Protein 3CXJ (pdb70)

Nearest PDB structures (foldseek):
  3cxj-assembly1_A  TM=9.996E-01  e=1.429E-23  Methanothermobacter thermautotrophicus str. Delta H
  2lpu-assembly1_A  TM=3.377E-01  e=7.655E-02  Kluyveromyces marxianus
  3rv9-assembly1_A  TM=3.009E-01  e=7.655E-02  Mycobacterium tuberculosis
  8eqe-assembly1_AAA  TM=4.475E-01  e=1.405E+00  Homo sapiens
  6q2a-assembly1_A  TM=3.000E-01  e=2.482E+00  Trypanosoma brucei brucei TREU927

Solvent-accessible surface area: 25638 Å² total

Radius of gyration: 24.54 Å; Cα contacts (8 Å, |Δi|>4): 896; chains: 4; bounding box: 65×65×57 Å

CATH classification: 3.30.1460.10

InterPro domains:
  IPR018747 Protein of unknown function DUF2299 [PF10061] (3-139)

Sequence (552 aa):
LSQEIKKWLDEEGFLREVPDENARFHYVVNYPEDHVIDIIQPAGKDDILIACATSVSPEHQAGIRALSEKRTEFIWKVRFTLNRFGVDFQLDHPENVLNSYLVTDEIFFDGLSKDRLISSIKNVFRAKLQVWIQERFGLSQEIKKWLDEEGFLREVPDENARFHYVVNYPEDHVIDIIQPAGKDDILIACATSVSPEHQAGIRALSEKRTEFIWKVRFTLNRFGVDFQLDHPENVLNSYLVTDEIFFDGLSKDRLISSIKNVFRAKLQVWIQERFGLSQEIKKWLDEEGFLREVPDENARFHYVVNYPEDHVIDIIQPAGKDDILIACATSVSPEHQAGIRALSEKRTEFIWKVRFTLNRFGVDFQLDHPENVLNSYLVTDEIFFDGLSKDRLISSIKNVFRAKLQVWIQERFGLSQEIKKWLDEEGFLREVPDENARFHYVVNYPEDHVIDIIQPAGKDDILIACATSVSPEHQAGIRALSEKRTEFIWKVRFTLNRFGVDFQLDHPENVLNSYLVTDEIFFDGLSKDRLISSIKNVFRAKLQVWIQERFG

B-factor: mean 45.38, std 15.4, range [3.34, 99.71]

Foldseek 3Di:
DLVVCVVLCVVVPFWPWDDDPFFPTKTWTAPPDNATWIWTHGRPDPQTKIKHKFFDDPLLLVVLVVDDVVLVVLVVVLVVLLVPLPWDKDFDQDVSRTGIMMTMDDDGNVDDDSVVVVVVNVSSCVSVVVNVSVVVRD/DLVVLVVLCVVVQQWPWDDDVFFPTKTWGQPPDRATWIWTHGDVHPQTKIKHKDFDDPLLLVVLVPDDVVLVVLVVVLVVQLVVLQWDKDFDADPSSTGMMMTMDDDGNVDDDSVVSVVRNVSSVVSVVVSCSVVRRD/DVVVLVVLCVVVPQWDWDPDPFFPTKTWGQPPHPATWIWGHGPPHDQIKIKHKFFDPVQLLVVLVVDDVVLVVLLVVLVVLLVVLQWDKDFDQDPSRTGIMMTMDDDGNVRDDSVVVVVRNVSSVVNVVVSVSVVVVD/DLVVCCVLCVVVVFFPWDDDPQFPTWTWGQPPNNAIWIWTHGNPHPFIKIKHKFFCDPVLLVLVVPDDVVLLVLVVVLVVQLVVLPWDKDFDQPPSRTGMMMTMDDDTNVGDDSVVVVVRNVSSVVSVVVNVSVVRRD

Organism: Methanothermobacter thermautotrophicus (strain ATCC 29096 / DSM 1053 / JCM 10044 / NBRC 100330 / Delta H) (NCBI:txid187420)

Structure (mmCIF, N/CA/C/O backbone):
data_3CXJ
#
_entry.id   3CXJ
#
_cell.length_a   64.886
_cell.length_b   64.886
_cell.length_c   398.769
_cell.angle_alpha   90.00
_cell.angle_beta   90.00
_cell.angle_gamma   90.00
#
_symmetry.space_group_name_H-M   'P 43 2 2'
#
loop_
_entity.id
_entity.type
_entity.pdbx_description
1 polymer 'Uncharacterized protein'
2 water water
#
loop_
_atom_site.group_PDB
_atom_site.id
_atom_site.type_symbol
_atom_site.label_atom_id
_atom_site.label_alt_id
_atom_site.label_comp_id
_atom_site.label_asym_id
_atom_site.label_entity_id
_atom_site.label_seq_id
_atom_site.pdbx_PDB_ins_code
_atom_site.Cartn_x
_atom_site.Cartn_y
_atom_site.Cartn_z
_atom_site.occupancy
_atom_site.B_iso_or_equiv
_atom_site.auth_seq_id
_atom_site.auth_comp_id
_atom_site.auth_asym_id
_atom_site.auth_atom_id
_atom_site.pdbx_PDB_model_num
ATOM 1 N N . LEU A 1 3 ? 21.228 51.047 2.762 1.00 73.31 3 LEU A N 1
ATOM 2 C CA . LEU A 1 3 ? 20.166 50.139 2.220 1.00 73.01 3 LEU A CA 1
ATOM 3 C C . LEU A 1 3 ? 20.038 48.860 3.047 1.00 72.54 3 LEU A C 1
ATOM 4 O O . LEU A 1 3 ? 18.938 48.401 3.350 1.00 72.11 3 LEU A O 1
ATOM 9 N N . SER A 1 4 ? 21.174 48.271 3.389 1.00 72.05 4 SER A N 1
ATOM 10 C CA . SER A 1 4 ? 21.177 47.069 4.205 1.00 70.83 4 SER A CA 1
ATOM 11 C C . SER A 1 4 ? 20.725 47.534 5.580 1.00 69.75 4 SER A C 1
ATOM 12 O O . SER A 1 4 ? 20.166 46.768 6.362 1.00 69.11 4 SER A O 1
ATOM 15 N N . GLN A 1 5 ? 20.979 48.813 5.849 1.00 68.94 5 GLN A N 1
ATOM 16 C CA . GLN A 1 5 ? 20.627 49.440 7.117 1.00 67.55 5 GLN A CA 1
ATOM 17 C C . GLN A 1 5 ? 19.198 49.957 7.130 1.00 66.97 5 GLN A C 1
ATOM 18 O O . GLN A 1 5 ? 18.659 50.269 8.192 1.00 67.74 5 GLN A O 1
ATOM 24 N N . GLU A 1 6 ? 18.581 50.082 5.960 1.00 65.38 6 GLU A N 1
ATOM 25 C CA . GLU A 1 6 ? 17.211 50.564 5.934 1.00 63.19 6 GLU A CA 1
ATOM 26 C C . GLU A 1 6 ? 16.312 49.442 6.394 1.00 60.71 6 GLU A C 1
ATOM 27 O O . GLU A 1 6 ? 15.236 49.681 6.945 1.00 60.18 6 GLU A O 1
ATOM 41 N N . ILE A 1 8 ? 17.147 47.367 8.660 1.00 50.88 8 ILE A N 1
ATOM 42 C CA . ILE A 1 8 ? 17.325 47.459 10.097 1.00 48.39 8 ILE A CA 1
ATOM 43 C C . ILE A 1 8 ? 16.413 48.560 10.616 1.00 48.78 8 ILE A C 1
ATOM 44 O O . ILE A 1 8 ? 15.540 48.317 11.444 1.00 48.24 8 ILE A O 1
ATOM 49 N N . LYS A 1 9 ? 16.629 49.770 10.103 1.00 49.64 9 LYS A N 1
ATOM 50 C CA . LYS A 1 9 ? 15.843 50.951 10.471 1.00 49.34 9 LYS A CA 1
ATOM 51 C C . LYS A 1 9 ? 14.344 50.642 10.402 1.00 48.78 9 LYS A C 1
ATOM 52 O O . LYS A 1 9 ? 13.569 51.052 11.271 1.00 49.20 9 LYS A O 1
ATOM 58 N N . LYS A 1 10 ? 13.948 49.896 9.374 1.00 47.04 10 LYS A N 1
ATOM 59 C CA . LYS A 1 10 ? 12.556 49.541 9.187 1.00 44.83 10 LYS A CA 1
ATOM 60 C C . LYS A 1 10 ? 12.065 48.496 10.171 1.00 43.46 10 LYS A C 1
ATOM 61 O O . LYS A 1 10 ? 11.007 48.661 10.743 1.00 44.08 10 LYS A O 1
ATOM 67 N N . TRP A 1 11 ? 12.825 47.424 10.375 1.00 42.65 11 TRP A N 1
ATOM 68 C CA . TRP A 1 11 ? 12.409 46.369 11.307 1.00 42.02 11 TRP A CA 1
ATOM 69 C C . TRP A 1 11 ? 12.213 46.841 12.746 1.00 42.85 11 TRP A C 1
ATOM 70 O O . TRP A 1 11 ? 11.374 46.306 13.476 1.00 41.95 11 TRP A O 1
ATOM 81 N N . LEU A 1 12 ? 13.010 47.823 13.156 1.00 44.10 12 LEU A N 1
ATOM 82 C CA . LEU A 1 12 ? 12.924 48.349 14.514 1.00 45.73 12 LEU A CA 1
ATOM 83 C C . LEU A 1 12 ? 11.627 49.129 14.724 1.00 47.69 12 LEU A C 1
ATOM 84 O O . LEU A 1 12 ? 11.071 49.149 15.825 1.00 46.51 12 LEU A O 1
ATOM 89 N N . ASP A 1 13 ? 11.143 49.764 13.660 1.00 49.78 13 ASP A N 1
ATOM 90 C CA . ASP A 1 13 ? 9.896 50.521 13.733 1.00 51.79 13 ASP A CA 1
ATOM 91 C C . ASP A 1 13 ? 8.667 49.653 13.565 1.00 51.57 13 ASP A C 1
ATOM 92 O O . ASP A 1 13 ? 7.621 49.926 14.146 1.00 51.14 13 ASP A O 1
ATOM 97 N N . GLU A 1 14 ? 8.794 48.602 12.770 1.00 52.65 14 GLU A N 1
ATOM 98 C CA . GLU A 1 14 ? 7.669 47.712 12.539 1.00 53.69 14 GLU A CA 1
ATOM 99 C C . GLU A 1 14 ? 7.231 47.127 13.874 1.00 54.77 14 GLU A C 1
ATOM 100 O O . GLU A 1 14 ? 6.073 46.739 14.046 1.00 54.93 14 GLU A O 1
ATOM 106 N N . GLU A 1 15 ? 8.165 47.089 14.824 1.00 56.05 15 GLU A N 1
ATOM 107 C CA . GLU A 1 15 ? 7.896 46.540 16.151 1.00 55.61 15 GLU A CA 1
ATOM 108 C C . GLU A 1 15 ? 7.767 47.599 17.241 1.00 55.95 15 GLU A C 1
ATOM 109 O O . GLU A 1 15 ? 7.633 47.274 18.414 1.00 55.66 15 GLU A O 1
ATOM 115 N N . GLY A 1 16 ? 7.800 48.868 16.844 1.00 56.67 16 GLY A N 1
ATOM 116 C CA . GLY A 1 16 ? 7.670 49.953 17.805 1.00 57.42 16 GLY A CA 1
ATOM 117 C C . GLY A 1 16 ? 8.867 50.122 18.716 1.00 58.07 16 GLY A C 1
ATOM 118 O O . GLY A 1 16 ? 8.776 50.746 19.769 1.00 57.47 16 GLY A O 1
ATOM 119 N N . PHE A 1 17 ? 9.998 49.561 18.295 1.00 59.28 17 PHE A N 1
ATOM 120 C CA . PHE A 1 17 ? 11.249 49.622 19.051 1.00 59.37 17 PHE A CA 1
ATOM 121 C C . PHE A 1 17 ? 11.920 50.979 18.938 1.00 60.19 17 PHE A C 1
ATOM 122 O O . PHE A 1 17 ? 11.873 51.780 19.867 1.00 61.07 17 PHE A O 1
ATOM 130 N N . LEU A 1 18 ? 12.551 51.206 17.786 1.00 61.44 18 LEU A N 1
ATOM 131 C CA . LEU A 1 18 ? 13.282 52.438 17.474 1.00 62.66 18 LEU A CA 1
ATOM 132 C C . LEU A 1 18 ? 12.702 53.708 18.088 1.00 64.39 18 LEU A C 1
ATOM 133 O O . LEU A 1 18 ? 11.485 53.922 18.078 1.00 65.06 18 LEU A O 1
ATOM 138 N N . ARG A 1 19 ? 13.585 54.550 18.618 1.00 65.93 19 ARG A N 1
ATOM 139 C CA . ARG A 1 19 ? 13.153 55.794 19.230 1.00 67.60 19 ARG A CA 1
ATOM 140 C C . ARG A 1 19 ? 13.691 56.992 18.450 1.00 67.52 19 ARG A C 1
ATOM 141 O O . ARG A 1 19 ? 12.989 57.985 18.262 1.00 67.94 19 ARG A O 1
ATOM 157 N N . GLU A 1 21 ? 17.401 58.351 15.748 1.00 65.44 21 GLU A N 1
ATOM 158 C CA . GLU A 1 21 ? 18.751 58.114 15.259 1.00 65.02 21 GLU A CA 1
ATOM 159 C C . GLU A 1 21 ? 19.675 59.051 16.041 1.00 65.42 21 GLU A C 1
ATOM 160 O O . GLU A 1 21 ? 19.213 60.016 16.648 1.00 65.58 21 GLU A O 1
ATOM 166 N N . VAL A 1 22 ? 20.976 58.778 16.032 1.00 65.98 22 VAL A N 1
ATOM 167 C CA . VAL A 1 22 ? 21.909 59.613 16.781 1.00 66.70 22 VAL A CA 1
ATOM 168 C C . VAL A 1 22 ? 23.231 59.859 16.076 1.00 67.09 22 VAL A C 1
ATOM 169 O O . VAL A 1 22 ? 23.816 58.946 15.492 1.00 67.31 22 VAL A O 1
ATOM 173 N N . PRO A 1 23 ? 23.725 61.105 16.117 1.00 67.81 23 PRO A N 1
ATOM 174 C CA . PRO A 1 23 ? 25.004 61.398 15.464 1.00 68.21 23 PRO A CA 1
ATOM 175 C C . PRO A 1 23 ? 26.076 60.548 16.148 1.00 68.42 23 PRO A C 1
ATOM 176 O O . PRO A 1 23 ? 25.919 60.189 17.310 1.00 67.75 23 PRO A O 1
ATOM 180 N N . ASP A 1 24 ? 27.152 60.223 15.444 1.00 69.18 24 ASP A N 1
ATOM 181 C CA . ASP A 1 24 ? 28.197 59.416 16.049 1.00 70.19 24 ASP A CA 1
ATOM 182 C C . ASP A 1 24 ? 29.499 59.508 15.264 1.00 71.06 24 ASP A C 1
ATOM 183 O O . ASP A 1 24 ? 29.631 58.930 14.186 1.00 70.98 24 ASP A O 1
ATOM 188 N N . GLU A 1 25 ? 30.464 60.227 15.829 1.00 72.24 25 GLU A N 1
ATOM 189 C CA . GLU A 1 25 ? 31.759 60.429 15.185 1.00 73.87 25 GLU A CA 1
ATOM 190 C C . GLU A 1 25 ? 32.517 59.163 14.800 1.00 73.50 25 GLU A C 1
ATOM 191 O O . GLU A 1 25 ? 33.449 59.221 13.997 1.00 73.25 25 GLU A O 1
ATOM 197 N N . ASN A 1 26 ? 32.128 58.021 15.357 1.00 73.61 26 ASN A N 1
ATOM 198 C CA . ASN A 1 26 ? 32.814 56.768 15.038 1.00 73.59 26 ASN A CA 1
ATOM 199 C C . ASN A 1 26 ? 31.847 55.641 14.680 1.00 72.49 26 ASN A C 1
ATOM 200 O O . ASN A 1 26 ? 32.008 54.509 15.133 1.00 71.48 26 ASN A O 1
ATOM 205 N N . ALA A 1 27 ? 30.851 55.956 13.857 1.00 71.80 27 ALA A N 1
ATOM 206 C CA . ALA A 1 27 ? 29.872 54.964 13.440 1.00 71.44 27 ALA A CA 1
ATOM 207 C C . ALA A 1 27 ? 29.161 55.342 12.145 1.00 71.26 27 ALA A C 1
ATOM 208 O O . ALA A 1 27 ? 28.706 56.477 11.985 1.00 70.74 27 ALA A O 1
ATOM 210 N N . ARG A 1 28 ? 29.081 54.386 11.219 1.00 70.88 28 ARG A N 1
ATOM 211 C CA . ARG A 1 28 ? 28.392 54.606 9.954 1.00 70.26 28 ARG A CA 1
ATOM 212 C C . ARG A 1 28 ? 26.998 55.076 10.362 1.00 68.79 28 ARG A C 1
ATOM 213 O O . ARG A 1 28 ? 26.403 55.932 9.710 1.00 69.45 28 ARG A O 1
ATOM 221 N N . PHE A 1 29 ? 26.472 54.500 11.439 1.00 66.57 29 PHE A N 1
ATOM 222 C CA . PHE A 1 29 ? 25.187 54.929 11.971 1.00 64.97 29 PHE A CA 1
ATOM 223 C C . PHE A 1 29 ? 25.001 54.537 13.431 1.00 64.35 29 PHE A C 1
ATOM 224 O O . PHE A 1 29 ? 25.919 54.025 14.076 1.00 64.12 29 PHE A O 1
ATOM 232 N N . HIS A 1 30 ? 23.814 54.794 13.963 1.00 63.10 30 HIS A N 1
ATOM 233 C CA . HIS A 1 30 ? 23.553 54.514 15.365 1.00 62.53 30 HIS A CA 1
ATOM 234 C C . HIS A 1 30 ? 22.075 54.756 15.638 1.00 62.36 30 HIS A C 1
ATOM 235 O O . HIS A 1 30 ? 21.528 55.775 15.238 1.00 63.10 30 HIS A O 1
ATOM 242 N N . TYR A 1 31 ? 21.423 53.816 16.305 1.00 61.86 31 TYR A N 1
ATOM 243 C CA . TYR A 1 31 ? 20.014 53.984 16.630 1.00 61.73 31 TYR A CA 1
ATOM 244 C C . TYR A 1 31 ? 19.800 53.726 18.115 1.00 61.29 31 TYR A C 1
ATOM 245 O O . TYR A 1 31 ? 20.494 52.921 18.729 1.00 60.22 31 TYR A O 1
ATOM 254 N N . VAL A 1 32 ? 18.847 54.430 18.700 1.00 61.21 32 VAL A N 1
ATOM 255 C CA . VAL A 1 32 ? 18.557 54.240 20.100 1.00 61.43 32 VAL A CA 1
ATOM 256 C C . VAL A 1 32 ? 17.195 53.590 20.181 1.00 61.76 32 VAL A C 1
ATOM 257 O O . VAL A 1 32 ? 16.170 54.226 19.911 1.00 61.76 32 VAL A O 1
ATOM 261 N N . VAL A 1 33 ? 17.208 52.306 20.535 1.00 61.26 33 VAL A N 1
ATOM 262 C CA . VAL A 1 33 ? 15.998 51.506 20.650 1.00 59.85 33 VAL A CA 1
ATOM 263 C C . VAL A 1 33 ? 15.464 51.528 22.077 1.00 58.89 33 VAL A C 1
ATOM 264 O O . VAL A 1 33 ? 16.213 51.736 23.028 1.00 57.93 33 VAL A O 1
ATOM 268 N N . ASN A 1 34 ? 14.158 51.338 22.212 1.00 57.82 34 ASN A N 1
ATOM 269 C CA . ASN A 1 34 ? 13.518 51.325 23.510 1.00 56.07 34 ASN A CA 1
ATOM 270 C C . ASN A 1 34 ? 12.809 50.011 23.738 1.00 55.75 34 ASN A C 1
ATOM 271 O O . ASN A 1 34 ? 11.714 49.766 23.229 1.00 54.57 34 ASN A O 1
ATOM 276 N N . TYR A 1 35 ? 13.474 49.165 24.514 1.00 55.81 35 TYR A N 1
ATOM 277 C CA . TYR A 1 35 ? 12.966 47.840 24.847 1.00 55.69 35 TYR A CA 1
ATOM 278 C C . TYR A 1 35 ? 13.509 47.365 26.184 1.00 56.85 35 TYR A C 1
ATOM 279 O O . TYR A 1 35 ? 14.715 47.297 26.394 1.00 56.04 35 TYR A O 1
ATOM 288 N N . PRO A 1 36 ? 12.614 47.019 27.107 1.00 58.92 36 PRO A N 1
ATOM 289 C CA . PRO A 1 36 ? 11.165 47.156 26.945 1.00 61.42 36 PRO A CA 1
ATOM 290 C C . PRO A 1 36 ? 10.832 48.450 27.640 1.00 64.26 36 PRO A C 1
ATOM 291 O O . PRO A 1 36 ? 11.683 48.989 28.343 1.00 65.69 36 PRO A O 1
ATOM 295 N N . GLU A 1 37 ? 9.628 48.975 27.465 1.00 67.24 37 GLU A N 1
ATOM 296 C CA . GLU A 1 37 ? 9.293 50.228 28.135 1.00 70.01 37 GLU A CA 1
ATOM 297 C C . GLU A 1 37 ? 10.256 51.318 27.687 1.00 69.57 37 GLU A C 1
ATOM 298 O O . GLU A 1 37 ? 10.540 51.463 26.502 1.00 70.53 37 GLU A O 1
ATOM 304 N N . ASP A 1 38 ? 10.774 52.069 28.648 1.00 68.65 38 ASP A N 1
ATOM 305 C CA . ASP A 1 38 ? 11.702 53.137 28.320 1.00 68.18 38 ASP A CA 1
ATOM 306 C C . ASP A 1 38 ? 13.153 52.712 28.449 1.00 66.34 38 ASP A C 1
ATOM 307 O O . ASP A 1 38 ? 14.039 53.561 28.479 1.00 66.93 38 ASP A O 1
ATOM 312 N N . HIS A 1 39 ? 13.405 51.409 28.533 1.00 63.26 39 HIS A N 1
ATOM 313 C CA . HIS A 1 39 ? 14.782 50.933 28.652 1.00 59.94 39 HIS A CA 1
ATOM 314 C C . HIS A 1 39 ? 15.530 51.252 27.359 1.00 57.67 39 HIS A C 1
ATOM 315 O O . HIS A 1 39 ? 14.976 51.167 26.274 1.00 58.19 39 HIS A O 1
ATOM 322 N N . VAL A 1 40 ? 16.799 51.599 27.482 1.00 54.48 40 VAL A N 1
ATOM 323 C CA . VAL A 1 40 ? 17.582 51.956 26.321 1.00 52.04 40 VAL A CA 1
ATOM 324 C C . VAL A 1 40 ? 18.628 50.949 25.888 1.00 52.03 40 VAL A C 1
ATOM 325 O O . VAL A 1 40 ? 19.486 50.545 26.682 1.00 52.08 40 VAL A O 1
ATOM 329 N N . ILE A 1 41 ? 18.548 50.551 24.619 1.00 50.84 41 ILE A N 1
ATOM 330 C CA . ILE A 1 41 ? 19.499 49.622 24.009 1.00 50.26 41 ILE A CA 1
ATOM 331 C C . ILE A 1 41 ? 20.068 50.303 22.757 1.00 50.85 41 ILE A C 1
ATOM 332 O O . ILE A 1 41 ? 19.352 51.031 22.072 1.00 51.15 41 ILE A O 1
ATOM 337 N N . ASP A 1 42 ? 21.351 50.080 22.473 1.00 51.62 42 ASP A N 1
ATOM 338 C CA . ASP A 1 42 ? 21.982 50.702 21.309 1.00 53.24 42 ASP A CA 1
ATOM 339 C C . ASP A 1 42 ? 22.279 49.766 20.141 1.00 53.17 42 ASP A C 1
ATOM 340 O O . ASP A 1 42 ? 22.760 48.647 20.327 1.00 53.03 42 ASP A O 1
ATOM 345 N N . ILE A 1 43 ? 21.985 50.248 18.936 1.00 52.01 43 ILE A N 1
ATOM 346 C CA . ILE A 1 43 ? 22.236 49.514 17.699 1.00 50.52 43 ILE A CA 1
ATOM 347 C C . ILE A 1 43 ? 23.241 50.392 16.970 1.00 49.75 43 ILE A C 1
ATOM 348 O O . ILE A 1 43 ? 22.884 51.404 16.399 1.00 49.45 43 ILE A O 1
ATOM 353 N N . ILE A 1 44 ? 24.501 49.991 16.993 1.00 50.63 44 ILE A N 1
ATOM 354 C CA . ILE A 1 44 ? 25.568 50.772 16.391 1.00 50.32 44 ILE A CA 1
ATOM 355 C C . ILE A 1 44 ? 26.378 50.016 15.351 1.00 51.92 44 ILE A C 1
ATOM 356 O O . ILE A 1 44 ? 26.811 48.898 15.597 1.00 51.82 44 ILE A O 1
ATOM 361 N N . GLN A 1 45 ? 26.578 50.620 14.187 1.00 54.75 45 GLN A N 1
ATOM 362 C CA . GLN A 1 45 ? 27.417 49.987 13.190 1.00 56.93 45 GLN A CA 1
ATOM 363 C C . GLN A 1 45 ? 28.713 50.768 13.255 1.00 58.27 45 GLN A C 1
ATOM 364 O O . GLN A 1 45 ? 28.774 51.884 12.757 1.00 57.82 45 GLN A O 1
ATOM 370 N N . PRO A 1 46 ? 29.755 50.206 13.888 1.00 59.57 46 PRO A N 1
ATOM 371 C CA . PRO A 1 46 ? 31.058 50.872 14.012 1.00 61.01 46 PRO A CA 1
ATOM 372 C C . PRO A 1 46 ? 31.576 51.493 12.713 1.00 61.78 46 PRO A C 1
ATOM 373 O O . PRO A 1 46 ? 31.145 51.135 11.620 1.00 62.84 46 PRO A O 1
ATOM 377 N N . ALA A 1 47 ? 32.508 52.426 12.848 1.00 63.07 47 ALA A N 1
ATOM 378 C CA . ALA A 1 47 ? 33.077 53.124 11.707 1.00 64.23 47 ALA A CA 1
ATOM 379 C C . ALA A 1 47 ? 33.636 52.228 10.600 1.00 64.71 47 ALA A C 1
ATOM 380 O O . ALA A 1 47 ? 33.099 52.197 9.493 1.00 64.31 47 ALA A O 1
ATOM 382 N N . GLY A 1 48 ? 34.713 51.505 10.897 1.00 65.64 48 GLY A N 1
ATOM 383 C CA . GLY A 1 48 ? 35.339 50.652 9.898 1.00 67.00 48 GLY A CA 1
ATOM 384 C C . GLY A 1 48 ? 34.492 49.590 9.209 1.00 67.13 48 GLY A C 1
ATOM 385 O O . GLY A 1 48 ? 34.545 49.448 7.990 1.00 66.21 48 GLY A O 1
ATOM 386 N N . LYS A 1 49 ? 33.716 48.843 9.988 1.00 68.14 49 LYS A N 1
ATOM 387 C CA . LYS A 1 49 ? 32.879 47.778 9.446 1.00 68.71 49 LYS A CA 1
ATOM 388 C C . LYS A 1 49 ? 31.499 48.219 8.951 1.00 68.03 49 LYS A C 1
ATOM 389 O O . LYS A 1 49 ? 30.758 48.892 9.665 1.00 67.89 49 LYS A O 1
ATOM 395 N N . ASP A 1 50 ? 31.155 47.820 7.730 1.00 67.26 50 ASP A N 1
ATOM 396 C CA . ASP A 1 50 ? 29.862 48.158 7.148 1.00 66.80 50 ASP A CA 1
ATOM 397 C C . ASP A 1 50 ? 29.030 46.892 6.925 1.00 65.21 50 ASP A C 1
ATOM 398 O O . ASP A 1 50 ? 27.959 46.943 6.322 1.00 64.75 50 ASP A O 1
ATOM 403 N N . ASP A 1 51 ? 29.522 45.761 7.425 1.00 62.91 51 ASP A N 1
ATOM 404 C CA . ASP A 1 51 ? 28.831 44.480 7.270 1.00 59.66 51 ASP A CA 1
ATOM 405 C C . ASP A 1 51 ? 28.394 43.909 8.605 1.00 58.35 51 ASP A C 1
ATOM 406 O O . ASP A 1 51 ? 28.075 42.727 8.708 1.00 58.54 51 ASP A O 1
ATOM 419 N N . ILE A 1 53 ? 26.550 44.949 12.752 1.00 51.50 53 ILE A N 1
ATOM 420 C CA . ILE A 1 53 ? 25.869 45.869 13.650 1.00 50.35 53 ILE A CA 1
ATOM 421 C C . ILE A 1 53 ? 26.146 45.334 15.041 1.00 49.16 53 ILE A C 1
ATOM 422 O O . ILE A 1 53 ? 26.060 44.132 15.283 1.00 48.44 53 ILE A O 1
ATOM 427 N N . LEU A 1 54 ? 26.499 46.234 15.944 1.00 48.37 54 LEU A N 1
ATOM 428 C CA . LEU A 1 54 ? 26.806 45.870 17.308 1.00 47.18 54 LEU A CA 1
ATOM 429 C C . LEU A 1 54 ? 25.661 46.294 18.214 1.00 45.62 54 LEU A C 1
ATOM 430 O O . LEU A 1 54 ? 25.266 47.456 18.224 1.00 44.32 54 LEU A O 1
ATOM 435 N N . ILE A 1 55 ? 25.114 45.329 18.950 1.00 43.61 55 ILE A N 1
ATOM 436 C CA . ILE A 1 55 ? 24.007 45.573 19.874 1.00 40.74 55 ILE A CA 1
ATOM 437 C C . ILE A 1 55 ? 24.549 45.709 21.278 1.00 39.95 55 ILE A C 1
ATOM 438 O O . ILE A 1 55 ? 25.005 44.742 21.867 1.00 38.39 55 ILE A O 1
ATOM 443 N N . ALA A 1 56 ? 24.506 46.930 21.798 1.00 39.78 56 ALA A N 1
ATOM 444 C CA . ALA A 1 56 ? 25.016 47.210 23.121 1.00 39.00 56 ALA A CA 1
ATOM 445 C C . ALA A 1 56 ? 23.959 47.726 24.073 1.00 38.74 56 ALA A C 1
ATOM 446 O O . ALA A 1 56 ? 22.977 48.328 23.668 1.00 39.23 56 ALA A O 1
ATOM 448 N N . CYS A 1 57 ? 24.176 47.458 25.354 1.00 38.75 57 CYS A N 1
ATOM 449 C CA . CYS A 1 57 ? 23.280 47.887 26.412 1.00 36.20 57 CYS A CA 1
ATOM 450 C C . CYS A 1 57 ? 24.090 48.268 27.645 1.00 37.33 57 CYS A C 1
ATOM 451 O O . CYS A 1 57 ? 24.681 47.410 28.297 1.00 34.39 57 CYS A O 1
ATOM 454 N N . ALA A 1 58 ? 24.123 49.573 27.926 1.00 39.37 58 ALA A N 1
ATOM 455 C CA . ALA A 1 58 ? 24.842 50.127 29.068 1.00 40.27 58 ALA A CA 1
ATOM 456 C C . ALA A 1 58 ? 23.908 50.227 30.259 1.00 41.28 58 ALA A C 1
ATOM 457 O O . ALA A 1 58 ? 22.805 50.760 30.139 1.00 40.13 58 ALA A O 1
ATOM 459 N N . THR A 1 59 ? 24.346 49.688 31.396 1.00 43.68 59 THR A N 1
ATOM 460 C CA . THR A 1 59 ? 23.563 49.709 32.627 1.00 44.99 59 THR A CA 1
ATOM 461 C C . THR A 1 59 ? 24.464 50.194 33.752 1.00 46.16 59 THR A C 1
ATOM 462 O O . THR A 1 59 ? 25.488 49.580 34.048 1.00 46.17 59 THR A O 1
ATOM 466 N N . SER A 1 60 ? 24.090 51.322 34.345 1.00 47.70 60 SER A N 1
ATOM 467 C CA . SER A 1 60 ? 24.852 51.902 35.438 1.00 49.93 60 SER A CA 1
ATOM 468 C C . SER A 1 60 ? 24.172 51.526 36.750 1.00 50.60 60 SER A C 1
ATOM 469 O O . SER A 1 60 ? 22.968 51.710 36.900 1.00 50.76 60 SER A O 1
ATOM 472 N N . VAL A 1 61 ? 24.951 50.990 37.688 1.00 51.41 61 VAL A N 1
ATOM 473 C CA . VAL A 1 61 ? 24.438 50.590 38.996 1.00 52.19 61 VAL A CA 1
ATOM 474 C C . VAL A 1 61 ? 24.121 51.843 39.805 1.00 52.23 61 VAL A C 1
ATOM 475 O O . VAL A 1 61 ? 25.000 52.670 40.077 1.00 50.73 61 VAL A O 1
ATOM 479 N N . SER A 1 62 ? 22.858 51.964 40.198 1.00 53.18 62 SER A N 1
ATOM 480 C CA . SER A 1 62 ? 22.370 53.112 40.949 1.00 55.38 62 SER A CA 1
ATOM 481 C C . SER A 1 62 ? 23.158 53.488 42.217 1.00 57.95 62 SER A C 1
ATOM 482 O O . SER A 1 62 ? 24.009 52.731 42.696 1.00 56.31 62 SER A O 1
ATOM 485 N N . PRO A 1 63 ? 22.901 54.703 42.752 1.00 60.66 63 PRO A N 1
ATOM 486 C CA . PRO A 1 63 ? 23.569 55.199 43.965 1.00 61.70 63 PRO A CA 1
ATOM 487 C C . PRO A 1 63 ? 23.101 54.275 45.075 1.00 62.05 63 PRO A C 1
ATOM 488 O O . PRO A 1 63 ? 23.852 53.815 45.939 1.00 61.06 63 PRO A O 1
ATOM 492 N N . GLU A 1 64 ? 21.808 54.018 44.965 1.00 62.55 64 GLU A N 1
ATOM 493 C CA . GLU A 1 64 ? 21.018 53.171 45.824 1.00 63.25 64 GLU A CA 1
ATOM 494 C C . GLU A 1 64 ? 21.627 51.775 45.985 1.00 61.28 64 GLU A C 1
ATOM 495 O O . GLU A 1 64 ? 21.556 51.202 47.066 1.00 61.32 64 GLU A O 1
ATOM 501 N N . HIS A 1 65 ? 22.218 51.236 44.914 1.00 59.12 65 HIS A N 1
ATOM 502 C CA . HIS A 1 65 ? 22.789 49.893 44.966 1.00 55.82 65 HIS A CA 1
ATOM 503 C C . HIS A 1 65 ? 24.249 49.715 45.298 1.00 55.73 65 HIS A C 1
ATOM 504 O O . HIS A 1 65 ? 24.589 48.789 46.046 1.00 57.11 65 HIS A O 1
ATOM 511 N N . GLN A 1 66 ? 25.140 50.529 44.742 1.00 55.23 66 GLN A N 1
ATOM 512 C CA . GLN A 1 66 ? 26.537 50.315 45.131 1.00 54.71 66 GLN A CA 1
ATOM 513 C C . GLN A 1 66 ? 26.642 50.743 46.590 1.00 55.93 66 GLN A C 1
ATOM 514 O O . GLN A 1 66 ? 27.734 50.760 47.186 1.00 55.25 66 GLN A O 1
ATOM 520 N N . ALA A 1 67 ? 25.485 51.095 47.154 1.00 57.09 67 ALA A N 1
ATOM 521 C CA . ALA A 1 67 ? 25.409 51.517 48.545 1.00 58.23 67 ALA A CA 1
ATOM 522 C C . ALA A 1 67 ? 25.735 50.210 49.287 1.00 58.56 67 ALA A C 1
ATOM 523 O O . ALA A 1 67 ? 26.761 50.123 49.990 1.00 59.84 67 ALA A O 1
ATOM 525 N N . GLY A 1 68 ? 24.858 49.210 49.102 1.00 56.84 68 GLY A N 1
ATOM 526 C CA . GLY A 1 68 ? 25.025 47.916 49.743 1.00 52.90 68 GLY A CA 1
ATOM 527 C C . GLY A 1 68 ? 26.297 47.177 49.369 1.00 50.10 68 GLY A C 1
ATOM 528 O O . GLY A 1 68 ? 26.917 46.557 50.220 1.00 49.87 68 GLY A O 1
ATOM 529 N N . ILE A 1 69 ? 26.697 47.236 48.104 1.00 46.87 69 ILE A N 1
ATOM 530 C CA . ILE A 1 69 ? 27.913 46.543 47.688 1.00 45.25 69 ILE A CA 1
ATOM 531 C C . ILE A 1 69 ? 29.151 47.121 48.367 1.00 45.63 69 ILE A C 1
ATOM 532 O O . ILE A 1 69 ? 30.188 46.452 48.484 1.00 45.03 69 ILE A O 1
ATOM 537 N N . ARG A 1 70 ? 29.027 48.370 48.816 1.00 45.62 70 ARG A N 1
ATOM 538 C CA . ARG A 1 70 ? 30.119 49.076 49.488 1.00 44.24 70 ARG A CA 1
ATOM 539 C C . ARG A 1 70 ? 30.180 48.574 50.924 1.00 41.69 70 ARG A C 1
ATOM 540 O O . ARG A 1 70 ? 31.249 48.399 51.485 1.00 40.07 70 ARG A O 1
ATOM 548 N N . ALA A 1 71 ? 29.008 48.322 51.494 1.00 39.86 71 ALA A N 1
ATOM 549 C CA . ALA A 1 71 ? 28.906 47.837 52.867 1.00 40.21 71 ALA A CA 1
ATOM 550 C C . ALA A 1 71 ? 29.593 46.471 53.076 1.00 40.84 71 ALA A C 1
ATOM 551 O O . ALA A 1 71 ? 30.277 46.253 54.078 1.00 42.47 71 ALA A O 1
ATOM 553 N N . LEU A 1 72 ? 29.422 45.564 52.119 1.00 40.52 72 LEU A N 1
ATOM 554 C CA . LEU A 1 72 ? 30.022 44.233 52.185 1.00 39.74 72 LEU A CA 1
ATOM 555 C C . LEU A 1 72 ? 31.534 44.250 52.358 1.00 39.63 72 LEU A C 1
ATOM 556 O O . LEU A 1 72 ? 32.200 45.231 52.026 1.00 40.77 72 LEU A O 1
ATOM 561 N N . SER A 1 73 ? 32.074 43.150 52.869 1.00 39.42 73 SER A N 1
ATOM 562 C CA . SER A 1 73 ? 33.506 43.068 53.050 1.00 39.79 73 SER A CA 1
ATOM 563 C C . SER A 1 73 ? 34.096 42.921 51.666 1.00 40.37 73 SER A C 1
ATOM 564 O O . SER A 1 73 ? 33.373 42.670 50.703 1.00 39.97 73 SER A O 1
ATOM 575 N N . GLU A 1 75 ? 35.742 40.645 50.758 1.00 44.35 75 GLU A N 1
ATOM 576 C CA . GLU A 1 75 ? 35.591 39.237 50.453 1.00 43.91 75 GLU A CA 1
ATOM 577 C C . GLU A 1 75 ? 34.298 38.991 49.733 1.00 42.34 75 GLU A C 1
ATOM 578 O O . GLU A 1 75 ? 34.292 38.379 48.675 1.00 43.96 75 GLU A O 1
ATOM 584 N N . LYS A 1 76 ? 33.207 39.467 50.322 1.00 40.32 76 LYS A N 1
ATOM 585 C CA . LYS A 1 76 ? 31.873 39.308 49.752 1.00 39.87 76 LYS A CA 1
ATOM 586 C C . LYS A 1 76 ? 31.668 40.058 48.431 1.00 40.00 76 LYS A C 1
ATOM 587 O O . LYS A 1 76 ? 30.805 39.688 47.629 1.00 39.05 76 LYS A O 1
ATOM 593 N N . ARG A 1 77 ? 32.440 41.116 48.198 1.00 40.66 77 ARG A N 1
ATOM 594 C CA . ARG A 1 77 ? 32.325 41.885 46.961 1.00 39.93 77 ARG A CA 1
ATOM 595 C C . ARG A 1 77 ? 32.858 41.035 45.832 1.00 38.88 77 ARG A C 1
ATOM 596 O O . ARG A 1 77 ? 32.189 40.822 44.823 1.00 38.50 77 ARG A O 1
ATOM 604 N N . THR A 1 78 ? 34.084 40.573 46.021 1.00 37.92 78 THR A N 1
ATOM 605 C CA . THR A 1 78 ? 34.755 39.721 45.060 1.00 37.39 78 THR A CA 1
ATOM 606 C C . THR A 1 78 ? 33.814 38.572 44.684 1.00 37.30 78 THR A C 1
ATOM 607 O O . THR A 1 78 ? 33.597 38.267 43.513 1.00 36.55 78 THR A O 1
ATOM 611 N N . GLU A 1 79 ? 33.250 37.948 45.704 1.00 37.01 79 GLU A N 1
ATOM 612 C CA . GLU A 1 79 ? 32.326 36.849 45.535 1.00 39.11 79 GLU A CA 1
ATOM 613 C C . GLU A 1 79 ? 31.245 37.237 44.536 1.00 37.53 79 GLU A C 1
ATOM 614 O O . GLU A 1 79 ? 30.910 36.462 43.645 1.00 37.18 79 GLU A O 1
ATOM 620 N N . PHE A 1 80 ? 30.723 38.452 44.700 1.00 36.76 80 PHE A N 1
ATOM 621 C CA . PHE A 1 80 ? 29.670 39.022 43.854 1.00 34.75 80 PHE A CA 1
ATOM 622 C C . PHE A 1 80 ? 30.132 39.342 42.431 1.00 32.58 80 PHE A C 1
ATOM 623 O O . PHE A 1 80 ? 29.380 39.150 41.475 1.00 30.56 80 PHE A O 1
ATOM 631 N N . ILE A 1 81 ? 31.357 39.845 42.294 1.00 31.05 81 ILE A N 1
ATOM 632 C CA . ILE A 1 81 ? 31.882 40.157 40.967 1.00 28.54 81 ILE A CA 1
ATOM 633 C C . ILE A 1 81 ? 32.142 38.858 40.219 1.00 25.72 81 ILE A C 1
ATOM 634 O O . ILE A 1 81 ? 32.040 38.788 39.013 1.00 25.67 81 ILE A O 1
ATOM 639 N N . TRP A 1 82 ? 32.463 37.816 40.963 1.00 24.16 82 TRP A N 1
ATOM 640 C CA . TRP A 1 82 ? 32.701 36.513 40.361 1.00 22.18 82 TRP A CA 1
ATOM 641 C C . TRP A 1 82 ? 31.388 35.918 39.900 1.00 22.26 82 TRP A C 1
ATOM 642 O O . TRP A 1 82 ? 31.308 35.324 38.839 1.00 21.67 82 TRP A O 1
ATOM 653 N N . LYS A 1 83 ? 30.352 36.107 40.704 1.00 24.02 83 LYS A N 1
ATOM 654 C CA . LYS A 1 83 ? 29.030 35.591 40.388 1.00 25.65 83 LYS A CA 1
ATOM 655 C C . LYS A 1 83 ? 28.528 36.192 39.082 1.00 28.01 83 LYS A C 1
ATOM 656 O O . LYS A 1 83 ? 28.326 35.487 38.091 1.00 29.81 83 LYS A O 1
ATOM 662 N N . VAL A 1 84 ? 28.318 37.506 39.097 1.00 28.82 84 VAL A N 1
ATOM 663 C CA . VAL A 1 84 ? 27.822 38.251 37.951 1.00 27.97 84 VAL A CA 1
ATOM 664 C C . VAL A 1 84 ? 28.640 37.916 36.708 1.00 28.23 84 VAL A C 1
ATOM 665 O O . VAL A 1 84 ? 28.128 37.905 35.586 1.00 27.75 84 VAL A O 1
ATOM 669 N N . ARG A 1 85 ? 29.911 37.616 36.922 1.00 28.63 85 ARG A N 1
ATOM 670 C CA . ARG A 1 85 ? 30.822 37.288 35.833 1.00 28.13 85 ARG A CA 1
ATOM 671 C C . ARG A 1 85 ? 30.493 35.935 35.183 1.00 27.02 85 ARG A C 1
ATOM 672 O O . ARG A 1 85 ? 30.450 35.811 33.955 1.00 24.96 85 ARG A O 1
ATOM 680 N N . PHE A 1 86 ? 30.270 34.913 36.004 1.00 25.09 86 PHE A N 1
ATOM 681 C CA . PHE A 1 86 ? 29.958 33.579 35.491 1.00 24.40 86 PHE A CA 1
ATOM 682 C C . PHE A 1 86 ? 28.589 33.576 34.836 1.00 25.17 86 PHE A C 1
ATOM 683 O O . PHE A 1 86 ? 28.356 32.934 33.804 1.00 22.06 86 PHE A O 1
ATOM 691 N N . THR A 1 87 ? 27.682 34.307 35.457 1.00 26.52 87 THR A N 1
ATOM 692 C CA . THR A 1 87 ? 26.326 34.423 34.972 1.00 26.84 87 THR A CA 1
ATOM 693 C C . THR A 1 87 ? 26.269 34.980 33.565 1.00 28.39 87 THR A C 1
ATOM 694 O O . THR A 1 87 ? 25.633 34.382 32.708 1.00 29.30 87 THR A O 1
ATOM 698 N N . LEU A 1 88 ? 26.933 36.115 33.328 1.00 28.28 88 LEU A N 1
ATOM 699 C CA . LEU A 1 88 ? 26.940 36.758 32.004 1.00 26.45 88 LEU A CA 1
ATOM 700 C C . LEU A 1 88 ? 27.690 35.982 30.929 1.00 26.37 88 LEU A C 1
ATOM 701 O O . LEU A 1 88 ? 27.283 35.998 29.758 1.00 25.28 88 LEU A O 1
ATOM 706 N N . ASN A 1 89 ? 28.773 35.307 31.316 1.00 26.13 89 ASN A N 1
ATOM 707 C CA . ASN A 1 89 ? 29.566 34.535 30.353 1.00 25.44 89 ASN A CA 1
ATOM 708 C C . ASN A 1 89 ? 28.809 33.301 29.882 1.00 24.68 89 ASN A C 1
ATOM 709 O O . ASN A 1 89 ? 29.336 32.462 29.162 1.00 22.48 89 ASN A O 1
ATOM 714 N N . ARG A 1 90 ? 27.553 33.232 30.310 1.00 24.92 90 ARG A N 1
ATOM 715 C CA . ARG A 1 90 ? 26.631 32.156 29.988 1.00 22.97 90 ARG A CA 1
ATOM 716 C C . ARG A 1 90 ? 25.522 32.609 29.045 1.00 21.24 90 ARG A C 1
ATOM 717 O O . ARG A 1 90 ? 24.742 31.803 28.581 1.00 19.61 90 ARG A O 1
ATOM 725 N N . PHE A 1 91 ? 25.449 33.902 28.755 1.00 21.20 91 PHE A N 1
ATOM 726 C CA . PHE A 1 91 ? 24.398 34.421 27.881 1.00 19.35 91 PHE A CA 1
ATOM 727 C C . PHE A 1 91 ? 24.771 34.639 26.430 1.00 20.90 91 PHE A C 1
ATOM 728 O O . PHE A 1 91 ? 24.005 35.239 25.684 1.00 23.04 91 PHE A O 1
ATOM 736 N N . GLY A 1 92 ? 25.941 34.157 26.033 1.00 22.79 92 GLY A N 1
ATOM 737 C CA . GLY A 1 92 ? 26.377 34.282 24.659 1.00 22.35 92 GLY A CA 1
ATOM 738 C C . GLY A 1 92 ? 26.667 35.689 24.222 1.00 22.12 92 GLY A C 1
ATOM 739 O O . GLY A 1 92 ? 26.499 36.028 23.074 1.00 23.60 92 GLY A O 1
ATOM 740 N N . VAL A 1 93 ? 27.126 36.505 25.155 1.00 23.51 93 VAL A N 1
ATOM 741 C CA . VAL A 1 93 ? 27.435 37.900 24.894 1.00 24.93 93 VAL A CA 1
ATOM 742 C C . VAL A 1 93 ? 28.801 38.278 25.432 1.00 27.40 93 VAL A C 1
ATOM 743 O O . VAL A 1 93 ? 29.416 37.528 26.178 1.00 28.55 93 VAL A O 1
ATOM 747 N N . ASP A 1 94 ? 29.248 39.463 25.041 1.00 29.27 94 ASP A N 1
ATOM 748 C CA . ASP A 1 94 ? 30.505 40.000 25.517 1.00 31.28 94 ASP A CA 1
ATOM 749 C C . ASP A 1 94 ? 30.140 41.091 26.525 1.00 31.82 94 ASP A C 1
ATOM 750 O O . ASP A 1 94 ? 29.117 41.747 26.395 1.00 31.03 94 ASP A O 1
ATOM 755 N N . PHE A 1 95 ? 30.949 41.277 27.551 1.00 33.66 95 PHE A N 1
ATOM 756 C CA . PHE A 1 95 ? 30.601 42.278 28.533 1.00 37.79 95 PHE A CA 1
ATOM 757 C C . PHE A 1 95 ? 31.774 42.997 29.151 1.00 39.78 95 PHE A C 1
ATOM 758 O O . PHE A 1 95 ? 32.902 42.498 29.151 1.00 39.67 95 PHE A O 1
ATOM 766 N N . GLN A 1 96 ? 31.490 44.180 29.680 1.00 41.63 96 GLN A N 1
ATOM 767 C CA . GLN A 1 96 ? 32.510 44.990 30.318 1.00 44.78 96 GLN A CA 1
ATOM 768 C C . GLN A 1 96 ? 31.994 45.354 31.696 1.00 43.98 96 GLN A C 1
ATOM 769 O O . GLN A 1 96 ? 30.893 45.904 31.839 1.00 43.22 96 GLN A O 1
ATOM 775 N N . LEU A 1 97 ? 32.788 45.030 32.711 1.00 42.70 97 LEU A N 1
ATOM 776 C CA . LEU A 1 97 ? 32.409 45.316 34.088 1.00 41.67 97 LEU A CA 1
ATOM 777 C C . LEU A 1 97 ? 33.183 46.500 34.642 1.00 41.04 97 LEU A C 1
ATOM 778 O O . LEU A 1 97 ? 34.394 46.602 34.449 1.00 40.45 97 LEU A O 1
ATOM 783 N N . ASP A 1 98 ? 32.483 47.395 35.331 1.00 41.50 98 ASP A N 1
ATOM 784 C CA . ASP A 1 98 ? 33.143 48.536 35.944 1.00 43.22 98 ASP A CA 1
ATOM 785 C C . ASP A 1 98 ? 33.015 48.443 37.474 1.00 43.69 98 ASP A C 1
ATOM 786 O O . ASP A 1 98 ? 32.052 48.911 38.084 1.00 42.00 98 ASP A O 1
ATOM 791 N N . HIS A 1 99 ? 34.023 47.832 38.080 1.00 45.06 99 HIS A N 1
ATOM 792 C CA . HIS A 1 99 ? 34.062 47.625 39.524 1.00 46.61 99 HIS A CA 1
ATOM 793 C C . HIS A 1 99 ? 35.362 48.094 40.172 1.00 48.79 99 HIS A C 1
ATOM 794 O O . HIS A 1 99 ? 36.254 47.295 40.449 1.00 49.15 99 HIS A O 1
ATOM 801 N N . PRO A 1 100 ? 35.485 49.413 40.413 1.00 51.39 100 PRO A N 1
ATOM 802 C CA . PRO A 1 100 ? 36.702 49.960 41.035 1.00 52.91 100 PRO A CA 1
ATOM 803 C C . PRO A 1 100 ? 37.176 49.175 42.291 1.00 54.42 100 PRO A C 1
ATOM 804 O O . PRO A 1 100 ? 38.102 48.362 42.215 1.00 55.37 100 PRO A O 1
ATOM 808 N N . GLU A 1 101 ? 36.557 49.405 43.444 1.00 54.29 101 GLU A N 1
ATOM 809 C CA . GLU A 1 101 ? 36.962 48.662 44.639 1.00 54.71 101 GLU A CA 1
ATOM 810 C C . GLU A 1 101 ? 36.004 47.485 44.764 1.00 54.14 101 GLU A C 1
ATOM 811 O O . GLU A 1 101 ? 35.409 47.243 45.811 1.00 54.48 101 GLU A O 1
ATOM 817 N N . ASN A 1 102 ? 35.882 46.753 43.664 1.00 52.55 102 ASN A N 1
ATOM 818 C CA . ASN A 1 102 ? 34.976 45.624 43.567 1.00 50.29 102 ASN A CA 1
ATOM 819 C C . ASN A 1 102 ? 33.562 46.048 43.884 1.00 49.77 102 ASN A C 1
ATOM 820 O O . ASN A 1 102 ? 32.726 45.253 44.301 1.00 48.07 102 ASN A O 1
ATOM 825 N N . VAL A 1 103 ? 33.313 47.332 43.668 1.00 49.68 103 VAL A N 1
ATOM 826 C CA . VAL A 1 103 ? 31.999 47.915 43.833 1.00 49.61 103 VAL A CA 1
ATOM 827 C C . VAL A 1 103 ? 31.602 48.068 42.374 1.00 50.65 103 VAL A C 1
ATOM 828 O O . VAL A 1 103 ? 32.366 48.611 41.576 1.00 50.96 103 VAL A O 1
ATOM 832 N N . LEU A 1 104 ? 30.431 47.564 42.015 1.00 51.10 104 LEU A N 1
ATOM 833 C CA . LEU A 1 104 ? 29.983 47.639 40.637 1.00 51.65 104 LEU A CA 1
ATOM 834 C C . LEU A 1 104 ? 29.276 48.960 40.338 1.00 52.41 104 LEU A C 1
ATOM 835 O O . LEU A 1 104 ? 28.194 49.244 40.860 1.00 51.14 104 LEU A O 1
ATOM 840 N N . ASN A 1 105 ? 29.907 49.760 39.482 1.00 53.25 105 ASN A N 1
ATOM 841 C CA . ASN A 1 105 ? 29.367 51.059 39.094 1.00 52.96 105 ASN A CA 1
ATOM 842 C C . ASN A 1 105 ? 28.465 50.909 37.875 1.00 50.41 105 ASN A C 1
ATOM 843 O O . ASN A 1 105 ? 27.358 51.448 37.833 1.00 49.28 105 ASN A O 1
ATOM 848 N N . SER A 1 106 ? 28.958 50.168 36.885 1.00 47.36 106 SER A N 1
ATOM 849 C CA . SER A 1 106 ? 28.215 49.931 35.653 1.00 43.97 106 SER A CA 1
ATOM 850 C C . SER A 1 106 ? 28.654 48.624 34.971 1.00 41.84 106 SER A C 1
ATOM 851 O O . SER A 1 106 ? 29.663 48.016 35.344 1.00 39.67 106 SER A O 1
ATOM 854 N N . TYR A 1 107 ? 27.875 48.196 33.980 1.00 39.62 107 TYR A N 1
ATOM 855 C CA . TYR A 1 107 ? 28.192 46.989 33.219 1.00 36.07 107 TYR A CA 1
ATOM 856 C C . TYR A 1 107 ? 27.524 47.037 31.830 1.00 35.17 107 TYR A C 1
ATOM 857 O O . TYR A 1 107 ? 26.313 47.284 31.694 1.00 33.30 107 TYR A O 1
ATOM 866 N N . LEU A 1 108 ? 28.355 46.827 30.807 1.00 34.32 108 LEU A N 1
ATOM 867 C CA . LEU A 1 108 ? 27.946 46.869 29.400 1.00 33.48 108 LEU A CA 1
ATOM 868 C C . LEU A 1 108 ? 27.785 45.467 28.804 1.00 34.47 108 LEU A C 1
ATOM 869 O O . LEU A 1 108 ? 28.715 44.659 28.854 1.00 32.80 108 LEU A O 1
ATOM 874 N N . VAL A 1 109 ? 26.611 45.195 28.235 1.00 35.32 109 VAL A N 1
ATOM 875 C CA . VAL A 1 109 ? 26.349 43.910 27.601 1.00 37.73 109 VAL A CA 1
ATOM 876 C C . VAL A 1 109 ? 26.274 44.110 26.077 1.00 38.77 109 VAL A C 1
ATOM 877 O O . VAL A 1 109 ? 25.452 44.870 25.572 1.00 37.26 109 VAL A O 1
ATOM 881 N N . THR A 1 110 ? 27.130 43.401 25.352 1.00 40.33 110 THR A N 1
ATOM 882 C CA . THR A 1 110 ? 27.210 43.533 23.908 1.00 41.87 110 THR A CA 1
ATOM 883 C C . THR A 1 110 ? 27.069 42.244 23.093 1.00 42.90 110 THR A C 1
ATOM 884 O O . THR A 1 110 ? 27.415 41.152 23.556 1.00 42.94 110 THR A O 1
ATOM 888 N N . ASP A 1 111 ? 26.539 42.390 21.877 1.00 42.56 111 ASP A N 1
ATOM 889 C CA . ASP A 1 111 ? 26.386 41.284 20.936 1.00 41.70 111 ASP A CA 1
ATOM 890 C C . ASP A 1 111 ? 26.359 41.826 19.513 1.00 40.40 111 ASP A C 1
ATOM 891 O O . ASP A 1 111 ? 25.632 42.761 19.212 1.00 41.31 111 ASP A O 1
ATOM 896 N N . GLU A 1 112 ? 27.162 41.245 18.635 1.00 38.97 112 GLU A N 1
ATOM 897 C CA . GLU A 1 112 ? 27.205 41.697 17.258 1.00 37.85 112 GLU A CA 1
ATOM 898 C C . GLU A 1 112 ? 26.577 40.677 16.324 1.00 36.36 112 GLU A C 1
ATOM 899 O O . GLU A 1 112 ? 26.607 39.478 16.584 1.00 37.35 112 GLU A O 1
ATOM 905 N N . ILE A 1 113 ? 25.984 41.178 15.250 1.00 32.44 113 ILE A N 1
ATOM 906 C CA . ILE A 1 113 ? 25.363 40.338 14.247 1.00 29.38 113 ILE A CA 1
ATOM 907 C C . ILE A 1 113 ? 26.033 40.739 12.945 1.00 30.03 113 ILE A C 1
ATOM 908 O O . ILE A 1 113 ? 26.135 41.925 12.646 1.00 29.52 113 ILE A O 1
ATOM 913 N N . PHE A 1 114 ? 26.510 39.769 12.177 1.00 29.71 114 PHE A N 1
ATOM 914 C CA . PHE A 1 114 ? 27.111 40.100 10.902 1.00 31.69 114 PHE A CA 1
ATOM 915 C C . PHE A 1 114 ? 26.020 39.953 9.858 1.00 33.21 114 PHE A C 1
ATOM 916 O O . PHE A 1 114 ? 25.035 39.255 10.089 1.00 34.24 114 PHE A O 1
ATOM 924 N N . PHE A 1 115 ? 26.169 40.612 8.716 1.00 32.92 115 PHE A N 1
ATOM 925 C CA . PHE A 1 115 ? 25.126 40.554 7.714 1.00 33.29 115 PHE A CA 1
ATOM 926 C C . PHE A 1 115 ? 24.910 39.205 7.046 1.00 33.76 115 PHE A C 1
ATOM 927 O O . PHE A 1 115 ? 23.812 38.910 6.581 1.00 34.17 115 PHE A O 1
ATOM 935 N N . ASP A 1 116 ? 25.939 38.368 7.026 1.00 34.84 116 ASP A N 1
ATOM 936 C CA . ASP A 1 116 ? 25.819 37.025 6.454 1.00 34.30 116 ASP A CA 1
ATOM 937 C C . ASP A 1 116 ? 24.675 36.307 7.123 1.00 33.05 116 ASP A C 1
ATOM 938 O O . ASP A 1 116 ? 24.192 35.311 6.619 1.00 31.57 116 ASP A O 1
ATOM 943 N N . GLY A 1 117 ? 24.291 36.791 8.296 1.00 32.52 117 GLY A N 1
ATOM 944 C CA . GLY A 1 117 ? 23.227 36.156 9.038 1.00 32.53 117 GLY A CA 1
ATOM 945 C C . GLY A 1 117 ? 22.182 37.092 9.601 1.00 33.00 117 GLY A C 1
ATOM 946 O O . GLY A 1 117 ? 21.474 36.732 10.542 1.00 31.79 117 GLY A O 1
ATOM 947 N N . LEU A 1 118 ? 22.085 38.289 9.028 1.00 32.55 118 LEU A N 1
ATOM 948 C CA . LEU A 1 118 ? 21.100 39.258 9.474 1.00 31.84 118 LEU A CA 1
ATOM 949 C C . LEU A 1 118 ? 19.705 38.915 8.960 1.00 30.16 118 LEU A C 1
ATOM 950 O O . LEU A 1 118 ? 19.544 38.404 7.868 1.00 30.15 118 LEU A O 1
ATOM 955 N N . SER A 1 119 ? 18.699 39.211 9.764 1.00 28.25 119 SER A N 1
ATOM 956 C CA . SER A 1 119 ? 17.316 38.970 9.411 1.00 26.54 119 SER A CA 1
ATOM 957 C C . SER A 1 119 ? 16.516 39.651 10.514 1.00 26.79 119 SER A C 1
ATOM 958 O O . SER A 1 119 ? 17.056 39.918 11.587 1.00 28.13 119 SER A O 1
ATOM 961 N N . LYS A 1 120 ? 15.249 39.956 10.267 1.00 25.95 120 LYS A N 1
ATOM 962 C CA . LYS A 1 120 ? 14.444 40.591 11.304 1.00 25.37 120 LYS A CA 1
ATOM 963 C C . LYS A 1 120 ? 14.416 39.681 12.543 1.00 25.10 120 LYS A C 1
ATOM 964 O O . LYS A 1 120 ? 14.632 40.130 13.664 1.00 23.89 120 LYS A O 1
ATOM 970 N N . ASP A 1 121 ? 14.160 38.396 12.295 1.00 24.18 121 ASP A N 1
ATOM 971 C CA . ASP A 1 121 ? 14.072 37.353 13.314 1.00 22.90 121 ASP A CA 1
ATOM 972 C C . ASP A 1 121 ? 15.335 37.276 14.160 1.00 25.21 121 ASP A C 1
ATOM 973 O O . ASP A 1 121 ? 15.293 37.176 15.389 1.00 24.02 121 ASP A O 1
ATOM 978 N N . ARG A 1 122 ? 16.470 37.298 13.485 1.00 27.25 122 ARG A N 1
ATOM 979 C CA . ARG A 1 122 ? 17.750 37.224 14.151 1.00 27.97 122 ARG A CA 1
ATOM 980 C C . ARG A 1 122 ? 17.986 38.497 14.941 1.00 29.12 122 ARG A C 1
ATOM 981 O O . ARG A 1 122 ? 18.409 38.456 16.096 1.00 31.23 122 ARG A O 1
ATOM 989 N N . LEU A 1 123 ? 17.687 39.634 14.317 1.00 28.88 123 LEU A N 1
ATOM 990 C CA . LEU A 1 123 ? 17.875 40.943 14.939 1.00 27.79 123 LEU A CA 1
ATOM 991 C C . LEU A 1 123 ? 17.106 41.049 16.235 1.00 27.42 123 LEU A C 1
ATOM 992 O O . LEU A 1 123 ? 17.679 41.248 17.297 1.00 26.71 123 LEU A O 1
ATOM 997 N N . ILE A 1 124 ? 15.794 40.905 16.136 1.00 27.83 124 ILE A N 1
ATOM 998 C CA . ILE A 1 124 ? 14.931 41.004 17.300 1.00 29.19 124 ILE A CA 1
ATOM 999 C C . ILE A 1 124 ? 15.307 40.033 18.422 1.00 30.15 124 ILE A C 1
ATOM 1000 O O . ILE A 1 124 ? 15.059 40.305 19.603 1.00 31.52 124 ILE A O 1
ATOM 1005 N N . SER A 1 125 ? 15.910 38.906 18.057 1.00 29.89 125 SER A N 1
ATOM 1006 C CA . SER A 1 125 ? 16.322 37.903 19.037 1.00 29.52 125 SER A CA 1
ATOM 1007 C C . SER A 1 125 ? 17.519 38.363 19.837 1.00 30.00 125 SER A C 1
ATOM 1008 O O . SER A 1 125 ? 17.501 38.305 21.059 1.00 30.67 125 SER A O 1
ATOM 1011 N N . SER A 1 126 ? 18.561 38.801 19.139 1.00 30.11 126 SER A N 1
ATOM 1012 C CA . SER A 1 126 ? 19.760 39.286 19.797 1.00 31.73 126 SER A CA 1
ATOM 1013 C C . SER A 1 126 ? 19.443 40.422 20.755 1.00 32.88 126 SER A C 1
ATOM 1014 O O . SER A 1 126 ? 19.971 40.465 21.868 1.00 34.23 126 SER A O 1
ATOM 1017 N N . ILE A 1 127 ? 18.594 41.349 20.324 1.00 32.10 127 ILE A N 1
ATOM 1018 C CA . ILE A 1 127 ? 18.216 42.468 21.172 1.00 32.04 127 ILE A CA 1
ATOM 1019 C C . ILE A 1 127 ? 17.585 41.921 22.457 1.00 31.56 127 ILE A C 1
ATOM 1020 O O . ILE A 1 127 ? 17.991 42.265 23.572 1.00 31.75 127 ILE A O 1
ATOM 1025 N N . LYS A 1 128 ? 16.603 41.044 22.304 1.00 30.01 128 LYS A N 1
ATOM 1026 C CA . LYS A 1 128 ? 15.936 40.473 23.467 1.00 29.49 128 LYS A CA 1
ATOM 1027 C C . LYS A 1 128 ? 16.881 39.707 24.362 1.00 28.61 128 LYS A C 1
ATOM 1028 O O . LYS A 1 128 ? 16.712 39.669 25.581 1.00 28.58 128 LYS A O 1
ATOM 1034 N N . ASN A 1 129 ? 17.883 39.093 23.751 1.00 28.52 129 ASN A N 1
ATOM 1035 C CA . ASN A 1 129 ? 18.815 38.321 24.537 1.00 28.03 129 ASN A CA 1
ATOM 1036 C C . ASN A 1 129 ? 19.721 39.208 25.338 1.00 28.06 129 ASN A C 1
ATOM 1037 O O . ASN A 1 129 ? 19.977 38.941 26.516 1.00 27.67 129 ASN A O 1
ATOM 1042 N N . VAL A 1 130 ? 20.219 40.261 24.698 1.00 27.66 130 VAL A N 1
ATOM 1043 C CA . VAL A 1 130 ? 21.082 41.209 25.387 1.00 26.85 130 VAL A CA 1
ATOM 1044 C C . VAL A 1 130 ? 20.319 41.772 26.575 1.00 24.52 130 VAL A C 1
ATOM 1045 O O . VAL A 1 130 ? 20.881 42.023 27.635 1.00 21.39 130 VAL A O 1
ATOM 1049 N N . PHE A 1 131 ? 19.016 41.947 26.405 1.00 24.27 131 PHE A N 1
ATOM 1050 C CA . PHE A 1 131 ? 18.217 42.448 27.506 1.00 24.88 131 PHE A CA 1
ATOM 1051 C C . PHE A 1 131 ? 18.251 41.453 28.664 1.00 24.03 131 PHE A C 1
ATOM 1052 O O . PHE A 1 131 ? 18.602 41.805 29.785 1.00 23.21 131 PHE A O 1
ATOM 1060 N N . ARG A 1 132 ? 17.885 40.206 28.375 1.00 24.22 132 ARG A N 1
ATOM 1061 C CA . ARG A 1 132 ? 17.873 39.146 29.375 1.00 23.91 132 ARG A CA 1
ATOM 1062 C C . ARG A 1 132 ? 19.224 38.967 30.076 1.00 24.12 132 ARG A C 1
ATOM 1063 O O . ARG A 1 132 ? 19.282 38.703 31.273 1.00 22.49 132 ARG A O 1
ATOM 1071 N N . ALA A 1 133 ? 20.314 39.093 29.331 1.00 24.04 133 ALA A N 1
ATOM 1072 C CA . ALA A 1 133 ? 21.635 38.956 29.928 1.00 25.04 133 ALA A CA 1
ATOM 1073 C C . ALA A 1 133 ? 21.857 40.008 31.018 1.00 27.53 133 ALA A C 1
ATOM 1074 O O . ALA A 1 133 ? 22.253 39.694 32.139 1.00 27.14 133 ALA A O 1
ATOM 1076 N N . LYS A 1 134 ? 21.582 41.263 30.679 1.00 29.70 134 LYS A N 1
ATOM 1077 C CA . LYS A 1 134 ? 21.751 42.374 31.603 1.00 31.62 134 LYS A CA 1
ATOM 1078 C C . LYS A 1 134 ? 20.638 42.360 32.638 1.00 32.37 134 LYS A C 1
ATOM 1079 O O . LYS A 1 134 ? 20.774 42.905 33.739 1.00 33.00 134 LYS A O 1
ATOM 1085 N N . LEU A 1 135 ? 19.534 41.716 32.299 1.00 31.97 135 LEU A N 1
ATOM 1086 C CA . LEU A 1 135 ? 18.425 41.624 33.232 1.00 31.32 135 LEU A CA 1
ATOM 1087 C C . LEU A 1 135 ? 18.792 40.738 34.424 1.00 32.61 135 LEU A C 1
ATOM 1088 O O . LEU A 1 135 ? 18.610 41.136 35.572 1.00 34.49 135 LEU A O 1
ATOM 1093 N N . GLN A 1 136 ? 19.322 39.548 34.165 1.00 32.34 136 GLN A N 1
ATOM 1094 C CA . GLN A 1 136 ? 19.673 38.646 35.257 1.00 32.36 136 GLN A CA 1
ATOM 1095 C C . GLN A 1 136 ? 20.584 39.337 36.260 1.00 31.17 136 GLN A C 1
ATOM 1096 O O . GLN A 1 136 ? 20.457 39.137 37.471 1.00 29.67 136 GLN A O 1
ATOM 1102 N N . VAL A 1 137 ? 21.511 40.143 35.754 1.00 29.73 137 VAL A N 1
ATOM 1103 C CA . VAL A 1 137 ? 22.420 40.843 36.641 1.00 29.60 137 VAL A CA 1
ATOM 1104 C C . VAL A 1 137 ? 21.647 41.872 37.460 1.00 29.00 137 VAL A C 1
ATOM 1105 O O . VAL A 1 137 ? 21.901 42.051 38.647 1.00 28.08 137 VAL A O 1
ATOM 1117 N N . TRP A 1 139 ? 18.596 41.601 38.295 1.00 29.81 139 TRP A N 1
ATOM 1118 C CA . TRP A 1 139 ? 17.796 40.858 39.259 1.00 28.89 139 TRP A CA 1
ATOM 1119 C C . TRP A 1 139 ? 18.660 40.304 40.375 1.00 27.48 139 TRP A C 1
ATOM 1120 O O . TRP A 1 139 ? 18.191 40.048 41.482 1.00 25.88 139 TRP A O 1
ATOM 1139 N N . ILE A 1 141 ? 21.397 41.862 41.703 1.00 30.56 141 ILE A N 1
ATOM 1140 C CA . ILE A 1 141 ? 21.614 42.989 42.606 1.00 31.91 141 ILE A CA 1
ATOM 1141 C C . ILE A 1 141 ? 20.338 43.218 43.392 1.00 33.46 141 ILE A C 1
ATOM 1142 O O . ILE A 1 141 ? 20.362 43.419 44.606 1.00 33.67 141 ILE A O 1
ATOM 1147 N N . GLN A 1 142 ? 19.222 43.182 42.672 1.00 35.77 142 GLN A N 1
ATOM 1148 C CA . GLN A 1 142 ? 17.898 43.382 43.240 1.00 37.58 142 GLN A CA 1
ATOM 1149 C C . GLN A 1 142 ? 17.468 42.373 44.287 1.00 37.14 142 GLN A C 1
ATOM 1150 O O . GLN A 1 142 ? 16.934 42.753 45.326 1.00 37.91 142 GLN A O 1
ATOM 1156 N N . GLU A 1 143 ? 17.678 41.089 44.028 1.00 37.29 143 GLU A N 1
ATOM 1157 C CA . GLU A 1 143 ? 17.281 40.091 44.998 1.00 38.06 143 GLU A CA 1
ATOM 1158 C C . GLU A 1 143 ? 18.094 40.267 46.286 1.00 38.21 143 GLU A C 1
ATOM 1159 O O . GLU A 1 143 ? 17.586 40.065 47.379 1.00 38.92 143 GLU A O 1
ATOM 1165 N N . ARG A 1 144 ? 19.347 40.688 46.152 1.00 38.29 144 ARG A N 1
ATOM 1166 C CA . ARG A 1 144 ? 20.213 40.913 47.310 1.00 39.43 144 ARG A CA 1
ATOM 1167 C C . ARG A 1 144 ? 19.842 42.179 48.067 1.00 40.22 144 ARG A C 1
ATOM 1168 O O . ARG A 1 144 ? 19.476 42.128 49.245 1.00 38.51 144 ARG A O 1
ATOM 1176 N N . PHE A 1 145 ? 19.935 43.313 47.372 1.00 41.91 145 PHE A N 1
ATOM 1177 C CA . PHE A 1 145 ? 19.654 44.621 47.959 1.00 43.36 145 PHE A CA 1
ATOM 1178 C C . PHE A 1 145 ? 18.277 45.266 47.756 1.00 45.34 145 PHE A C 1
ATOM 1179 O O . PHE A 1 145 ? 18.114 46.441 48.073 1.00 46.63 145 PHE A O 1
ATOM 1187 N N . GLY A 1 146 ? 17.289 44.532 47.251 1.00 47.13 146 GLY A N 1
ATOM 1188 C CA . GLY A 1 146 ? 15.970 45.125 47.062 1.00 49.06 146 GLY A CA 1
ATOM 1189 C C . GLY A 1 146 ? 15.776 45.939 45.787 1.00 51.55 146 GLY A C 1
ATOM 1190 O O . GLY A 1 146 ? 14.650 45.930 45.237 1.00 52.79 146 GLY A O 1
ATOM 1191 N N . LEU B 1 3 ? 0.097 32.876 2.450 1.00 40.26 3 LEU B N 1
ATOM 1192 C CA . LEU B 1 3 ? 0.710 31.516 2.269 1.00 40.13 3 LEU B CA 1
ATOM 1193 C C . LEU B 1 3 ? 1.520 31.101 3.494 1.00 41.69 3 LEU B C 1
ATOM 1194 O O . LEU B 1 3 ? 1.655 29.902 3.801 1.00 41.26 3 LEU B O 1
ATOM 1199 N N . SER B 1 4 ? 2.080 32.090 4.187 1.00 42.22 4 SER B N 1
ATOM 1200 C CA . SER B 1 4 ? 2.855 31.810 5.381 1.00 41.80 4 SER B CA 1
ATOM 1201 C C . SER B 1 4 ? 1.915 31.072 6.321 1.00 41.85 4 SER B C 1
ATOM 1202 O O . SER B 1 4 ? 2.312 30.120 6.996 1.00 41.93 4 SER B O 1
ATOM 1205 N N . GLN B 1 5 ? 0.654 31.504 6.311 1.00 41.78 5 GLN B N 1
ATOM 1206 C CA . GLN B 1 5 ? -0.390 30.937 7.157 1.00 41.95 5 GLN B CA 1
ATOM 1207 C C . GLN B 1 5 ? -0.772 29.468 6.884 1.00 41.54 5 GLN B C 1
ATOM 1208 O O . GLN B 1 5 ? -1.004 28.696 7.819 1.00 40.39 5 GLN B O 1
ATOM 1214 N N . GLU B 1 6 ? -0.835 29.083 5.616 1.00 41.66 6 GLU B N 1
ATOM 1215 C CA . GLU B 1 6 ? -1.201 27.717 5.265 1.00 43.52 6 GLU B CA 1
ATOM 1216 C C . GLU B 1 6 ? -0.062 26.737 5.536 1.00 44.67 6 GLU B C 1
ATOM 1217 O O . GLU B 1 6 ? -0.285 25.527 5.707 1.00 43.87 6 GLU B O 1
ATOM 1231 N N . ILE B 1 8 ? 2.225 27.201 8.109 1.00 44.26 8 ILE B N 1
ATOM 1232 C CA . ILE B 1 8 ? 2.205 27.050 9.552 1.00 43.90 8 ILE B CA 1
ATOM 1233 C C . ILE B 1 8 ? 1.159 26.004 9.913 1.00 45.08 8 ILE B C 1
ATOM 1234 O O . ILE B 1 8 ? 1.425 25.055 10.652 1.00 44.69 8 ILE B O 1
ATOM 1239 N N . LYS B 1 9 ? -0.038 26.200 9.367 1.00 46.06 9 LYS B N 1
ATOM 1240 C CA . LYS B 1 9 ? -1.173 25.321 9.603 1.00 47.13 9 LYS B CA 1
ATOM 1241 C C . LYS B 1 9 ? -0.935 23.888 9.152 1.00 46.71 9 LYS B C 1
ATOM 1242 O O . LYS B 1 9 ? -1.326 22.954 9.843 1.00 46.27 9 LYS B O 1
ATOM 1248 N N . LYS B 1 10 ? -0.295 23.707 8.000 1.00 47.13 10 LYS B N 1
ATOM 1249 C CA . LYS B 1 10 ? -0.052 22.358 7.511 1.00 48.07 10 LYS B CA 1
ATOM 1250 C C . LYS B 1 10 ? 1.047 21.685 8.298 1.00 47.92 10 LYS B C 1
ATOM 1251 O O . LYS B 1 10 ? 1.001 20.474 8.508 1.00 48.95 10 LYS B O 1
ATOM 1257 N N . TRP B 1 11 ? 2.042 22.463 8.723 1.00 47.45 11 TRP B N 1
ATOM 1258 C CA . TRP B 1 11 ? 3.150 21.915 9.499 1.00 45.69 11 TRP B CA 1
ATOM 1259 C C . TRP B 1 11 ? 2.630 21.369 10.820 1.00 45.12 11 TRP B C 1
ATOM 1260 O O . TRP B 1 11 ? 2.952 20.255 11.225 1.00 44.06 11 TRP B O 1
ATOM 1271 N N . LEU B 1 12 ? 1.815 22.173 11.487 1.00 45.55 12 LEU B N 1
ATOM 1272 C CA . LEU B 1 12 ? 1.229 21.782 12.761 1.00 46.38 12 LEU B CA 1
ATOM 1273 C C . LEU B 1 12 ? 0.349 20.551 12.569 1.00 47.28 12 LEU B C 1
ATOM 1274 O O . LEU B 1 12 ? 0.364 19.639 13.391 1.00 47.77 12 LEU B O 1
ATOM 1279 N N . ASP B 1 13 ? -0.406 20.533 11.474 1.00 48.26 13 ASP B N 1
ATOM 1280 C CA . ASP B 1 13 ? -1.296 19.417 11.172 1.00 49.76 13 ASP B CA 1
ATOM 1281 C C . ASP B 1 13 ? -0.445 18.175 10.933 1.00 50.12 13 ASP B C 1
ATOM 1282 O O . ASP B 1 13 ? -0.773 17.076 11.389 1.00 49.35 13 ASP B O 1
ATOM 1287 N N . GLU B 1 14 ? 0.665 18.370 10.231 1.00 50.91 14 GLU B N 1
ATOM 1288 C CA . GLU B 1 14 ? 1.586 17.297 9.909 1.00 50.62 14 GLU B CA 1
ATOM 1289 C C . GLU B 1 14 ? 2.158 16.615 11.139 1.00 51.16 14 GLU B C 1
ATOM 1290 O O . GLU B 1 14 ? 2.575 15.462 11.080 1.00 50.65 14 GLU B O 1
ATOM 1296 N N . GLU B 1 15 ? 2.160 17.324 12.260 1.00 52.32 15 GLU B N 1
ATOM 1297 C CA . GLU B 1 15 ? 2.703 16.765 13.489 1.00 53.85 15 GLU B CA 1
ATOM 1298 C C . GLU B 1 15 ? 1.642 16.399 14.530 1.00 54.97 15 GLU B C 1
ATOM 1299 O O . GLU B 1 15 ? 1.961 15.834 15.578 1.00 54.88 15 GLU B O 1
ATOM 1305 N N . GLY B 1 16 ? 0.385 16.707 14.239 1.00 56.00 16 GLY B N 1
ATOM 1306 C CA . GLY B 1 16 ? -0.667 16.391 15.182 1.00 57.49 16 GLY B CA 1
ATOM 1307 C C . GLY B 1 16 ? -0.748 17.441 16.266 1.00 58.54 16 GLY B C 1
ATOM 1308 O O . GLY B 1 16 ? -1.518 17.325 17.211 1.00 58.92 16 GLY B O 1
ATOM 1309 N N . PHE B 1 17 ? 0.066 18.476 16.110 1.00 59.99 17 PHE B N 1
ATOM 1310 C CA . PHE B 1 17 ? 0.131 19.592 17.041 1.00 60.88 17 PHE B CA 1
ATOM 1311 C C . PHE B 1 17 ? -1.144 20.406 16.981 1.00 61.99 17 PHE B C 1
ATOM 1312 O O . PHE B 1 17 ? -1.585 20.958 17.986 1.00 62.17 17 PHE B O 1
ATOM 1320 N N . LEU B 1 18 ? -1.729 20.475 15.789 1.00 63.68 18 LEU B N 1
ATOM 1321 C CA . LEU B 1 18 ? -2.942 21.255 15.564 1.00 64.81 18 LEU B CA 1
ATOM 1322 C C . LEU B 1 18 ? -4.179 20.659 16.230 1.00 66.00 18 LEU B C 1
ATOM 1323 O O . LEU B 1 18 ? -4.330 19.449 16.310 1.00 66.39 18 LEU B O 1
ATOM 1328 N N . ARG B 1 19 ? -5.053 21.529 16.721 1.00 68.00 19 ARG B N 1
ATOM 1329 C CA . ARG B 1 19 ? -6.291 21.099 17.356 1.00 70.10 19 ARG B CA 1
ATOM 1330 C C . ARG B 1 19 ? -7.449 21.785 16.624 1.00 70.25 19 ARG B C 1
ATOM 1331 O O . ARG B 1 19 ? -8.314 21.122 16.045 1.00 70.44 19 ARG B O 1
ATOM 1347 N N . GLU B 1 21 ? -8.928 26.220 15.322 1.00 66.56 21 GLU B N 1
ATOM 1348 C CA . GLU B 1 21 ? -8.714 27.669 15.368 1.00 66.16 21 GLU B CA 1
ATOM 1349 C C . GLU B 1 21 ? -9.566 28.319 16.457 1.00 66.61 21 GLU B C 1
ATOM 1350 O O . GLU B 1 21 ? -9.974 27.662 17.413 1.00 67.02 21 GLU B O 1
ATOM 1356 N N . VAL B 1 22 ? -9.822 29.615 16.307 1.00 66.44 22 VAL B N 1
ATOM 1357 C CA . VAL B 1 22 ? -10.636 30.365 17.255 1.00 67.02 22 VAL B CA 1
ATOM 1358 C C . VAL B 1 22 ? -10.595 31.848 16.894 1.00 68.84 22 VAL B C 1
ATOM 1359 O O . VAL B 1 22 ? -9.546 32.382 16.533 1.00 67.86 22 VAL B O 1
ATOM 1363 N N . PRO B 1 23 ? -11.752 32.528 16.962 1.00 70.66 23 PRO B N 1
ATOM 1364 C CA . PRO B 1 23 ? -11.825 33.956 16.635 1.00 71.86 23 PRO B CA 1
ATOM 1365 C C . PRO B 1 23 ? -11.154 34.881 17.638 1.00 73.56 23 PRO B C 1
ATOM 1366 O O . PRO B 1 23 ? -11.753 35.271 18.638 1.00 74.40 23 PRO B O 1
ATOM 1370 N N . ASP B 1 24 ? -9.905 35.227 17.370 1.00 75.57 24 ASP B N 1
ATOM 1371 C CA . ASP B 1 24 ? -9.171 36.137 18.240 1.00 77.98 24 ASP B CA 1
ATOM 1372 C C . ASP B 1 24 ? -9.354 37.521 17.619 1.00 78.45 24 ASP B C 1
ATOM 1373 O O . ASP B 1 24 ? -8.666 37.882 16.665 1.00 78.74 24 ASP B O 1
ATOM 1378 N N . GLU B 1 25 ? -10.295 38.292 18.149 1.00 78.90 25 GLU B N 1
ATOM 1379 C CA . GLU B 1 25 ? -10.564 39.619 17.611 1.00 80.29 25 GLU B CA 1
ATOM 1380 C C . GLU B 1 25 ? -9.409 40.618 17.742 1.00 80.75 25 GLU B C 1
ATOM 1381 O O . GLU B 1 25 ? -9.602 41.834 17.636 1.00 80.40 25 GLU B O 1
ATOM 1387 N N . ASN B 1 26 ? -8.202 40.099 17.953 1.00 81.17 26 ASN B N 1
ATOM 1388 C CA . ASN B 1 26 ? -7.011 40.939 18.084 1.00 80.89 26 ASN B CA 1
ATOM 1389 C C . ASN B 1 26 ? -5.938 40.378 17.168 1.00 79.68 26 ASN B C 1
ATOM 1390 O O . ASN B 1 26 ? -4.975 41.058 16.813 1.00 79.31 26 ASN B O 1
ATOM 1395 N N . ALA B 1 27 ? -6.114 39.120 16.789 1.00 77.60 27 ALA B N 1
ATOM 1396 C CA . ALA B 1 27 ? -5.145 38.445 15.948 1.00 76.74 27 ALA B CA 1
ATOM 1397 C C . ALA B 1 27 ? -5.608 38.181 14.522 1.00 76.00 27 ALA B C 1
ATOM 1398 O O . ALA B 1 27 ? -6.764 37.825 14.285 1.00 76.03 27 ALA B O 1
ATOM 1400 N N . ARG B 1 28 ? -4.687 38.358 13.574 1.00 74.19 28 ARG B N 1
ATOM 1401 C CA . ARG B 1 28 ? -4.976 38.091 12.176 1.00 72.16 28 ARG B CA 1
ATOM 1402 C C . ARG B 1 28 ? -5.454 36.647 12.145 1.00 70.91 28 ARG B C 1
ATOM 1403 O O . ARG B 1 28 ? -6.394 36.309 11.434 1.00 72.39 28 ARG B O 1
ATOM 1411 N N . PHE B 1 29 ? -4.794 35.796 12.921 1.00 68.92 29 PHE B N 1
ATOM 1412 C CA . PHE B 1 29 ? -5.219 34.410 13.038 1.00 67.26 29 PHE B CA 1
ATOM 1413 C C . PHE B 1 29 ? -4.800 33.880 14.400 1.00 66.62 29 PHE B C 1
ATOM 1414 O O . PHE B 1 29 ? -4.059 34.542 15.121 1.00 66.22 29 PHE B O 1
ATOM 1422 N N . HIS B 1 30 ? -5.287 32.701 14.766 1.00 65.94 30 HIS B N 1
ATOM 1423 C CA . HIS B 1 30 ? -4.977 32.139 16.069 1.00 65.62 30 HIS B CA 1
ATOM 1424 C C . HIS B 1 30 ? -5.184 30.627 16.113 1.00 65.93 30 HIS B C 1
ATOM 1425 O O . HIS B 1 30 ? -6.268 30.155 16.444 1.00 66.78 30 HIS B O 1
ATOM 1432 N N . TYR B 1 31 ? -4.156 29.859 15.780 1.00 65.70 31 TYR B N 1
ATOM 1433 C CA . TYR B 1 31 ? -4.294 28.415 15.826 1.00 65.42 31 TYR B CA 1
ATOM 1434 C C . TYR B 1 31 ? -4.084 27.948 17.260 1.00 64.67 31 TYR B C 1
ATOM 1435 O O . TYR B 1 31 ? -3.549 28.683 18.088 1.00 64.23 31 TYR B O 1
ATOM 1444 N N . VAL B 1 32 ? -4.524 26.730 17.557 1.00 63.49 32 VAL B N 1
ATOM 1445 C CA . VAL B 1 32 ? -4.379 26.168 18.893 1.00 61.80 32 VAL B CA 1
ATOM 1446 C C . VAL B 1 32 ? -3.747 24.791 18.818 1.00 61.76 32 VAL B C 1
ATOM 1447 O O . VAL B 1 32 ? -4.334 23.842 18.301 1.00 61.88 32 VAL B O 1
ATOM 1451 N N . VAL B 1 33 ? -2.538 24.698 19.353 1.00 61.59 33 VAL B N 1
ATOM 1452 C CA . VAL B 1 33 ? -1.780 23.459 19.351 1.00 60.88 33 VAL B CA 1
ATOM 1453 C C . VAL B 1 33 ? -1.993 22.642 20.620 1.00 60.29 33 VAL B C 1
ATOM 1454 O O . VAL B 1 33 ? -2.448 23.148 21.641 1.00 58.76 33 VAL B O 1
ATOM 1458 N N . ASN B 1 34 ? -1.678 21.359 20.535 1.00 60.60 34 ASN B N 1
ATOM 1459 C CA . ASN B 1 34 ? -1.813 20.467 21.670 1.00 61.32 34 ASN B CA 1
ATOM 1460 C C . ASN B 1 34 ? -0.529 19.671 21.823 1.00 61.86 34 ASN B C 1
ATOM 1461 O O . ASN B 1 34 ? -0.410 18.565 21.303 1.00 61.50 34 ASN B O 1
ATOM 1466 N N . TYR B 1 35 ? 0.433 20.254 22.530 1.00 62.42 35 TYR B N 1
ATOM 1467 C CA . TYR B 1 35 ? 1.719 19.608 22.754 1.00 63.03 35 TYR B CA 1
ATOM 1468 C C . TYR B 1 35 ? 2.215 19.775 24.189 1.00 64.34 35 TYR B C 1
ATOM 1469 O O . TYR B 1 35 ? 2.374 20.897 24.677 1.00 63.24 35 TYR B O 1
ATOM 1478 N N . PRO B 1 36 ? 2.440 18.652 24.888 1.00 65.89 36 PRO B N 1
ATOM 1479 C CA . PRO B 1 36 ? 2.208 17.326 24.313 1.00 67.98 36 PRO B CA 1
ATOM 1480 C C . PRO B 1 36 ? 0.786 16.882 24.632 1.00 70.00 36 PRO B C 1
ATOM 1481 O O . PRO B 1 36 ? -0.011 17.663 25.162 1.00 70.14 36 PRO B O 1
ATOM 1485 N N . GLU B 1 37 ? 0.468 15.637 24.292 1.00 72.31 37 GLU B N 1
ATOM 1486 C CA . GLU B 1 37 ? -0.854 15.074 24.541 1.00 74.00 37 GLU B CA 1
ATOM 1487 C C . GLU B 1 37 ? -1.963 16.130 24.569 1.00 73.36 37 GLU B C 1
ATOM 1488 O O . GLU B 1 37 ? -2.351 16.657 23.527 1.00 73.55 37 GLU B O 1
ATOM 1494 N N . ASP B 1 38 ? -2.460 16.446 25.760 1.00 71.92 38 ASP B N 1
ATOM 1495 C CA . ASP B 1 38 ? -3.528 17.424 25.870 1.00 70.44 38 ASP B CA 1
ATOM 1496 C C . ASP B 1 38 ? -3.070 18.787 26.370 1.00 67.75 38 ASP B C 1
ATOM 1497 O O . ASP B 1 38 ? -3.888 19.603 26.792 1.00 68.37 38 ASP B O 1
ATOM 1502 N N . HIS B 1 39 ? -1.768 19.042 26.316 1.00 63.71 39 HIS B N 1
ATOM 1503 C CA . HIS B 1 39 ? -1.232 20.323 26.766 1.00 59.45 39 HIS B CA 1
ATOM 1504 C C . HIS B 1 39 ? -1.593 21.432 25.772 1.00 56.50 39 HIS B C 1
ATOM 1505 O O . HIS B 1 39 ? -1.504 21.254 24.567 1.00 56.33 39 HIS B O 1
ATOM 1512 N N . VAL B 1 40 ? -1.983 22.586 26.290 1.00 53.98 40 VAL B N 1
ATOM 1513 C CA . VAL B 1 40 ? -2.412 23.699 25.443 1.00 52.68 40 VAL B CA 1
ATOM 1514 C C . VAL B 1 40 ? -1.449 24.842 25.115 1.00 51.69 40 VAL B C 1
ATOM 1515 O O . VAL B 1 40 ? -1.068 25.613 25.997 1.00 51.82 40 VAL B O 1
ATOM 1519 N N . ILE B 1 41 ? -1.086 24.972 23.840 1.00 50.51 41 ILE B N 1
ATOM 1520 C CA . ILE B 1 41 ? -0.203 26.054 23.378 1.00 50.00 41 ILE B CA 1
ATOM 1521 C C . ILE B 1 41 ? -0.849 26.913 22.266 1.00 49.51 41 ILE B C 1
ATOM 1522 O O . ILE B 1 41 ? -1.467 26.378 21.342 1.00 49.12 41 ILE B O 1
ATOM 1527 N N . ASP B 1 42 ? -0.701 28.237 22.360 1.00 48.90 42 ASP B N 1
ATOM 1528 C CA . ASP B 1 42 ? -1.267 29.149 21.361 1.00 48.89 42 ASP B CA 1
ATOM 1529 C C . ASP B 1 42 ? -0.274 29.649 20.316 1.00 48.22 42 ASP B C 1
ATOM 1530 O O . ASP B 1 42 ? 0.896 29.878 20.618 1.00 48.55 42 ASP B O 1
ATOM 1535 N N . ILE B 1 43 ? -0.764 29.825 19.089 1.00 47.62 43 ILE B N 1
ATOM 1536 C CA . ILE B 1 43 ? 0.023 30.339 17.957 1.00 46.15 4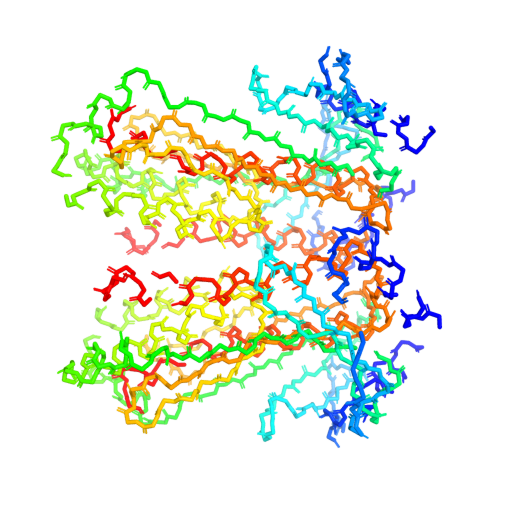3 ILE B CA 1
ATOM 1537 C C . ILE B 1 43 ? -0.787 31.533 17.459 1.00 44.71 43 ILE B C 1
ATOM 1538 O O . ILE B 1 43 ? -1.792 31.365 16.785 1.00 44.23 43 ILE B O 1
ATOM 1543 N N . ILE B 1 44 ? -0.326 32.733 17.783 1.00 44.50 44 ILE B N 1
ATOM 1544 C CA . ILE B 1 44 ? -1.029 33.969 17.469 1.00 44.89 44 ILE B CA 1
ATOM 1545 C C . ILE B 1 44 ? -0.305 34.970 16.570 1.00 47.27 44 ILE B C 1
ATOM 1546 O O . ILE B 1 44 ? 0.885 35.188 16.716 1.00 48.59 44 ILE B O 1
ATOM 1551 N N . GLN B 1 45 ? -1.035 35.595 15.649 1.00 50.27 45 GLN B N 1
ATOM 1552 C CA . GLN B 1 45 ? -0.441 36.622 14.794 1.00 52.84 45 GLN B CA 1
ATOM 1553 C C . GLN B 1 45 ? -1.147 37.944 15.068 1.00 53.69 45 GLN B C 1
ATOM 1554 O O . GLN B 1 45 ? -2.220 38.203 14.539 1.00 52.92 45 GLN B O 1
ATOM 1560 N N . PRO B 1 46 ? -0.552 38.789 15.923 1.00 54.88 46 PRO B N 1
ATOM 1561 C CA . PRO B 1 46 ? -1.070 40.103 16.315 1.00 56.01 46 PRO B CA 1
ATOM 1562 C C . PRO B 1 46 ? -1.646 40.929 15.169 1.00 57.14 46 PRO B C 1
ATOM 1563 O O . PRO B 1 46 ? -1.272 40.758 14.012 1.00 57.77 46 PRO B O 1
ATOM 1567 N N . ALA B 1 47 ? -2.550 41.840 15.515 1.00 58.07 47 ALA B N 1
ATOM 1568 C CA . ALA B 1 47 ? -3.204 42.698 14.536 1.00 58.28 47 ALA B CA 1
ATOM 1569 C C . ALA B 1 47 ? -2.238 43.293 13.521 1.00 58.84 47 ALA B C 1
ATOM 1570 O O . ALA B 1 47 ? -2.236 42.893 12.360 1.00 59.56 47 ALA B O 1
ATOM 1572 N N . GLY B 1 48 ? -1.423 44.250 13.958 1.00 59.11 48 GLY B N 1
ATOM 1573 C CA . GLY B 1 48 ? -0.473 44.893 13.061 1.00 59.21 48 GLY B CA 1
ATOM 1574 C C . GLY B 1 48 ? 0.547 43.984 12.388 1.00 59.20 48 GLY B C 1
ATOM 1575 O O . GLY B 1 48 ? 0.839 44.124 11.195 1.00 59.64 48 GLY B O 1
ATOM 1576 N N . LYS B 1 49 ? 1.092 43.049 13.158 1.00 59.18 49 LYS B N 1
ATOM 1577 C CA . LYS B 1 49 ? 2.096 42.126 12.646 1.00 58.38 49 LYS B CA 1
ATOM 1578 C C . LYS B 1 49 ? 1.517 41.174 11.605 1.00 58.09 49 LYS B C 1
ATOM 1579 O O . LYS B 1 49 ? 0.510 40.504 11.843 1.00 57.63 49 LYS B O 1
ATOM 1585 N N . ASP B 1 50 ? 2.162 41.129 10.447 1.00 58.09 50 ASP B N 1
ATOM 1586 C CA . ASP B 1 50 ? 1.749 40.237 9.366 1.00 57.44 50 ASP B CA 1
ATOM 1587 C C . ASP B 1 50 ? 2.991 39.460 8.956 1.00 55.77 50 ASP B C 1
ATOM 1588 O O . ASP B 1 50 ? 2.970 38.671 8.020 1.00 54.59 50 ASP B O 1
ATOM 1593 N N . ASP B 1 51 ? 4.073 39.710 9.689 1.00 54.54 51 ASP B N 1
ATOM 1594 C CA . ASP B 1 51 ? 5.362 39.068 9.463 1.00 52.71 51 ASP B CA 1
ATOM 1595 C C . ASP B 1 51 ? 5.836 38.400 10.745 1.00 51.56 51 ASP B C 1
ATOM 1596 O O . ASP B 1 51 ? 7.027 38.421 11.062 1.00 51.42 51 ASP B O 1
ATOM 1609 N N . ILE B 1 53 ? 4.600 35.385 14.199 1.00 47.04 53 ILE B N 1
ATOM 1610 C CA . ILE B 1 53 ? 3.701 34.545 14.974 1.00 45.49 53 ILE B CA 1
ATOM 1611 C C . ILE B 1 53 ? 4.274 34.525 16.379 1.00 44.46 53 ILE B C 1
ATOM 1612 O O . ILE B 1 53 ? 5.494 34.569 16.571 1.00 42.89 53 ILE B O 1
ATOM 1617 N N . LEU B 1 54 ? 3.375 34.479 17.351 1.00 43.45 54 LEU B N 1
ATOM 1618 C CA . LEU B 1 54 ? 3.739 34.441 18.745 1.00 42.10 54 LEU B CA 1
ATOM 1619 C C . LEU B 1 54 ? 3.380 33.030 19.205 1.00 42.52 54 LEU B C 1
ATOM 1620 O O . LEU B 1 54 ? 2.365 32.471 18.784 1.00 41.32 54 LEU B O 1
ATOM 1625 N N . ILE B 1 55 ? 4.230 32.430 20.028 1.00 42.42 55 ILE B N 1
ATOM 1626 C CA . ILE B 1 55 ? 3.940 31.107 20.554 1.00 42.45 55 ILE B CA 1
ATOM 1627 C C . ILE B 1 55 ? 3.802 31.305 22.048 1.00 42.77 55 ILE B C 1
ATOM 1628 O O . ILE B 1 55 ? 4.792 31.395 22.757 1.00 43.99 55 ILE B O 1
ATOM 1633 N N . ALA B 1 56 ? 2.571 31.400 22.530 1.00 42.66 56 ALA B N 1
ATOM 1634 C CA . ALA B 1 56 ? 2.362 31.610 23.947 1.00 42.53 56 ALA B CA 1
ATOM 1635 C C . ALA B 1 56 ? 1.853 30.369 24.636 1.00 42.30 56 ALA B C 1
ATOM 1636 O O . ALA B 1 56 ? 1.285 29.479 24.003 1.00 42.85 56 ALA B O 1
ATOM 1638 N N . CYS B 1 57 ? 2.085 30.314 25.941 1.00 41.57 57 CYS B N 1
ATOM 1639 C CA . CYS B 1 57 ? 1.641 29.197 26.750 1.00 40.08 57 CYS B CA 1
ATOM 1640 C C . CYS B 1 57 ? 1.506 29.664 28.180 1.00 41.40 57 CYS B C 1
ATOM 1641 O O . CYS B 1 57 ? 2.479 29.683 28.923 1.00 41.52 57 CYS B O 1
ATOM 1644 N N . ALA B 1 58 ? 0.290 30.064 28.550 1.00 43.11 58 ALA B N 1
ATOM 1645 C CA . ALA B 1 58 ? -0.002 30.517 29.902 1.00 43.52 58 ALA B CA 1
ATOM 1646 C C . ALA B 1 58 ? -0.286 29.275 30.735 1.00 43.82 58 ALA B C 1
ATOM 1647 O O . ALA B 1 58 ? -0.824 28.292 30.227 1.00 42.12 58 ALA B O 1
ATOM 1649 N N . THR B 1 59 ? 0.119 29.308 32.001 1.00 44.99 59 THR B N 1
ATOM 1650 C CA . THR B 1 59 ? -0.129 28.182 32.883 1.00 45.98 59 THR B CA 1
ATOM 1651 C C . THR B 1 59 ? -0.620 28.631 34.246 1.00 47.79 59 THR B C 1
ATOM 1652 O O . THR B 1 59 ? -0.086 29.564 34.855 1.00 48.17 59 THR B O 1
ATOM 1656 N N . SER B 1 60 ? -1.669 27.963 34.710 1.00 49.07 60 SER B N 1
ATOM 1657 C CA . SER B 1 60 ? -2.254 28.263 36.005 1.00 50.32 60 SER B CA 1
ATOM 1658 C C . SER B 1 60 ? -1.793 27.198 36.976 1.00 48.84 60 SER B C 1
ATOM 1659 O O . SER B 1 60 ? -1.915 26.003 36.703 1.00 46.96 60 SER B O 1
ATOM 1662 N N . VAL B 1 61 ? -1.236 27.634 38.097 1.00 48.54 61 VAL B N 1
ATOM 1663 C CA . VAL B 1 61 ? -0.787 26.686 39.099 1.00 48.00 61 VAL B CA 1
ATOM 1664 C C . VAL B 1 61 ? -2.014 26.257 39.920 1.00 48.57 61 VAL B C 1
ATOM 1665 O O . VAL B 1 61 ? -2.814 27.090 40.375 1.00 46.48 61 VAL B O 1
ATOM 1669 N N . SER B 1 62 ? -2.165 24.944 40.079 1.00 48.46 62 SER B N 1
ATOM 1670 C CA . SER B 1 62 ? -3.292 24.385 40.803 1.00 49.44 62 SER B CA 1
ATOM 1671 C C . SER B 1 62 ? -3.532 25.030 42.159 1.00 51.18 62 SER B C 1
ATOM 1672 O O . SER B 1 62 ? -2.626 25.581 42.769 1.00 50.68 62 SER B O 1
ATOM 1675 N N . PRO B 1 63 ? -4.785 24.978 42.642 1.00 53.86 63 PRO B N 1
ATOM 1676 C CA . PRO B 1 63 ? -5.137 25.561 43.940 1.00 54.42 63 PRO B CA 1
ATOM 1677 C C . PRO B 1 63 ? -4.398 24.862 45.088 1.00 54.72 63 PRO B C 1
ATOM 1678 O O . PRO B 1 63 ? -4.104 25.474 46.110 1.00 55.10 63 PRO B O 1
ATOM 1682 N N . GLU B 1 64 ? -4.099 23.580 44.906 1.00 55.16 64 GLU B N 1
ATOM 1683 C CA . GLU B 1 64 ? -3.380 22.807 45.911 1.00 56.31 64 GLU B CA 1
ATOM 1684 C C . GLU B 1 64 ? -1.902 23.223 45.973 1.00 55.43 64 GLU B C 1
ATOM 1685 O O . GLU B 1 64 ? -1.239 23.074 47.011 1.00 56.28 64 GLU B O 1
ATOM 1691 N N . HIS B 1 65 ? -1.388 23.739 44.860 1.00 52.62 65 HIS B N 1
ATOM 1692 C CA . HIS B 1 65 ? -0.005 24.189 44.804 1.00 49.27 65 HIS B CA 1
ATOM 1693 C C . HIS B 1 65 ? 0.091 25.607 45.314 1.00 49.59 65 HIS B C 1
ATOM 1694 O O . HIS B 1 65 ? 1.073 25.988 45.933 1.00 50.06 65 HIS B O 1
ATOM 1701 N N . GLN B 1 66 ? -0.940 26.394 45.056 1.00 49.58 66 GLN B N 1
ATOM 1702 C CA . GLN B 1 66 ? -0.937 27.767 45.525 1.00 50.82 66 GLN B CA 1
ATOM 1703 C C . GLN B 1 66 ? -1.075 27.723 47.044 1.00 52.49 66 GLN B C 1
ATOM 1704 O O . GLN B 1 66 ? -0.769 28.691 47.742 1.00 52.93 66 GLN B O 1
ATOM 1710 N N . ALA B 1 67 ? -1.546 26.585 47.546 1.00 54.29 67 ALA B N 1
ATOM 1711 C CA . ALA B 1 67 ? -1.714 26.386 48.975 1.00 55.75 67 ALA B CA 1
ATOM 1712 C C . ALA B 1 67 ? -0.317 26.263 49.557 1.00 56.75 67 ALA B C 1
ATOM 1713 O O . ALA B 1 67 ? 0.050 26.991 50.483 1.00 57.21 67 ALA B O 1
ATOM 1715 N N . GLY B 1 68 ? 0.459 25.342 48.989 1.00 57.03 68 GLY B N 1
ATOM 1716 C CA . GLY B 1 68 ? 1.824 25.126 49.430 1.00 55.92 68 GLY B CA 1
ATOM 1717 C C . GLY B 1 68 ? 2.618 26.414 49.542 1.00 54.56 68 GLY B C 1
ATOM 1718 O O . GLY B 1 68 ? 3.212 26.705 50.582 1.00 54.60 68 GLY B O 1
ATOM 1719 N N . ILE B 1 69 ? 2.616 27.200 48.473 1.00 52.59 69 ILE B N 1
ATOM 1720 C CA . ILE B 1 69 ? 3.353 28.454 48.476 1.00 51.27 69 ILE B CA 1
ATOM 1721 C C . ILE B 1 69 ? 2.780 29.528 49.392 1.00 49.25 69 ILE B C 1
ATOM 1722 O O . ILE B 1 69 ? 3.524 30.367 49.879 1.00 50.12 69 ILE B O 1
ATOM 1727 N N . ARG B 1 70 ? 1.471 29.514 49.636 1.00 47.74 70 ARG B N 1
ATOM 1728 C CA . ARG B 1 70 ? 0.872 30.519 50.525 1.00 44.51 70 ARG B CA 1
ATOM 1729 C C . ARG B 1 70 ? 1.205 30.217 51.981 1.00 41.42 70 ARG B C 1
ATOM 1730 O O . ARG B 1 70 ? 1.302 31.120 52.807 1.00 38.76 70 ARG B O 1
ATOM 1738 N N . ALA B 1 71 ? 1.384 28.932 52.272 1.00 39.65 71 ALA B N 1
ATOM 1739 C CA . ALA B 1 71 ? 1.721 28.458 53.610 1.00 37.89 71 ALA B CA 1
ATOM 1740 C C . ALA B 1 71 ? 3.053 29.035 54.057 1.00 38.25 71 ALA B C 1
ATOM 1741 O O . ALA B 1 71 ? 3.196 29.489 55.187 1.00 39.41 71 ALA B O 1
ATOM 1743 N N . LEU B 1 72 ? 4.024 29.012 53.152 1.00 38.00 72 LEU B N 1
ATOM 1744 C CA . LEU B 1 72 ? 5.365 29.517 53.410 1.00 37.64 72 LEU B CA 1
ATOM 1745 C C . LEU B 1 72 ? 5.419 30.962 53.898 1.00 38.60 72 LEU B C 1
ATOM 1746 O O . LEU B 1 72 ? 4.509 31.749 53.649 1.00 37.53 72 LEU B O 1
ATOM 1751 N N . SER B 1 73 ? 6.504 31.299 54.589 1.00 39.86 73 SER B N 1
ATOM 1752 C CA . SER B 1 73 ? 6.695 32.653 55.073 1.00 41.64 73 SER B CA 1
ATOM 1753 C C . SER B 1 73 ? 6.866 33.526 53.831 1.00 42.96 73 SER B C 1
ATOM 1754 O O . SER B 1 73 ? 7.033 33.011 52.722 1.00 43.58 73 SER B O 1
ATOM 1765 N N . GLU B 1 75 ? 9.336 35.359 53.167 1.00 47.18 75 GLU B N 1
ATOM 1766 C CA . GLU B 1 75 ? 10.729 35.238 52.769 1.00 48.19 75 GLU B CA 1
ATOM 1767 C C . GLU B 1 75 ? 10.967 34.025 51.881 1.00 47.63 75 GLU B C 1
ATOM 1768 O O . GLU B 1 75 ? 11.656 34.122 50.865 1.00 47.31 75 GLU B O 1
ATOM 1774 N N . LYS B 1 76 ? 10.403 32.883 52.264 1.00 46.90 76 LYS B N 1
ATOM 1775 C CA . LYS B 1 76 ? 10.556 31.669 51.472 1.00 46.37 76 LYS B CA 1
ATOM 1776 C C . LYS B 1 76 ? 9.833 31.801 50.124 1.00 45.51 76 LYS B C 1
ATOM 1777 O O . LYS B 1 76 ? 10.181 31.114 49.157 1.00 44.63 76 LYS B O 1
ATOM 1783 N N . ARG B 1 77 ? 8.836 32.692 50.076 1.00 44.59 77 ARG B N 1
ATOM 1784 C CA . ARG B 1 77 ? 8.038 32.957 48.876 1.00 43.59 77 ARG B CA 1
ATOM 1785 C C . ARG B 1 77 ? 8.800 33.829 47.904 1.00 43.24 77 ARG B C 1
ATOM 1786 O O . ARG B 1 77 ? 8.830 33.561 46.708 1.00 43.72 77 ARG B O 1
ATOM 1794 N N . THR B 1 78 ? 9.365 34.910 48.427 1.00 42.42 78 THR B N 1
ATOM 1795 C CA . THR B 1 78 ? 10.139 35.839 47.624 1.00 42.05 78 THR B CA 1
ATOM 1796 C C . THR B 1 78 ? 11.343 35.093 47.045 1.00 42.66 78 THR B C 1
ATOM 1797 O O . THR B 1 78 ? 11.782 35.360 45.927 1.00 42.51 78 THR B O 1
ATOM 1801 N N . GLU B 1 79 ? 11.870 34.156 47.825 1.00 42.61 79 GLU B N 1
ATOM 1802 C CA . GLU B 1 79 ? 12.998 33.330 47.417 1.00 41.86 79 GLU B CA 1
ATOM 1803 C C . GLU B 1 79 ? 12.585 32.426 46.258 1.00 39.04 79 GLU B C 1
ATOM 1804 O O . GLU B 1 79 ? 13.363 32.185 45.337 1.00 37.80 79 GLU B O 1
ATOM 1810 N N . PHE B 1 80 ? 11.352 31.942 46.310 1.00 37.02 80 PHE B N 1
ATOM 1811 C CA . PHE B 1 80 ? 10.819 31.078 45.266 1.00 37.05 80 PHE B CA 1
ATOM 1812 C C . PHE B 1 80 ? 10.559 31.835 43.968 1.00 35.14 80 PHE B C 1
ATOM 1813 O O . PHE B 1 80 ? 10.836 31.324 42.883 1.00 33.96 80 PHE B O 1
ATOM 1821 N N . ILE B 1 81 ? 10.004 33.040 44.077 1.00 33.74 81 ILE B N 1
ATOM 1822 C CA . ILE B 1 81 ? 9.702 33.843 42.896 1.00 31.48 81 ILE B CA 1
ATOM 1823 C C . ILE B 1 81 ? 11.004 34.167 42.174 1.00 28.45 81 ILE B C 1
ATOM 1824 O O . ILE B 1 81 ? 11.083 34.069 40.954 1.00 27.40 81 ILE B O 1
ATOM 1829 N N . TRP B 1 82 ? 12.032 34.527 42.937 1.00 27.96 82 TRP B N 1
ATOM 1830 C CA . TRP B 1 82 ? 13.356 34.815 42.368 1.00 25.25 82 TRP B CA 1
ATOM 1831 C C . TRP B 1 82 ? 13.904 33.600 41.626 1.00 23.93 82 TRP B C 1
ATOM 1832 O O . TRP B 1 82 ? 14.448 33.737 40.531 1.00 22.60 82 TRP B O 1
ATOM 1843 N N . LYS B 1 83 ? 13.741 32.417 42.220 1.00 22.32 83 LYS B N 1
ATOM 1844 C CA . LYS B 1 83 ? 14.190 31.168 41.599 1.00 22.61 83 LYS B CA 1
ATOM 1845 C C . LYS B 1 83 ? 13.569 30.950 40.212 1.00 23.46 83 LYS B C 1
ATOM 1846 O O . LYS B 1 83 ? 14.250 30.600 39.252 1.00 22.73 83 LYS B O 1
ATOM 1852 N N . VAL B 1 84 ? 12.262 31.142 40.106 1.00 24.23 84 VAL B N 1
ATOM 1853 C CA . VAL B 1 84 ? 11.586 30.967 38.831 1.00 23.52 84 VAL B CA 1
ATOM 1854 C C . VAL B 1 84 ? 11.931 32.092 37.828 1.00 22.52 84 VAL B C 1
ATOM 1855 O O . VAL B 1 84 ? 11.975 31.855 36.626 1.00 21.00 84 VAL B O 1
ATOM 1859 N N . ARG B 1 85 ? 12.196 33.302 38.311 1.00 23.25 85 ARG B N 1
ATOM 1860 C CA . ARG B 1 85 ? 12.567 34.382 37.395 1.00 25.44 85 ARG B CA 1
ATOM 1861 C C . ARG B 1 85 ? 13.931 34.057 36.772 1.00 25.83 85 ARG B C 1
ATOM 1862 O O . ARG B 1 85 ? 14.138 34.212 35.568 1.00 24.05 85 ARG B O 1
ATOM 1870 N N . PHE B 1 86 ? 14.864 33.616 37.612 1.00 24.94 86 PHE B N 1
ATOM 1871 C CA . PHE B 1 86 ? 16.207 33.274 37.165 1.00 22.74 86 PHE B CA 1
ATOM 1872 C C . PHE B 1 86 ? 16.192 32.032 36.308 1.00 24.35 86 PHE B C 1
ATOM 1873 O O . PHE B 1 86 ? 17.054 31.865 35.438 1.00 25.39 86 PHE B O 1
ATOM 1881 N N . THR B 1 87 ? 15.223 31.155 36.533 1.00 24.90 87 THR B N 1
ATOM 1882 C CA . THR B 1 87 ? 15.156 29.942 35.734 1.00 25.83 87 THR B CA 1
ATOM 1883 C C . THR B 1 87 ? 14.651 30.215 34.338 1.00 27.29 87 THR B C 1
ATOM 1884 O O . THR B 1 87 ? 15.303 29.869 33.355 1.00 29.50 87 THR B O 1
ATOM 1888 N N . LEU B 1 88 ? 13.476 30.825 34.254 1.00 25.61 88 LEU B N 1
ATOM 1889 C CA . LEU B 1 88 ? 12.888 31.108 32.962 1.00 23.68 88 LEU B CA 1
ATOM 1890 C C . LEU B 1 88 ? 13.756 31.993 32.105 1.00 23.54 88 LEU B C 1
ATOM 1891 O O . LEU B 1 88 ? 13.888 31.775 30.905 1.00 23.69 88 LEU B O 1
ATOM 1896 N N . ASN B 1 89 ? 14.366 32.990 32.728 1.00 24.24 89 ASN B N 1
ATOM 1897 C CA . ASN B 1 89 ? 15.202 33.928 31.989 1.00 25.34 89 ASN B CA 1
ATOM 1898 C C . ASN B 1 89 ? 16.387 33.319 31.250 1.00 26.35 89 ASN B C 1
ATOM 1899 O O . ASN B 1 89 ? 17.086 34.025 30.515 1.00 26.01 89 ASN B O 1
ATOM 1904 N N . ARG B 1 90 ? 16.628 32.025 31.440 1.00 27.28 90 ARG B N 1
ATOM 1905 C CA . ARG B 1 90 ? 17.728 31.385 30.737 1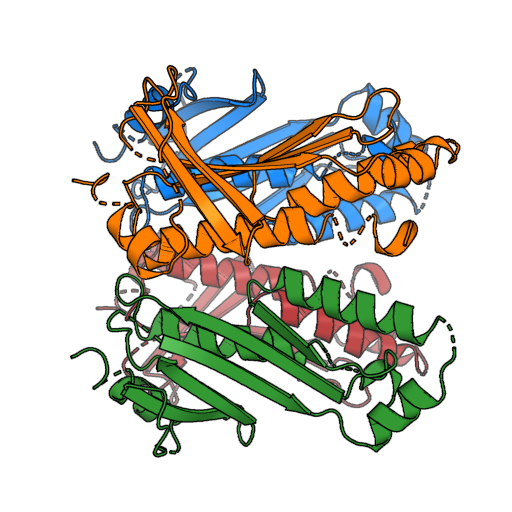.00 26.36 90 ARG B CA 1
ATOM 1906 C C . ARG B 1 90 ? 17.217 30.461 29.661 1.00 24.63 90 ARG B C 1
ATOM 1907 O O . ARG B 1 90 ? 17.935 29.604 29.189 1.00 23.29 90 ARG B O 1
ATOM 1915 N N . PHE B 1 91 ? 15.964 30.637 29.266 1.00 23.77 91 PHE B N 1
ATOM 1916 C CA . PHE B 1 91 ? 15.381 29.806 28.228 1.00 22.44 91 PHE B CA 1
ATOM 1917 C C . PHE B 1 91 ? 15.217 30.566 26.923 1.00 25.81 91 PHE B C 1
ATOM 1918 O O . PHE B 1 91 ? 14.713 30.031 25.934 1.00 27.90 91 PHE B O 1
ATOM 1926 N N . GLY B 1 92 ? 15.647 31.823 26.921 1.00 27.61 92 GLY B N 1
ATOM 1927 C CA . GLY B 1 92 ? 15.543 32.623 25.719 1.00 27.87 92 GLY B CA 1
ATOM 1928 C C . GLY B 1 92 ? 14.102 32.863 25.365 1.00 29.77 92 GLY B C 1
ATOM 1929 O O . GLY B 1 92 ? 13.741 32.962 24.205 1.00 29.86 92 GLY B O 1
ATOM 1930 N N . VAL B 1 93 ? 13.270 32.967 26.390 1.00 32.52 93 VAL B N 1
ATOM 1931 C CA . VAL B 1 93 ? 11.841 33.203 26.219 1.00 32.54 93 VAL B CA 1
ATOM 1932 C C . VAL B 1 93 ? 11.396 34.366 27.065 1.00 33.89 93 VAL B C 1
ATOM 1933 O O . VAL B 1 93 ? 11.974 34.647 28.104 1.00 34.38 93 VAL B O 1
ATOM 1937 N N . ASP B 1 94 ? 10.352 35.034 26.607 1.00 36.51 94 ASP B N 1
ATOM 1938 C CA . ASP B 1 94 ? 9.779 36.129 27.355 1.00 39.09 94 ASP B CA 1
ATOM 1939 C C . ASP B 1 94 ? 8.749 35.480 28.291 1.00 39.07 94 ASP B C 1
ATOM 1940 O O . ASP B 1 94 ? 8.247 34.400 28.006 1.00 37.57 94 ASP B O 1
ATOM 1945 N N . PHE B 1 95 ? 8.463 36.109 29.424 1.00 40.31 95 PHE B N 1
ATOM 1946 C CA . PHE B 1 95 ? 7.491 35.545 30.354 1.00 42.55 95 PHE B CA 1
ATOM 1947 C C . PHE B 1 95 ? 6.909 36.591 31.288 1.00 44.23 95 PHE B C 1
ATOM 1948 O O . PHE B 1 95 ? 7.436 37.703 31.410 1.00 44.21 95 PHE B O 1
ATOM 1956 N N . GLN B 1 96 ? 5.801 36.237 31.928 1.00 46.04 96 GLN B N 1
ATOM 1957 C CA . GLN B 1 96 ? 5.167 37.140 32.875 1.00 49.07 96 GLN B CA 1
ATOM 1958 C C . GLN B 1 96 ? 4.535 36.359 34.009 1.00 49.18 96 GLN B C 1
ATOM 1959 O O . GLN B 1 96 ? 3.677 35.493 33.795 1.00 47.92 96 GLN B O 1
ATOM 1965 N N . LEU B 1 97 ? 4.974 36.672 35.224 1.00 49.89 97 LEU B N 1
ATOM 1966 C CA . LEU B 1 97 ? 4.472 35.996 36.411 1.00 50.79 97 LEU B CA 1
ATOM 1967 C C . LEU B 1 97 ? 3.341 36.773 37.073 1.00 51.57 97 LEU B C 1
ATOM 1968 O O . LEU B 1 97 ? 3.384 38.007 37.176 1.00 50.68 97 LEU B O 1
ATOM 1973 N N . ASP B 1 98 ? 2.316 36.040 37.495 1.00 52.62 98 ASP B N 1
ATOM 1974 C CA . ASP B 1 98 ? 1.189 36.635 38.205 1.00 54.34 98 ASP B CA 1
ATOM 1975 C C . ASP B 1 98 ? 1.219 36.044 39.610 1.00 54.64 98 ASP B C 1
ATOM 1976 O O . ASP B 1 98 ? 0.819 34.903 39.831 1.00 54.37 98 ASP B O 1
ATOM 1981 N N . HIS B 1 99 ? 1.718 36.820 40.561 1.00 55.65 99 HIS B N 1
ATOM 1982 C CA . HIS B 1 99 ? 1.813 36.372 41.945 1.00 56.16 99 HIS B CA 1
ATOM 1983 C C . HIS B 1 99 ? 1.235 37.414 42.906 1.00 57.37 99 HIS B C 1
ATOM 1984 O O . HIS B 1 99 ? 1.900 38.393 43.238 1.00 56.94 99 HIS B O 1
ATOM 1991 N N . PRO B 1 100 ? -0.024 37.208 43.352 1.00 58.91 100 PRO B N 1
ATOM 1992 C CA . PRO B 1 100 ? -0.753 38.085 44.273 1.00 59.45 100 PRO B CA 1
ATOM 1993 C C . PRO B 1 100 ? 0.164 38.628 45.357 1.00 60.71 100 PRO B C 1
ATOM 1994 O O . PRO B 1 100 ? 0.739 39.708 45.206 1.00 62.02 100 PRO B O 1
ATOM 1998 N N . GLU B 1 101 ? 0.294 37.900 46.456 1.00 60.41 101 GLU B N 1
ATOM 1999 C CA . GLU B 1 101 ? 1.201 38.355 47.495 1.00 61.70 101 GLU B CA 1
ATOM 2000 C C . GLU B 1 101 ? 2.371 37.378 47.472 1.00 59.79 101 GLU B C 1
ATOM 2001 O O . GLU B 1 101 ? 2.692 36.716 48.463 1.00 59.54 101 GLU B O 1
ATOM 2007 N N . ASN B 1 102 ? 2.999 37.311 46.303 1.00 56.73 102 ASN B N 1
ATOM 2008 C CA . ASN B 1 102 ? 4.125 36.432 46.031 1.00 53.42 102 ASN B CA 1
ATOM 2009 C C . ASN B 1 102 ? 3.719 34.975 46.048 1.00 53.00 102 ASN B C 1
ATOM 2010 O O . ASN B 1 102 ? 4.535 34.092 46.260 1.00 52.61 102 ASN B O 1
ATOM 2015 N N . VAL B 1 103 ? 2.434 34.733 45.828 1.00 53.28 103 VAL B N 1
ATOM 2016 C CA . VAL B 1 103 ? 1.916 33.375 45.744 1.00 53.65 103 VAL B CA 1
ATOM 2017 C C . VAL B 1 103 ? 1.618 33.187 44.251 1.00 54.25 103 VAL B C 1
ATOM 2018 O O . VAL B 1 103 ? 0.568 33.594 43.766 1.00 55.01 103 VAL B O 1
ATOM 2022 N N . LEU B 1 104 ? 2.560 32.601 43.524 1.00 54.49 104 LEU B N 1
ATOM 2023 C CA . LEU B 1 104 ? 2.396 32.370 42.092 1.00 53.26 104 LEU B CA 1
ATOM 2024 C C . LEU B 1 104 ? 1.018 31.829 41.748 1.00 52.85 104 LEU B C 1
ATOM 2025 O O . LEU B 1 104 ? 0.591 30.781 42.247 1.00 51.18 104 LEU B O 1
ATOM 2030 N N . ASN B 1 105 ? 0.337 32.559 40.876 1.00 53.07 105 ASN B N 1
ATOM 2031 C CA . ASN B 1 105 ? -1.001 32.195 40.427 1.00 52.73 105 ASN B CA 1
ATOM 2032 C C . ASN B 1 105 ? -0.922 31.611 39.015 1.00 50.38 105 ASN B C 1
ATOM 2033 O O . ASN B 1 105 ? -1.420 30.519 38.729 1.00 49.33 105 ASN B O 1
ATOM 2038 N N . SER B 1 106 ? -0.283 32.365 38.136 1.00 47.63 106 SER B N 1
ATOM 2039 C CA . SER B 1 106 ? -0.121 31.951 36.758 1.00 45.14 106 SER B CA 1
ATOM 2040 C C . SER B 1 106 ? 1.188 32.525 36.226 1.00 42.79 106 SER B C 1
ATOM 2041 O O . SER B 1 106 ? 1.688 33.534 36.731 1.00 42.11 106 SER B O 1
ATOM 2044 N N . TYR B 1 107 ? 1.741 31.866 35.216 1.00 40.08 107 TYR B N 1
ATOM 2045 C CA . TYR B 1 107 ? 2.976 32.324 34.602 1.00 38.02 107 TYR B CA 1
ATOM 2046 C C . TYR B 1 107 ? 2.902 32.062 33.109 1.00 37.58 107 TYR B C 1
ATOM 2047 O O . TYR B 1 107 ? 2.686 30.938 32.670 1.00 36.98 107 TYR B O 1
ATOM 2056 N N . LEU B 1 108 ? 3.063 33.125 32.330 1.00 37.23 108 LEU B N 1
ATOM 2057 C CA . LEU B 1 108 ? 2.990 33.024 30.875 1.00 37.93 108 LEU B CA 1
ATOM 2058 C C . LEU B 1 108 ? 4.381 33.038 30.227 1.00 38.20 108 LEU B C 1
ATOM 2059 O O . LEU B 1 108 ? 5.226 33.885 30.539 1.00 36.41 108 LEU B O 1
ATOM 2064 N N . VAL B 1 109 ? 4.608 32.076 29.336 1.00 38.83 109 VAL B N 1
ATOM 2065 C CA . VAL B 1 109 ? 5.878 31.957 28.630 1.00 39.89 109 VAL B CA 1
ATOM 2066 C C . VAL B 1 109 ? 5.629 32.148 27.138 1.00 40.19 109 VAL B C 1
ATOM 2067 O O . VAL B 1 109 ? 4.818 31.444 26.534 1.00 39.00 109 VAL B O 1
ATOM 2071 N N . THR B 1 110 ? 6.352 33.085 26.533 1.00 41.04 110 THR B N 1
ATOM 2072 C CA . THR B 1 110 ? 6.156 33.366 25.120 1.00 39.79 110 THR B CA 1
ATOM 2073 C C . THR B 1 110 ? 7.424 33.660 24.290 1.00 39.59 110 THR B C 1
ATOM 2074 O O . THR B 1 110 ? 8.309 34.402 24.709 1.00 38.70 110 THR B O 1
ATOM 2078 N N . ASP B 1 111 ? 7.486 33.039 23.115 1.00 40.20 111 ASP B N 1
ATOM 2079 C CA . ASP B 1 111 ? 8.566 33.250 22.159 1.00 40.30 111 ASP B CA 1
ATOM 2080 C C . ASP B 1 111 ? 7.863 33.583 20.853 1.00 39.83 111 ASP B C 1
ATOM 2081 O O . ASP B 1 111 ? 6.694 33.259 20.676 1.00 39.46 111 ASP B O 1
ATOM 2086 N N . GLU B 1 112 ? 8.562 34.228 19.934 1.00 39.93 112 GLU B N 1
ATOM 2087 C CA . GLU B 1 112 ? 7.941 34.573 18.661 1.00 40.03 112 GLU B CA 1
ATOM 2088 C C . GLU B 1 112 ? 8.884 34.538 17.476 1.00 38.64 112 GLU B C 1
ATOM 2089 O O . GLU B 1 112 ? 10.020 34.987 17.547 1.00 39.23 112 GLU B O 1
ATOM 2095 N N . ILE B 1 113 ? 8.382 33.988 16.379 1.00 35.83 113 ILE B N 1
ATOM 2096 C CA . ILE B 1 113 ? 9.128 33.849 15.140 1.00 33.54 113 ILE B CA 1
ATOM 2097 C C . ILE B 1 113 ? 8.708 34.917 14.127 1.00 34.88 113 ILE B C 1
ATOM 2098 O O . ILE B 1 113 ? 7.544 35.306 14.067 1.00 34.27 113 ILE B O 1
ATOM 2103 N N . PHE B 1 114 ? 9.658 35.419 13.355 1.00 36.11 114 PHE B N 1
ATOM 2104 C CA . PHE B 1 114 ? 9.323 36.376 12.318 1.00 37.72 114 PHE B CA 1
ATOM 2105 C C . PHE B 1 114 ? 9.504 35.604 11.015 1.00 38.14 114 PHE B C 1
ATOM 2106 O O . PHE B 1 114 ? 10.510 34.933 10.820 1.00 37.08 114 PHE B O 1
ATOM 2114 N N . PHE B 1 115 ? 8.502 35.673 10.145 1.00 39.53 115 PHE B N 1
ATOM 2115 C CA . PHE B 1 115 ? 8.499 34.976 8.858 1.00 39.46 115 PHE B CA 1
ATOM 2116 C C . PHE B 1 115 ? 9.823 35.070 8.131 1.00 38.38 115 PHE B C 1
ATOM 2117 O O . PHE B 1 115 ? 10.164 34.249 7.298 1.00 37.28 115 PHE B O 1
ATOM 2125 N N . ASP B 1 116 ? 10.568 36.099 8.486 1.00 39.59 116 ASP B N 1
ATOM 2126 C CA . ASP B 1 116 ? 11.899 36.378 7.958 1.00 38.72 116 ASP B CA 1
ATOM 2127 C C . ASP B 1 116 ? 12.784 35.125 8.071 1.00 36.56 116 ASP B C 1
ATOM 2128 O O . ASP B 1 116 ? 13.677 34.900 7.260 1.00 35.75 116 ASP B O 1
ATOM 2133 N N . GLY B 1 117 ? 12.527 34.322 9.101 1.00 33.77 117 GLY B N 1
ATOM 2134 C CA . GLY B 1 117 ? 13.290 33.108 9.328 1.00 30.72 117 GLY B CA 1
ATOM 2135 C C . GLY B 1 117 ? 12.413 31.947 9.761 1.00 29.67 117 GLY B C 1
ATOM 2136 O O . GLY B 1 117 ? 12.848 31.060 10.485 1.00 28.13 117 GLY B O 1
ATOM 2137 N N . LEU B 1 118 ? 11.166 31.955 9.308 1.00 30.40 118 LEU B N 1
ATOM 2138 C CA . LEU B 1 118 ? 10.222 30.894 9.627 1.00 30.90 118 LEU B CA 1
ATOM 2139 C C . LEU B 1 118 ? 10.450 29.657 8.745 1.00 31.15 118 LEU B C 1
ATOM 2140 O O . LEU B 1 118 ? 10.629 29.778 7.542 1.00 31.30 118 LEU B O 1
ATOM 2145 N N . SER B 1 119 ? 10.438 28.480 9.363 1.00 30.83 119 SER B N 1
ATOM 2146 C CA . SER B 1 119 ? 10.610 27.194 8.686 1.00 30.58 119 SER B CA 1
ATOM 2147 C C . SER B 1 119 ? 9.903 26.187 9.580 1.00 31.81 119 SER B C 1
ATOM 2148 O O . SER B 1 119 ? 9.489 26.527 10.679 1.00 32.91 119 SER B O 1
ATOM 2151 N N . LYS B 1 120 ? 9.762 24.951 9.123 1.00 32.53 120 LYS B N 1
ATOM 2152 C CA . LYS B 1 120 ? 9.109 23.971 9.982 1.00 33.85 120 LYS B CA 1
ATOM 2153 C C . LYS B 1 120 ? 10.051 23.613 11.113 1.00 34.89 120 LYS B C 1
ATOM 2154 O O . LYS B 1 120 ? 9.651 23.563 12.272 1.00 35.55 120 LYS B O 1
ATOM 2160 N N . ASP B 1 121 ? 11.305 23.361 10.749 1.00 34.87 121 ASP B N 1
ATOM 2161 C CA . ASP B 1 121 ? 12.347 22.999 11.699 1.00 34.67 121 ASP B CA 1
ATOM 2162 C C . ASP B 1 121 ? 12.358 24.034 12.820 1.00 33.97 121 ASP B C 1
ATOM 2163 O O . ASP B 1 121 ? 12.466 23.682 13.989 1.00 34.10 121 ASP B O 1
ATOM 2168 N N . ARG B 1 122 ? 12.224 25.307 12.463 1.00 33.07 122 ARG B N 1
ATOM 2169 C CA . ARG B 1 122 ? 12.223 26.382 13.451 1.00 32.58 122 ARG B CA 1
ATOM 2170 C C . ARG B 1 122 ? 10.895 26.519 14.212 1.00 33.94 122 ARG B C 1
ATOM 2171 O O . ARG B 1 122 ? 10.892 26.722 15.426 1.00 35.14 122 ARG B O 1
ATOM 2179 N N . LEU B 1 123 ? 9.771 26.436 13.502 1.00 34.52 123 LEU B N 1
ATOM 2180 C CA . LEU B 1 123 ? 8.461 26.561 14.152 1.00 33.70 123 LEU B CA 1
ATOM 2181 C C . LEU B 1 123 ? 8.300 25.540 15.271 1.00 33.71 123 LEU B C 1
ATOM 2182 O O . LEU B 1 123 ? 7.868 25.861 16.382 1.00 33.24 123 LEU B O 1
ATOM 2187 N N . ILE B 1 124 ? 8.650 24.301 14.949 1.00 32.46 124 ILE B N 1
ATOM 2188 C CA . ILE B 1 124 ? 8.549 23.198 15.883 1.00 32.12 124 ILE B CA 1
ATOM 2189 C C . ILE B 1 124 ? 9.497 23.328 17.071 1.00 31.20 124 ILE B C 1
ATOM 2190 O O . ILE B 1 124 ? 9.097 23.113 18.206 1.00 32.62 124 ILE B O 1
ATOM 2195 N N . SER B 1 125 ? 10.751 23.679 16.806 1.00 30.20 125 SER B N 1
ATOM 2196 C CA . SER B 1 125 ? 11.776 23.826 17.840 1.00 29.80 125 SER B CA 1
ATOM 2197 C C . SER B 1 125 ? 11.405 24.908 18.828 1.00 29.89 125 SER B C 1
ATOM 2198 O O . SER B 1 125 ? 11.700 24.828 20.020 1.00 28.02 125 SER B O 1
ATOM 2201 N N . SER B 1 126 ? 10.764 25.936 18.312 1.00 31.52 126 SER B N 1
ATOM 2202 C CA . SER B 1 126 ? 10.340 27.040 19.132 1.00 33.00 126 SER B CA 1
ATOM 2203 C C . SER B 1 126 ? 9.171 26.646 20.049 1.00 32.80 126 SER B C 1
ATOM 2204 O O . SER B 1 126 ? 9.048 27.145 21.167 1.00 33.53 126 SER B O 1
ATOM 2207 N N . ILE B 1 127 ? 8.318 25.750 19.565 1.00 32.21 127 ILE B N 1
ATOM 2208 C CA . ILE B 1 127 ? 7.183 25.283 20.347 1.00 33.09 127 ILE B CA 1
ATOM 2209 C C . ILE B 1 127 ? 7.722 24.443 21.494 1.00 32.20 127 ILE B C 1
ATOM 2210 O O . ILE B 1 127 ? 7.384 24.658 22.659 1.00 32.02 127 ILE B O 1
ATOM 2215 N N . LYS B 1 128 ? 8.587 23.501 21.155 1.00 30.91 128 LYS B N 1
ATOM 2216 C CA . LYS B 1 128 ? 9.188 22.626 22.152 1.00 31.01 128 LYS B CA 1
ATOM 2217 C C . LYS B 1 128 ? 10.040 23.350 23.203 1.00 30.21 128 LYS B C 1
ATOM 2218 O O . LYS B 1 128 ? 10.147 22.902 24.337 1.00 29.83 128 LYS B O 1
ATOM 2224 N N . ASN B 1 129 ? 10.638 24.474 22.827 1.00 30.60 129 ASN B N 1
ATOM 2225 C CA . ASN B 1 129 ? 11.452 25.251 23.767 1.00 30.66 129 ASN B CA 1
ATOM 2226 C C . ASN B 1 129 ? 10.556 26.039 24.725 1.00 31.24 129 ASN B C 1
ATOM 2227 O O . ASN B 1 129 ? 10.895 26.225 25.897 1.00 28.90 129 ASN B O 1
ATOM 2232 N N . VAL B 1 130 ? 9.417 26.510 24.213 1.00 32.29 130 VAL B N 1
ATOM 2233 C CA . VAL B 1 130 ? 8.451 27.247 25.034 1.00 31.63 130 VAL B CA 1
ATOM 2234 C C . VAL B 1 130 ? 7.932 26.236 26.046 1.00 31.16 130 VAL B C 1
ATOM 2235 O O . VAL B 1 130 ? 7.644 26.562 27.198 1.00 29.75 130 VAL B O 1
ATOM 2239 N N . PHE B 1 131 ? 7.832 24.986 25.612 1.00 31.50 131 PHE B N 1
ATOM 2240 C CA . PHE B 1 131 ? 7.348 23.944 26.494 1.00 31.93 131 PHE B CA 1
ATOM 2241 C C . PHE B 1 131 ? 8.309 23.620 27.619 1.00 32.08 131 PHE B C 1
ATOM 2242 O O . PHE B 1 131 ? 7.914 23.592 28.778 1.00 32.83 131 PHE B O 1
ATOM 2250 N N . ARG B 1 132 ? 9.570 23.371 27.283 1.00 32.37 132 ARG B N 1
ATOM 2251 C CA . ARG B 1 132 ? 10.572 23.039 28.290 1.00 31.62 132 ARG B CA 1
ATOM 2252 C C . ARG B 1 132 ? 10.679 24.115 29.375 1.00 31.73 132 ARG B C 1
ATOM 2253 O O . ARG B 1 132 ? 10.835 23.807 30.554 1.00 30.94 132 ARG B O 1
AT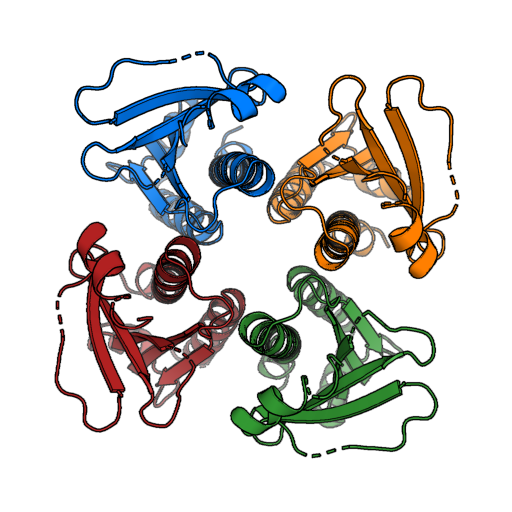OM 2261 N N . ALA B 1 133 ? 10.583 25.375 28.967 1.00 31.29 133 ALA B N 1
ATOM 2262 C CA . ALA B 1 133 ? 10.676 26.494 29.898 1.00 32.18 133 ALA B CA 1
ATOM 2263 C C . ALA B 1 133 ? 9.544 26.534 30.923 1.00 34.25 133 ALA B C 1
ATOM 2264 O O . ALA B 1 133 ? 9.768 26.855 32.095 1.00 34.79 133 ALA B O 1
ATOM 2266 N N . LYS B 1 134 ? 8.327 26.224 30.482 1.00 35.02 134 LYS B N 1
ATOM 2267 C CA . LYS B 1 134 ? 7.185 26.233 31.388 1.00 36.76 134 LYS B CA 1
ATOM 2268 C C . LYS B 1 134 ? 7.101 24.877 32.081 1.00 36.31 134 LYS B C 1
ATOM 2269 O O . LYS B 1 134 ? 6.472 24.718 33.131 1.00 36.60 134 LYS B O 1
ATOM 2275 N N . LEU B 1 135 ? 7.769 23.895 31.498 1.00 35.71 135 LEU B N 1
ATOM 2276 C CA . LEU B 1 135 ? 7.796 22.562 32.082 1.00 35.94 135 LEU B CA 1
ATOM 2277 C C . LEU B 1 135 ? 8.759 22.504 33.266 1.00 36.64 135 LEU B C 1
ATOM 2278 O O . LEU B 1 135 ? 8.469 21.868 34.267 1.00 37.54 135 LEU B O 1
ATOM 2283 N N . GLN B 1 136 ? 9.904 23.169 33.155 1.00 36.87 136 GLN B N 1
ATOM 2284 C CA . GLN B 1 136 ? 10.861 23.161 34.253 1.00 36.17 136 GLN B CA 1
ATOM 2285 C C . GLN B 1 136 ? 10.338 23.966 35.431 1.00 34.96 136 GLN B C 1
ATOM 2286 O O . GLN B 1 136 ? 10.730 23.718 36.565 1.00 35.04 136 GLN B O 1
ATOM 2292 N N . VAL B 1 137 ? 9.458 24.932 35.174 1.00 33.84 137 VAL B N 1
ATOM 2293 C CA . VAL B 1 137 ? 8.897 25.722 36.268 1.00 32.70 137 VAL B CA 1
ATOM 2294 C C . VAL B 1 137 ? 7.864 24.864 36.983 1.00 32.16 137 VAL B C 1
ATOM 2295 O O . VAL B 1 137 ? 7.688 24.959 38.193 1.00 31.33 137 VAL B O 1
ATOM 2307 N N . TRP B 1 139 ? 8.020 21.644 37.238 1.00 30.66 139 TRP B N 1
ATOM 2308 C CA . TRP B 1 139 ? 8.789 20.655 37.994 1.00 29.50 139 TRP B CA 1
ATOM 2309 C C . TRP B 1 139 ? 9.330 21.202 39.310 1.00 26.35 139 TRP B C 1
ATOM 2310 O O . TRP B 1 139 ? 9.534 20.469 40.254 1.00 22.17 139 TRP B O 1
ATOM 2329 N N . ILE B 1 141 ? 7.724 23.433 41.129 1.00 29.80 141 ILE B N 1
ATOM 2330 C CA . ILE B 1 141 ? 6.558 23.420 42.000 1.00 29.97 141 ILE B CA 1
ATOM 2331 C C . ILE B 1 141 ? 6.249 22.006 42.477 1.00 30.80 141 ILE B C 1
ATOM 2332 O O . ILE B 1 141 ? 6.078 21.778 43.666 1.00 29.70 141 ILE B O 1
ATOM 2337 N N . GLN B 1 142 ? 6.205 21.055 41.548 1.00 32.95 142 GLN B N 1
ATOM 2338 C CA . GLN B 1 142 ? 5.921 19.658 41.891 1.00 35.93 142 GLN B CA 1
ATOM 2339 C C . GLN B 1 142 ? 7.002 19.008 42.738 1.00 36.94 142 GLN B C 1
ATOM 2340 O O . GLN B 1 142 ? 6.737 18.099 43.512 1.00 36.54 142 GLN B O 1
ATOM 2346 N N . GLU B 1 143 ? 8.234 19.468 42.577 1.00 40.02 143 GLU B N 1
ATOM 2347 C CA . GLU B 1 143 ? 9.351 18.926 43.335 1.00 41.30 143 GLU B CA 1
ATOM 2348 C C . GLU B 1 143 ? 9.270 19.424 44.767 1.00 41.80 143 GLU B C 1
ATOM 2349 O O . GLU B 1 143 ? 9.616 18.717 45.705 1.00 41.03 143 GLU B O 1
ATOM 2355 N N . ARG B 1 144 ? 8.809 20.653 44.932 1.00 43.17 144 ARG B N 1
ATOM 2356 C CA . ARG B 1 144 ? 8.699 21.210 46.264 1.00 45.26 144 ARG B CA 1
ATOM 2357 C C . ARG B 1 144 ? 7.366 20.894 46.944 1.00 45.39 144 ARG B C 1
ATOM 2358 O O . ARG B 1 144 ? 7.321 20.684 48.153 1.00 45.25 144 ARG B O 1
ATOM 2366 N N . PHE B 1 145 ? 6.283 20.833 46.171 1.00 45.46 145 PHE B N 1
ATOM 2367 C CA . PHE B 1 145 ? 4.969 20.574 46.757 1.00 44.34 145 PHE B CA 1
ATOM 2368 C C . PHE B 1 145 ? 4.256 19.287 46.350 1.00 45.19 145 PHE B C 1
ATOM 2369 O O . PHE B 1 145 ? 3.066 19.155 46.567 1.00 46.22 145 PHE B O 1
ATOM 2377 N N . GLY B 1 146 ? 4.966 18.329 45.773 1.00 46.27 146 GLY B N 1
ATOM 2378 C CA . GLY B 1 146 ? 4.326 17.079 45.381 1.00 47.50 146 GLY B CA 1
ATOM 2379 C C . GLY B 1 146 ? 3.734 17.043 43.976 1.00 48.65 146 GLY B C 1
ATOM 2380 O O . GLY B 1 146 ? 3.779 15.966 43.335 1.00 47.95 146 GLY B O 1
ATOM 2381 N N . LEU C 1 3 ? 15.448 11.601 -1.251 1.00 74.17 3 LEU C N 1
ATOM 2382 C CA . LEU C 1 3 ? 16.345 12.639 -1.851 1.00 74.21 3 LEU C CA 1
ATOM 2383 C C . LEU C 1 3 ? 17.364 13.087 -0.799 1.00 73.52 3 LEU C C 1
ATOM 2384 O O . LEU C 1 3 ? 18.582 13.109 -1.048 1.00 73.54 3 LEU C O 1
ATOM 2389 N N . SER C 1 4 ? 16.851 13.436 0.377 1.00 71.53 4 SER C N 1
ATOM 2390 C CA . SER C 1 4 ? 17.678 13.892 1.482 1.00 69.82 4 SER C CA 1
ATOM 2391 C C . SER C 1 4 ? 18.308 12.724 2.231 1.00 68.30 4 SER C C 1
ATOM 2392 O O . SER C 1 4 ? 19.278 12.907 2.968 1.00 68.35 4 SER C O 1
ATOM 2395 N N . GLN C 1 5 ? 17.757 11.529 2.042 1.00 65.96 5 GLN C N 1
ATOM 2396 C CA . GLN C 1 5 ? 18.286 10.345 2.703 1.00 63.69 5 GLN C CA 1
ATOM 2397 C C . GLN C 1 5 ? 19.693 10.009 2.230 1.00 62.18 5 GLN C C 1
ATOM 2398 O O .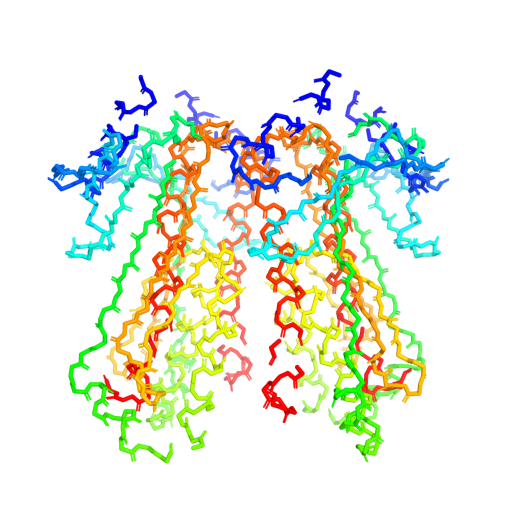 GLN C 1 5 ? 20.561 9.634 3.015 1.00 62.67 5 GLN C O 1
ATOM 2404 N N . GLU C 1 6 ? 19.911 10.138 0.933 1.00 60.56 6 GLU C N 1
ATOM 2405 C CA . GLU C 1 6 ? 21.203 9.832 0.351 1.00 58.90 6 GLU C CA 1
ATOM 2406 C C . GLU C 1 6 ? 22.298 10.819 0.786 1.00 56.71 6 GLU C C 1
ATOM 2407 O O . GLU C 1 6 ? 23.490 10.486 0.790 1.00 54.30 6 GLU C O 1
ATOM 2421 N N . ILE C 1 8 ? 22.129 12.567 3.885 1.00 48.38 8 ILE C N 1
ATOM 2422 C CA . ILE C 1 8 ? 22.320 12.316 5.303 1.00 45.24 8 ILE C CA 1
ATOM 2423 C C . ILE C 1 8 ? 23.290 11.150 5.417 1.00 45.45 8 ILE C C 1
ATOM 2424 O O . ILE C 1 8 ? 24.186 11.167 6.250 1.00 45.08 8 ILE C O 1
ATOM 2429 N N . LYS C 1 9 ? 23.114 10.147 4.557 1.00 45.14 9 LYS C N 1
ATOM 2430 C CA . LYS C 1 9 ? 23.985 8.975 4.538 1.00 44.95 9 LYS C CA 1
ATOM 2431 C C . LYS C 1 9 ? 25.391 9.365 4.085 1.00 44.35 9 LYS C C 1
ATOM 2432 O O . LYS C 1 9 ? 26.388 9.005 4.719 1.00 44.33 9 LYS C O 1
ATOM 2438 N N . LYS C 1 10 ? 25.465 10.087 2.971 1.00 44.84 10 LYS C N 1
ATOM 2439 C CA . LYS C 1 10 ? 26.740 10.535 2.428 1.00 45.49 10 LYS C CA 1
ATOM 2440 C C . LYS C 1 10 ? 27.602 11.216 3.503 1.00 45.15 10 LYS C C 1
ATOM 2441 O O . LYS C 1 10 ? 28.787 10.893 3.640 1.00 44.37 10 LYS C O 1
ATOM 2447 N N . TRP C 1 11 ? 27.003 12.144 4.263 1.00 44.30 11 TRP C N 1
ATOM 2448 C CA . TRP C 1 11 ? 27.713 12.883 5.316 1.00 43.56 11 TRP C CA 1
ATOM 2449 C C . TRP C 1 11 ? 28.225 12.059 6.496 1.00 43.53 11 TRP C C 1
ATOM 2450 O O . TRP C 1 11 ? 29.379 12.207 6.894 1.00 42.78 11 TRP C O 1
ATOM 2461 N N . LEU C 1 12 ? 27.361 11.222 7.070 1.00 43.90 12 LEU C N 1
ATOM 2462 C CA . LEU C 1 12 ? 27.743 10.366 8.202 1.00 44.81 12 LEU C CA 1
ATOM 2463 C C . LEU C 1 12 ? 28.958 9.530 7.839 1.00 46.20 12 LEU C C 1
ATOM 2464 O O . LEU C 1 12 ? 29.883 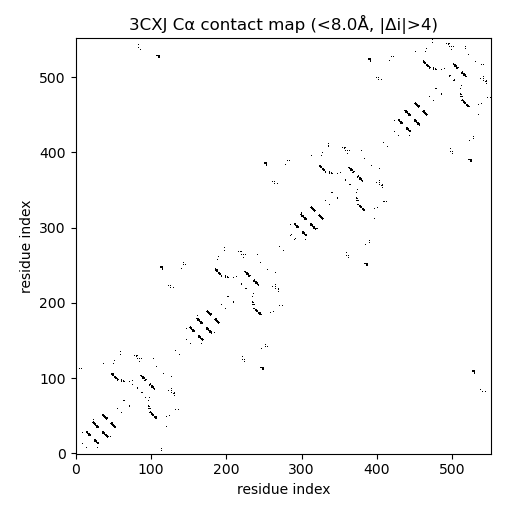9.381 8.642 1.00 46.34 12 LEU C O 1
ATOM 2469 N N . ASP C 1 13 ? 28.955 8.983 6.629 1.00 47.19 13 ASP C N 1
ATOM 2470 C CA . ASP C 1 13 ? 30.073 8.174 6.171 1.00 49.76 13 ASP C CA 1
ATOM 2471 C C . ASP C 1 13 ? 31.336 9.000 5.975 1.00 50.00 13 ASP C C 1
ATOM 2472 O O . ASP C 1 13 ? 32.440 8.527 6.233 1.00 49.00 13 ASP C O 1
ATOM 2477 N N . GLU C 1 14 ? 31.165 10.232 5.508 1.00 51.28 14 GLU C N 1
ATOM 2478 C CA . GLU C 1 14 ? 32.283 11.138 5.276 1.00 51.78 14 GLU C CA 1
ATOM 2479 C C . GLU C 1 14 ? 33.053 11.420 6.556 1.00 52.11 14 GLU C C 1
ATOM 2480 O O . GLU C 1 14 ? 34.256 11.692 6.530 1.00 51.60 14 GLU C O 1
ATOM 2486 N N . GLU C 1 15 ? 32.341 11.344 7.675 1.00 53.02 15 GLU C N 1
ATOM 2487 C CA . GLU C 1 15 ? 32.920 11.588 8.984 1.00 53.56 15 GLU C CA 1
ATOM 2488 C C . GLU C 1 15 ? 33.255 10.293 9.706 1.00 54.26 15 GLU C C 1
ATOM 2489 O O . GLU C 1 15 ? 33.725 10.314 10.836 1.00 54.75 15 GLU C O 1
ATOM 2495 N N . GLY C 1 16 ? 32.998 9.168 9.055 1.00 54.79 16 GLY C N 1
ATOM 2496 C CA . GLY C 1 16 ? 33.267 7.887 9.671 1.00 55.57 16 GLY C CA 1
ATOM 2497 C C . GLY C 1 16 ? 32.042 7.426 10.427 1.00 56.06 16 GLY C C 1
ATOM 2498 O O . GLY C 1 16 ? 31.602 6.290 10.283 1.00 56.75 16 GLY C O 1
ATOM 2499 N N . PHE C 1 17 ? 31.493 8.330 11.229 1.00 56.03 17 PHE C N 1
ATOM 2500 C CA . PHE C 1 17 ? 30.301 8.087 12.028 1.00 55.76 17 PHE C CA 1
ATOM 2501 C C . PHE C 1 17 ? 29.461 6.873 11.664 1.00 56.77 17 PHE C C 1
ATOM 2502 O O . PHE C 1 17 ? 29.200 6.017 12.507 1.00 56.68 17 PHE C O 1
ATOM 2510 N N . LEU C 1 18 ? 29.032 6.800 10.411 1.00 58.49 18 LEU C N 1
ATOM 2511 C CA . LEU C 1 18 ? 28.180 5.697 9.971 1.00 59.78 18 LEU C CA 1
ATOM 2512 C C . LEU C 1 18 ? 28.749 4.295 10.185 1.00 61.68 18 LEU C C 1
ATOM 2513 O O . LEU C 1 18 ? 29.937 4.038 9.967 1.00 61.60 18 LEU C O 1
ATOM 2518 N N . ARG C 1 19 ? 27.878 3.394 10.629 1.00 64.00 19 ARG C N 1
ATOM 2519 C CA . ARG C 1 19 ? 28.256 2.012 10.863 1.00 66.28 19 ARG C CA 1
ATOM 2520 C C . ARG C 1 19 ? 27.519 1.062 9.916 1.00 66.84 19 ARG C C 1
ATOM 2521 O O . ARG C 1 19 ? 28.139 0.379 9.098 1.00 66.64 19 ARG C O 1
ATOM 2537 N N . GLU C 1 21 ? 23.067 -0.184 8.601 1.00 71.74 21 GLU C N 1
ATOM 2538 C CA . GLU C 1 21 ? 21.637 0.122 8.542 1.00 74.16 21 GLU C CA 1
ATOM 2539 C C . GLU C 1 21 ? 20.897 -1.058 9.188 1.00 75.91 21 GLU C C 1
ATOM 2540 O O . GLU C 1 21 ? 21.512 -2.078 9.486 1.00 76.13 21 GLU C O 1
ATOM 2546 N N . VAL C 1 22 ? 19.593 -0.929 9.413 1.00 77.44 22 VAL C N 1
ATOM 2547 C CA . VAL C 1 22 ? 18.844 -2.014 10.038 1.00 79.39 22 VAL C CA 1
ATOM 2548 C C . VAL C 1 22 ? 17.334 -1.933 9.797 1.00 80.56 22 VAL C C 1
ATOM 2549 O O . VAL C 1 22 ? 16.713 -0.898 10.011 1.00 80.17 22 VAL C O 1
ATOM 2553 N N . PRO C 1 23 ? 16.730 -3.051 9.354 1.00 82.17 23 PRO C N 1
ATOM 2554 C CA . PRO C 1 23 ? 15.304 -3.225 9.043 1.00 83.48 23 PRO C CA 1
ATOM 2555 C C . PRO C 1 23 ? 14.272 -2.780 10.084 1.00 84.21 23 PRO C C 1
ATOM 2556 O O . PRO C 1 23 ? 13.576 -3.613 10.665 1.00 84.91 23 PRO C O 1
ATOM 2560 N N . ASP C 1 24 ? 14.154 -1.475 10.313 1.00 84.51 24 ASP C N 1
ATOM 2561 C CA . ASP C 1 24 ? 13.170 -0.984 11.269 1.00 84.97 24 ASP C CA 1
ATOM 2562 C C . ASP C 1 24 ? 11.814 -0.888 10.580 1.00 85.30 24 ASP C C 1
ATOM 2563 O O . ASP C 1 24 ? 11.636 -0.118 9.641 1.00 85.18 24 ASP C O 1
ATOM 2568 N N . GLU C 1 25 ? 10.858 -1.672 11.060 1.00 86.36 25 GLU C N 1
ATOM 2569 C CA . GLU C 1 25 ? 9.518 -1.711 10.484 1.00 87.57 25 GLU C CA 1
ATOM 2570 C C . GLU C 1 25 ? 8.671 -0.484 10.777 1.00 86.82 25 GLU C C 1
ATOM 2571 O O . GLU C 1 25 ? 7.506 -0.425 10.379 1.00 86.90 25 GLU C O 1
ATOM 2577 N N . ASN C 1 26 ? 9.244 0.497 11.463 1.00 85.84 26 ASN C N 1
ATOM 2578 C CA . ASN C 1 26 ? 8.488 1.702 11.798 1.00 84.64 26 ASN C CA 1
ATOM 2579 C C . ASN C 1 26 ? 9.114 2.980 11.256 1.00 83.17 26 ASN C C 1
ATOM 2580 O O . ASN C 1 26 ? 8.643 4.081 11.540 1.00 82.48 26 ASN C O 1
ATOM 2585 N N . ALA C 1 27 ? 10.165 2.828 10.461 1.00 81.71 27 ALA C N 1
ATOM 2586 C CA . ALA C 1 27 ? 10.855 3.971 9.895 1.00 80.36 27 ALA C CA 1
ATOM 2587 C C . ALA C 1 27 ? 11.203 3.770 8.426 1.00 79.33 27 ALA C C 1
ATOM 2588 O O . ALA C 1 27 ? 11.450 2.648 7.985 1.00 79.01 27 ALA C O 1
ATOM 2590 N N . ARG C 1 28 ? 11.211 4.866 7.671 1.00 77.85 28 ARG C N 1
ATOM 2591 C CA . ARG C 1 28 ? 11.558 4.795 6.264 1.00 76.28 28 ARG C CA 1
ATOM 2592 C C . ARG C 1 28 ? 12.989 4.300 6.229 1.00 74.58 28 ARG C C 1
ATOM 2593 O O . ARG C 1 28 ? 13.316 3.392 5.487 1.00 75.27 28 ARG C O 1
ATOM 2601 N N . PHE C 1 29 ? 13.845 4.905 7.038 1.00 73.16 29 PHE C N 1
ATOM 2602 C CA . PHE C 1 29 ? 15.220 4.450 7.130 1.00 71.73 29 PHE C CA 1
ATOM 2603 C C . PHE C 1 29 ? 15.680 4.483 8.584 1.00 70.13 29 PHE C C 1
ATOM 2604 O O . PHE C 1 29 ? 15.024 5.074 9.440 1.00 69.84 29 PHE C O 1
ATOM 2612 N N . HIS C 1 30 ? 16.803 3.832 8.856 1.00 68.25 30 HIS C N 1
ATOM 2613 C CA . HIS C 1 30 ? 17.318 3.744 10.212 1.00 66.43 30 HIS C CA 1
ATOM 2614 C C . HIS C 1 30 ? 18.810 3.447 10.120 1.00 65.71 30 HIS C C 1
ATOM 2615 O O . HIS C 1 30 ? 19.223 2.302 9.964 1.00 64.53 30 HIS C O 1
ATOM 2622 N N . TYR C 1 31 ? 19.622 4.492 10.172 1.00 66.26 31 TYR C N 1
ATOM 2623 C CA . TYR C 1 31 ? 21.069 4.322 10.118 1.00 67.22 31 TYR C CA 1
ATOM 2624 C C . TYR C 1 31 ? 21.592 4.360 11.548 1.00 66.40 31 TYR C C 1
ATOM 2625 O O . TYR C 1 31 ? 21.267 5.270 12.311 1.00 66.99 31 TYR C O 1
ATOM 2634 N N . VAL C 1 32 ? 22.398 3.371 11.911 1.00 64.28 32 VAL C N 1
ATOM 2635 C CA . VAL C 1 32 ? 22.969 3.318 13.240 1.00 61.55 32 VAL C CA 1
ATOM 2636 C C . VAL C 1 32 ? 24.379 3.911 13.191 1.00 60.96 32 VAL C C 1
ATOM 2637 O O . VAL C 1 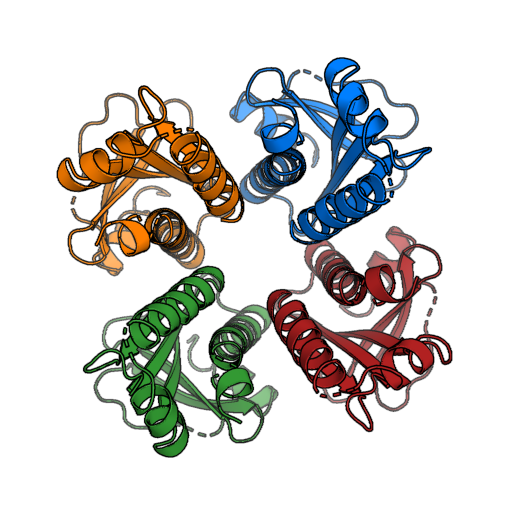32 ? 25.281 3.368 12.548 1.00 61.06 32 VAL C O 1
ATOM 2641 N N . VAL C 1 33 ? 24.538 5.044 13.872 1.00 59.50 33 VAL C N 1
ATOM 2642 C CA . VAL C 1 33 ? 25.804 5.770 13.914 1.00 58.57 33 VAL C CA 1
ATOM 2643 C C . VAL C 1 33 ? 26.666 5.418 15.119 1.00 57.42 33 VAL C C 1
ATOM 2644 O O . VAL C 1 33 ? 26.161 4.945 16.133 1.00 56.93 33 VAL C O 1
ATOM 2648 N N . ASN C 1 34 ? 27.967 5.673 14.996 1.00 55.91 34 ASN C N 1
ATOM 2649 C CA . ASN C 1 34 ? 28.920 5.373 16.055 1.00 54.31 34 ASN C CA 1
ATOM 2650 C C . ASN C 1 34 ? 29.738 6.594 16.473 1.00 54.33 34 ASN C C 1
ATOM 2651 O O . ASN C 1 34 ? 30.829 6.827 15.951 1.00 53.57 34 ASN C O 1
ATOM 2656 N N . TYR C 1 35 ? 29.203 7.364 17.420 1.00 54.68 35 TYR C N 1
ATOM 2657 C CA . TYR C 1 35 ? 29.883 8.549 17.951 1.00 54.00 35 TYR C CA 1
ATOM 2658 C C . TYR C 1 35 ? 29.625 8.704 19.468 1.00 54.06 35 TYR C C 1
ATOM 2659 O O . TYR C 1 35 ? 28.477 8.759 19.911 1.00 52.42 35 TYR C O 1
ATOM 2668 N N . PRO C 1 36 ? 30.697 8.795 20.278 1.00 54.92 36 PRO C N 1
ATOM 2669 C CA . PRO C 1 36 ? 32.103 8.734 19.871 1.00 56.68 36 PRO C CA 1
ATOM 2670 C C . PRO C 1 36 ? 32.440 7.299 19.541 1.00 58.80 36 PRO C C 1
ATOM 2671 O O . PRO C 1 36 ? 31.538 6.486 19.340 1.00 58.96 36 PRO C O 1
ATOM 2675 N N . GLU C 1 37 ? 33.725 6.963 19.496 1.00 60.57 37 GLU C N 1
ATOM 2676 C CA . GLU C 1 37 ? 34.088 5.595 19.179 1.00 62.36 37 GLU C CA 1
ATOM 2677 C C . GLU C 1 37 ? 33.451 4.616 20.147 1.00 62.53 37 GLU C C 1
ATOM 2678 O O . GLU C 1 37 ? 33.598 4.729 21.365 1.00 62.12 37 GLU C O 1
ATOM 2684 N N . ASP C 1 38 ? 32.709 3.679 19.563 1.00 62.41 38 ASP C N 1
ATOM 2685 C CA . ASP C 1 38 ? 31.988 2.631 20.269 1.00 61.58 38 ASP C CA 1
ATOM 2686 C C . ASP C 1 38 ? 30.617 3.065 20.799 1.00 60.56 38 ASP C C 1
ATOM 2687 O O . ASP C 1 38 ? 29.804 2.213 21.154 1.00 60.79 38 ASP C O 1
ATOM 2692 N N . HIS C 1 39 ? 30.348 4.372 20.854 1.00 58.24 39 HIS C N 1
ATOM 2693 C CA . HIS C 1 39 ? 29.050 4.842 21.347 1.00 55.99 39 HIS C CA 1
ATOM 2694 C C . HIS C 1 39 ? 27.992 4.750 20.255 1.00 53.94 39 HIS C C 1
ATOM 2695 O O . HIS C 1 39 ? 28.241 5.107 19.115 1.00 53.51 39 HIS C O 1
ATOM 2702 N N . VAL C 1 40 ? 26.795 4.313 20.610 1.00 52.81 40 VAL C N 1
ATOM 2703 C CA . VAL C 1 40 ? 25.747 4.154 19.616 1.00 52.02 40 VAL C CA 1
ATOM 2704 C C . VAL C 1 40 ? 24.579 5.123 19.621 1.00 52.04 40 VAL C C 1
ATOM 2705 O O . VAL C 1 40 ? 23.817 5.194 20.581 1.00 52.34 40 VAL C O 1
ATOM 2709 N N . ILE C 1 41 ? 24.429 5.841 18.513 1.00 51.90 41 ILE C N 1
ATOM 2710 C CA . ILE C 1 41 ? 23.348 6.793 18.336 1.00 51.52 41 ILE C CA 1
ATOM 2711 C C . ILE C 1 41 ? 22.535 6.368 17.113 1.00 52.11 41 ILE C C 1
ATOM 2712 O O . ILE C 1 41 ? 23.092 5.889 16.122 1.00 51.58 41 ILE C O 1
ATOM 2717 N N . ASP C 1 42 ? 21.218 6.532 17.191 1.00 52.75 42 ASP C N 1
ATOM 2718 C CA . ASP C 1 42 ? 20.328 6.126 16.107 1.00 54.70 42 ASP C CA 1
ATOM 2719 C C . ASP C 1 42 ? 19.640 7.248 15.343 1.00 56.16 42 ASP C C 1
ATOM 2720 O O . ASP C 1 42 ? 19.026 8.126 15.943 1.00 56.79 42 ASP C O 1
ATOM 2725 N N . ILE C 1 43 ? 19.725 7.190 14.015 1.00 56.80 43 ILE C N 1
ATOM 2726 C CA . ILE C 1 43 ? 19.090 8.177 13.152 1.00 57.12 43 ILE C CA 1
ATOM 2727 C C . ILE C 1 43 ? 17.893 7.516 12.479 1.00 56.98 43 ILE C C 1
ATOM 2728 O O . ILE C 1 43 ? 18.049 6.729 11.559 1.00 56.98 43 ILE C O 1
ATOM 2733 N N . ILE C 1 44 ? 16.698 7.866 12.946 1.00 58.25 44 ILE C N 1
ATOM 2734 C CA . ILE C 1 44 ? 15.435 7.305 12.467 1.00 59.02 44 ILE C CA 1
ATOM 2735 C C . ILE C 1 44 ? 14.525 8.298 11.754 1.00 60.24 44 ILE C C 1
ATOM 2736 O O . ILE C 1 44 ? 14.629 9.502 11.934 1.00 60.84 44 ILE C O 1
ATOM 2741 N N . GLN C 1 45 ? 13.610 7.770 10.955 1.00 62.48 45 GLN C N 1
ATOM 2742 C CA . GLN C 1 45 ? 12.646 8.587 10.237 1.00 64.14 45 GLN C CA 1
ATOM 2743 C C . GLN C 1 45 ? 11.302 7.877 10.229 1.00 65.19 45 GLN C C 1
ATOM 2744 O O . GLN C 1 45 ? 11.067 7.004 9.400 1.00 63.87 45 GLN C O 1
ATOM 2750 N N . PRO C 1 46 ? 10.403 8.238 11.159 1.00 67.70 46 PRO C N 1
ATOM 2751 C CA . PRO C 1 46 ? 9.069 7.631 11.258 1.00 69.57 46 PRO C CA 1
ATOM 2752 C C . PRO C 1 46 ? 8.494 7.165 9.913 1.00 70.31 46 PRO C C 1
ATOM 2753 O O . PRO C 1 46 ? 8.684 7.808 8.881 1.00 71.21 46 PRO C O 1
ATOM 2757 N N . ALA C 1 47 ? 7.789 6.039 9.941 1.00 70.93 47 ALA C N 1
ATOM 2758 C CA . ALA C 1 47 ? 7.205 5.465 8.739 1.00 71.34 47 ALA C CA 1
ATOM 2759 C C . ALA C 1 47 ? 6.401 6.449 7.890 1.00 71.11 47 ALA C C 1
ATOM 2760 O O . ALA C 1 47 ? 6.533 6.467 6.666 1.00 71.85 47 ALA C O 1
ATOM 2762 N N . GLY C 1 48 ? 5.568 7.261 8.530 1.00 69.95 48 GLY C N 1
ATOM 2763 C CA . GLY C 1 48 ? 4.772 8.219 7.785 1.00 69.06 48 GLY C CA 1
ATOM 2764 C C . GLY C 1 48 ? 5.237 9.649 7.959 1.00 67.94 48 GLY C C 1
ATOM 2765 O O . GLY C 1 48 ? 4.456 10.525 8.326 1.00 67.92 48 GLY C O 1
ATOM 2766 N N . LYS C 1 49 ? 6.513 9.883 7.677 1.00 67.08 49 LYS C N 1
ATOM 2767 C CA . LYS C 1 49 ? 7.106 11.203 7.832 1.00 66.05 49 LYS C CA 1
ATOM 2768 C C . LYS C 1 49 ? 8.226 11.397 6.802 1.00 65.60 49 LYS C C 1
ATOM 2769 O O . LYS C 1 49 ? 9.223 10.676 6.821 1.00 66.01 49 LYS C O 1
ATOM 2775 N N . ASP C 1 50 ? 8.053 12.372 5.911 1.00 64.26 50 ASP C N 1
ATOM 2776 C CA . ASP C 1 50 ? 9.031 12.660 4.859 1.00 62.78 50 ASP C CA 1
ATOM 2777 C C . ASP C 1 50 ? 10.110 13.636 5.300 1.00 61.11 50 ASP C C 1
ATOM 2778 O O . ASP C 1 50 ? 11.305 13.351 5.257 1.00 61.23 50 ASP C O 1
ATOM 2783 N N . ASP C 1 51 ? 9.639 14.799 5.716 1.00 59.09 51 ASP C N 1
ATOM 2784 C CA . ASP C 1 51 ? 10.459 15.927 6.125 1.00 56.73 51 ASP C CA 1
ATOM 2785 C C . ASP C 1 51 ? 11.163 15.860 7.456 1.00 54.80 51 ASP C C 1
ATOM 2786 O O . ASP C 1 51 ? 11.187 16.868 8.159 1.00 54.60 51 ASP C O 1
ATOM 2799 N N . ILE C 1 53 ? 14.068 13.659 10.469 1.00 46.65 53 ILE C N 1
ATOM 2800 C CA . ILE C 1 53 ? 14.830 12.548 11.023 1.00 44.82 53 ILE C CA 1
ATOM 2801 C C . ILE C 1 53 ? 14.887 12.761 12.519 1.00 43.48 53 ILE C C 1
ATOM 2802 O O . ILE C 1 53 ? 14.625 13.853 13.005 1.00 42.73 53 ILE C O 1
ATOM 2807 N N . LEU C 1 54 ? 15.248 11.710 13.240 1.00 43.26 54 LEU C N 1
ATOM 2808 C CA . LEU C 1 54 ? 15.319 11.744 14.691 1.00 42.63 54 LEU C CA 1
ATOM 2809 C C . LEU C 1 54 ? 16.685 11.268 15.144 1.00 41.70 54 LEU C C 1
ATOM 2810 O O . LEU C 1 54 ? 17.162 10.242 14.686 1.00 41.33 54 LEU C O 1
ATOM 2815 N N . ILE C 1 55 ? 17.332 12.013 16.029 1.00 41.29 55 ILE C N 1
ATOM 2816 C CA . ILE C 1 55 ? 18.628 11.583 16.543 1.00 41.25 55 ILE C CA 1
ATOM 2817 C C . ILE C 1 55 ? 18.297 11.060 17.927 1.00 41.26 55 ILE C C 1
ATOM 2818 O O . ILE C 1 55 ? 17.931 11.816 18.811 1.00 40.94 55 ILE C O 1
ATOM 2823 N N . ALA C 1 56 ? 18.405 9.753 18.099 1.00 42.08 56 ALA C N 1
ATOM 2824 C CA . ALA C 1 56 ? 18.073 9.142 19.372 1.00 42.11 56 ALA C CA 1
ATOM 2825 C C . ALA C 1 56 ? 19.235 8.388 19.972 1.00 42.40 56 ALA C C 1
ATOM 2826 O O . ALA C 1 56 ? 19.946 7.670 19.277 1.00 43.15 56 ALA C O 1
ATOM 2828 N N . CYS C 1 57 ? 19.419 8.564 21.276 1.00 42.50 57 CYS C N 1
ATOM 2829 C CA . CYS C 1 57 ? 20.479 7.879 21.992 1.00 41.60 57 CYS C CA 1
ATOM 2830 C C . CYS C 1 57 ? 19.964 7.233 23.272 1.00 42.61 57 CYS C C 1
ATOM 2831 O O . CYS C 1 57 ? 19.749 7.912 24.262 1.00 42.81 57 CYS C O 1
ATOM 2834 N N . ALA C 1 58 ? 19.761 5.917 23.238 1.00 44.02 58 ALA C N 1
ATOM 2835 C CA . ALA C 1 58 ? 19.281 5.181 24.406 1.00 45.14 58 ALA C CA 1
ATOM 2836 C C . ALA C 1 58 ? 20.461 4.717 25.263 1.00 46.15 58 ALA C C 1
ATOM 2837 O O . ALA C 1 58 ? 21.486 4.290 24.737 1.00 45.65 58 ALA C O 1
ATOM 2839 N N . THR C 1 59 ? 20.315 4.826 26.583 1.00 47.78 59 THR C N 1
ATOM 2840 C CA . THR C 1 59 ? 21.378 4.428 27.500 1.00 48.92 59 THR C CA 1
ATOM 2841 C C . THR C 1 59 ? 20.806 3.737 28.736 1.00 49.82 59 THR C C 1
ATOM 2842 O O . THR C 1 59 ? 19.944 4.289 29.421 1.00 51.00 59 THR C O 1
ATOM 2846 N N . SER C 1 60 ? 21.288 2.524 29.001 1.00 50.46 60 SER C N 1
ATOM 2847 C CA . SER C 1 60 ? 20.858 1.749 30.161 1.00 50.74 60 SER C CA 1
ATOM 2848 C C . SER C 1 60 ? 21.913 1.880 31.253 1.00 49.61 60 SER C C 1
ATOM 2849 O O . SER C 1 60 ? 23.118 1.835 30.979 1.00 47.69 60 SER C O 1
ATOM 2852 N N . VAL C 1 61 ? 21.456 2.022 32.494 1.00 49.20 61 VAL C N 1
ATOM 2853 C CA . VAL C 1 61 ? 22.380 2.169 33.611 1.00 49.72 61 VAL C CA 1
ATOM 2854 C C . VAL C 1 61 ? 22.849 0.805 34.097 1.00 51.02 61 VAL C C 1
ATOM 2855 O O . VAL C 1 61 ? 22.040 -0.048 34.472 1.00 51.32 61 VAL C O 1
ATOM 2859 N N . SER C 1 62 ? 24.165 0.601 34.071 1.00 51.87 62 SER C N 1
ATOM 2860 C CA . SER C 1 62 ? 24.750 -0.657 34.510 1.00 52.29 62 SER C CA 1
ATOM 2861 C C . SER C 1 62 ? 24.091 -1.054 35.825 1.00 54.01 62 SER C C 1
ATOM 2862 O O . SER C 1 62 ? 23.717 -0.194 36.628 1.00 53.37 62 SER C O 1
ATOM 2865 N N . PRO C 1 63 ? 23.937 -2.369 36.063 1.00 56.37 63 PRO C N 1
ATOM 2866 C CA . PRO C 1 63 ? 23.314 -2.895 37.287 1.00 56.56 63 PRO C CA 1
ATOM 2867 C C . PRO C 1 63 ? 24.033 -2.468 38.561 1.00 56.43 63 PRO C C 1
ATOM 2868 O O . PRO C 1 63 ? 23.434 -2.437 39.635 1.00 55.73 63 PRO C O 1
ATOM 2872 N N . GLU C 1 64 ? 25.318 -2.148 38.432 1.00 56.71 64 GLU C N 1
ATOM 2873 C CA . GLU C 1 64 ? 26.115 -1.700 39.568 1.00 57.21 64 GLU C CA 1
ATOM 2874 C C . GLU C 1 64 ? 25.601 -0.327 39.989 1.00 56.54 64 GLU C C 1
ATOM 2875 O O . GLU C 1 64 ? 25.198 -0.124 41.138 1.00 56.00 64 GLU C O 1
ATOM 2881 N N . HIS C 1 65 ? 25.620 0.614 39.050 1.00 55.38 65 HIS C N 1
ATOM 2882 C CA . HIS C 1 65 ? 25.152 1.966 39.305 1.00 53.57 65 HIS C CA 1
ATOM 2883 C C . HIS C 1 65 ? 23.708 1.925 39.750 1.00 53.22 65 HIS C C 1
ATOM 2884 O O . HIS C 1 65 ? 23.303 2.671 40.635 1.00 53.60 65 HIS C O 1
ATOM 2891 N N . GLN C 1 66 ? 22.924 1.066 39.115 1.00 52.51 66 GLN C N 1
ATOM 2892 C CA . GLN C 1 66 ? 21.525 0.963 39.471 1.00 52.74 66 GLN C CA 1
ATOM 2893 C C . GLN C 1 66 ? 21.448 0.418 40.888 1.00 52.78 66 GLN C C 1
ATOM 2894 O O . GLN C 1 66 ? 20.482 0.666 41.609 1.00 51.64 66 GLN C O 1
ATOM 2900 N N . ALA C 1 67 ? 22.490 -0.312 41.277 1.00 54.20 67 ALA C N 1
ATOM 2901 C CA . ALA C 1 67 ? 22.582 -0.904 42.612 1.00 55.66 67 ALA C CA 1
ATOM 2902 C C . ALA C 1 67 ? 22.858 0.161 43.662 1.00 56.50 67 ALA C C 1
ATOM 2903 O O . ALA C 1 67 ? 22.356 0.081 44.784 1.00 56.58 67 ALA C O 1
ATOM 2905 N N . GLY C 1 68 ? 23.679 1.143 43.284 1.00 57.11 68 GLY C N 1
ATOM 2906 C CA . GLY C 1 68 ? 24.039 2.239 44.173 1.00 55.27 68 GLY C CA 1
ATOM 2907 C C . GLY C 1 68 ? 22.857 3.144 44.460 1.00 54.37 68 GLY C C 1
ATOM 2908 O O . GLY C 1 68 ? 22.691 3.609 45.589 1.00 54.12 68 GLY C O 1
ATOM 2909 N N . ILE C 1 69 ? 22.034 3.402 43.446 1.00 52.93 69 ILE C N 1
ATOM 2910 C CA . ILE C 1 69 ? 20.860 4.244 43.634 1.00 52.75 69 ILE C CA 1
ATOM 2911 C C . ILE C 1 69 ? 19.763 3.442 44.342 1.00 52.94 69 ILE C C 1
ATOM 2912 O O . ILE C 1 69 ? 18.767 3.998 44.822 1.00 53.04 69 ILE C O 1
ATOM 2917 N N . ARG C 1 70 ? 19.967 2.127 44.405 1.00 52.89 70 ARG C N 1
ATOM 2918 C CA . ARG C 1 70 ? 19.056 1.213 45.098 1.00 51.19 70 ARG C CA 1
ATOM 2919 C C . ARG C 1 70 ? 19.386 1.395 46.584 1.00 49.94 70 ARG C C 1
ATOM 2920 O O . ARG C 1 70 ? 18.505 1.515 47.440 1.00 49.23 70 ARG C O 1
ATOM 2928 N N . ALA C 1 71 ? 20.687 1.423 46.855 1.00 48.30 71 ALA C N 1
ATOM 2929 C CA . ALA C 1 71 ? 21.238 1.583 48.193 1.00 47.31 71 ALA C CA 1
ATOM 2930 C C . ALA C 1 71 ? 20.867 2.903 48.886 1.00 47.67 71 ALA C C 1
ATOM 2931 O O . ALA C 1 71 ? 21.087 3.054 50.086 1.00 48.34 71 ALA C O 1
ATOM 2933 N N . LEU C 1 72 ? 20.320 3.860 48.144 1.00 47.24 72 LEU C N 1
ATOM 2934 C CA . LEU C 1 72 ? 19.934 5.133 48.747 1.00 46.65 72 LEU C CA 1
ATOM 2935 C C . LEU C 1 72 ? 18.512 5.043 49.273 1.00 46.21 72 LEU C C 1
ATOM 2936 O O . LEU C 1 72 ? 17.802 4.080 49.001 1.00 46.02 72 LEU C O 1
ATOM 2941 N N . SER C 1 73 ? 18.105 6.060 50.026 1.00 46.51 73 SER C N 1
ATOM 2942 C CA . SER C 1 73 ? 16.755 6.118 50.569 1.00 46.93 73 SER C CA 1
ATOM 2943 C C . SER C 1 73 ? 15.797 6.458 49.432 1.00 46.74 73 SER C C 1
ATOM 2944 O O . SER C 1 73 ? 16.225 6.699 48.300 1.00 46.50 73 SER C O 1
ATOM 2955 N N . GLU C 1 75 ? 14.112 9.026 49.341 1.00 48.06 75 GLU C N 1
ATOM 2956 C CA . GLU C 1 75 ? 14.091 10.476 49.240 1.00 48.62 75 GLU C CA 1
ATOM 2957 C C . GLU C 1 75 ? 15.332 10.907 48.491 1.00 48.64 75 GLU C C 1
ATOM 2958 O O . GLU C 1 75 ? 15.304 11.855 47.723 1.00 48.70 75 GLU C O 1
ATOM 2964 N N . LYS C 1 76 ? 16.427 10.196 48.715 1.00 48.66 76 LYS C N 1
ATOM 2965 C CA . LYS C 1 76 ? 17.669 10.501 48.029 1.00 48.10 76 LYS C CA 1
ATOM 2966 C C . LYS C 1 76 ? 17.531 10.069 46.570 1.00 47.96 76 LYS C C 1
ATOM 2967 O O . LYS C 1 76 ? 18.241 10.569 45.698 1.00 48.03 76 LYS C O 1
ATOM 2973 N N . ARG C 1 77 ? 16.612 9.143 46.308 1.00 48.65 77 ARG C N 1
ATOM 2974 C CA . ARG C 1 77 ? 16.362 8.663 44.949 1.00 48.71 77 ARG C CA 1
ATOM 2975 C C . ARG C 1 77 ? 15.522 9.695 44.212 1.00 47.67 77 ARG C C 1
ATOM 2976 O O . ARG C 1 77 ? 15.822 10.045 43.079 1.00 48.73 77 ARG C O 1
ATOM 2984 N N . THR C 1 78 ? 14.467 10.173 44.860 1.00 45.77 78 THR C N 1
ATOM 2985 C CA . THR C 1 78 ? 13.597 11.185 44.268 1.00 45.26 78 THR C CA 1
ATOM 2986 C C . THR C 1 78 ? 14.410 12.433 43.937 1.00 44.77 78 THR C C 1
ATOM 2987 O O . THR C 1 78 ? 14.213 13.082 42.909 1.00 45.59 78 THR C O 1
ATOM 2991 N N . GLU C 1 79 ? 15.322 12.762 44.836 1.00 43.77 79 GLU C N 1
ATOM 2992 C CA . GLU C 1 79 ? 16.193 13.901 44.678 1.00 42.36 79 GLU C CA 1
ATOM 2993 C C . GLU C 1 79 ? 17.074 13.724 43.436 1.00 41.18 79 GLU C C 1
ATOM 2994 O O . GLU C 1 79 ? 17.273 14.657 42.669 1.00 40.97 79 GLU C O 1
ATOM 3000 N N . PHE C 1 80 ? 17.559 12.507 43.223 1.00 39.57 80 PHE C N 1
ATOM 3001 C CA . PHE C 1 80 ? 18.408 12.226 42.079 1.00 38.57 80 PHE C CA 1
ATOM 3002 C C . PHE C 1 80 ? 17.658 12.242 40.763 1.00 37.61 80 PHE C C 1
ATOM 3003 O O . PHE C 1 80 ? 18.209 12.636 39.743 1.00 36.42 80 PHE C O 1
ATOM 3011 N N . ILE C 1 81 ? 16.404 11.801 40.781 1.00 36.43 81 ILE C N 1
ATOM 3012 C CA . ILE C 1 81 ? 15.577 11.777 39.569 1.00 35.74 81 ILE C CA 1
ATOM 3013 C C . ILE C 1 81 ? 15.359 13.201 39.086 1.00 34.29 81 ILE C C 1
ATOM 3014 O O . ILE C 1 81 ? 15.541 13.496 37.909 1.00 32.78 81 ILE C O 1
ATOM 3019 N N . TRP C 1 82 ? 14.983 14.077 40.018 1.00 33.79 82 TRP C N 1
ATOM 3020 C CA . TRP C 1 82 ? 14.754 15.487 39.727 1.00 31.91 82 TRP C CA 1
ATOM 3021 C C . TRP C 1 82 ? 15.987 16.148 39.147 1.00 30.95 82 TRP C C 1
ATOM 3022 O O . TRP C 1 82 ? 15.882 16.985 38.261 1.00 28.24 82 TRP C O 1
ATOM 3033 N N . LYS C 1 83 ? 17.158 15.774 39.657 1.00 30.55 83 LYS C N 1
ATOM 3034 C CA . LYS C 1 83 ? 18.411 16.344 39.180 1.00 31.80 83 LYS C CA 1
ATOM 3035 C C . LYS C 1 83 ? 18.680 16.046 37.719 1.00 30.96 83 LYS C C 1
ATOM 3036 O O . LYS C 1 83 ? 19.086 16.935 36.974 1.00 31.46 83 LYS C O 1
ATOM 3042 N N . VAL C 1 84 ? 18.448 14.803 37.301 1.00 30.86 84 VAL C N 1
ATOM 3043 C CA . VAL C 1 84 ? 18.661 14.424 35.903 1.00 29.30 84 VAL C CA 1
ATOM 3044 C C . VAL C 1 84 ? 17.542 15.034 35.058 1.00 29.09 84 VAL C C 1
ATOM 3045 O O . VAL C 1 84 ? 17.757 15.353 33.893 1.00 28.52 84 VAL C O 1
ATOM 3049 N N . ARG C 1 85 ? 16.359 15.222 35.642 1.00 28.43 85 ARG C N 1
ATOM 3050 C CA . ARG C 1 85 ? 15.275 15.836 34.884 1.00 30.11 85 ARG C CA 1
ATOM 3051 C C . ARG C 1 85 ? 15.590 17.303 34.581 1.00 29.57 85 ARG C C 1
ATOM 3052 O O . ARG C 1 85 ? 15.459 17.773 33.448 1.00 30.90 85 ARG C O 1
ATOM 3060 N N . PHE C 1 86 ? 16.020 18.022 35.603 1.00 27.46 86 PHE C N 1
ATOM 3061 C CA . PHE C 1 86 ? 16.348 19.420 35.452 1.00 26.03 86 PHE C CA 1
ATOM 3062 C C . PHE C 1 86 ? 17.560 19.570 34.535 1.00 27.21 86 PHE C C 1
ATOM 3063 O O . PHE C 1 86 ? 17.620 20.506 33.726 1.00 27.16 86 PHE C O 1
ATOM 3071 N N . THR C 1 87 ? 18.514 18.651 34.641 1.00 26.24 87 THR C N 1
ATOM 3072 C CA . THR C 1 87 ? 19.697 18.720 33.805 1.00 25.96 87 THR C CA 1
ATOM 3073 C C . THR C 1 87 ? 19.419 18.611 32.320 1.00 28.47 87 THR C C 1
ATOM 3074 O O . THR C 1 87 ? 19.849 19.459 31.542 1.00 29.22 87 THR C O 1
ATOM 3078 N N . LEU C 1 88 ? 18.709 17.554 31.934 1.00 29.75 88 LEU C N 1
ATOM 3079 C CA . LEU C 1 88 ? 18.375 17.295 30.536 1.00 27.70 88 LEU C CA 1
ATOM 3080 C C . LEU C 1 88 ? 17.452 18.313 29.888 1.00 27.22 88 LEU C C 1
ATOM 3081 O O . LEU C 1 88 ? 17.536 18.549 28.697 1.00 24.82 88 LEU C O 1
ATOM 3086 N N . ASN C 1 89 ? 16.566 18.916 30.670 1.00 28.20 89 ASN C N 1
ATOM 3087 C CA . ASN C 1 89 ? 15.624 19.893 30.127 1.00 29.00 89 ASN C CA 1
ATOM 3088 C C . ASN C 1 89 ? 16.317 21.202 29.717 1.00 28.77 89 ASN C C 1
ATOM 3089 O O . ASN C 1 89 ? 15.703 22.080 29.105 1.00 27.69 89 ASN C O 1
ATOM 3094 N N . ARG C 1 90 ? 17.592 21.327 30.066 1.00 29.22 90 ARG C N 1
ATOM 3095 C CA . ARG C 1 90 ? 18.360 22.502 29.711 1.00 27.16 90 ARG C CA 1
ATOM 3096 C C . ARG C 1 90 ? 19.170 22.254 28.446 1.00 25.12 90 ARG C C 1
ATOM 3097 O O . ARG C 1 90 ? 19.812 23.172 27.941 1.00 26.38 90 ARG C O 1
ATOM 3105 N N . PHE C 1 91 ? 19.104 21.034 27.912 1.00 23.64 91 PHE C N 1
ATOM 3106 C CA . PHE C 1 91 ? 19.854 20.673 26.705 1.00 20.50 91 PHE C CA 1
ATOM 3107 C C . PHE C 1 91 ? 19.152 20.790 25.372 1.00 22.64 91 PHE C C 1
ATOM 3108 O O . PHE C 1 91 ? 19.756 20.525 24.338 1.00 22.14 91 PHE C O 1
ATOM 3116 N N . GLY C 1 92 ? 17.884 21.186 25.385 1.00 24.28 92 GLY C N 1
ATOM 3117 C CA . GLY C 1 92 ? 17.155 21.323 24.143 1.00 23.05 92 GLY C CA 1
ATOM 3118 C C . GLY C 1 92 ? 17.004 20.008 23.404 1.00 22.20 92 GLY C C 1
ATOM 3119 O O . GLY C 1 92 ? 17.131 19.939 22.192 1.00 21.53 92 GLY C O 1
ATOM 3120 N N . VAL C 1 93 ? 16.754 18.957 24.178 1.00 23.81 93 VAL C N 1
ATOM 3121 C CA . VAL C 1 93 ? 16.543 17.597 23.679 1.00 24.06 93 VAL C CA 1
ATOM 3122 C C . VAL C 1 93 ? 15.343 17.057 24.432 1.00 27.11 93 VAL C C 1
ATOM 3123 O O . VAL C 1 93 ? 15.000 17.552 25.503 1.00 26.56 93 VAL C O 1
ATOM 3127 N N . ASP C 1 94 ? 14.681 16.059 23.861 1.00 31.10 94 ASP C N 1
ATOM 3128 C CA . ASP C 1 94 ? 13.547 15.459 24.543 1.00 34.51 94 ASP C CA 1
ATOM 3129 C C . ASP C 1 94 ? 14.091 14.196 25.201 1.00 35.47 94 ASP C C 1
ATOM 3130 O O . ASP C 1 94 ? 15.086 13.647 24.743 1.00 33.32 94 ASP C O 1
ATOM 3135 N N . PHE C 1 95 ? 13.474 13.765 26.295 1.00 38.07 95 PHE C N 1
ATOM 3136 C CA . PHE C 1 95 ? 13.934 12.557 26.967 1.00 40.74 95 PHE C CA 1
ATOM 3137 C C . PHE C 1 95 ? 12.836 11.715 27.612 1.00 42.06 95 PHE C C 1
ATOM 3138 O O . PHE C 1 95 ? 11.801 12.225 28.030 1.00 40.87 95 PHE C O 1
ATOM 3146 N N . GLN C 1 96 ? 13.092 10.409 27.653 1.00 45.23 96 GLN C N 1
ATOM 3147 C CA . GLN C 1 96 ? 12.197 9.406 28.241 1.00 48.71 96 GLN C CA 1
ATOM 3148 C C . GLN C 1 96 ? 12.951 8.852 29.440 1.00 48.96 96 GLN C C 1
ATOM 3149 O O . GLN C 1 96 ? 14.062 8.341 29.292 1.00 48.86 96 GLN C O 1
ATOM 3155 N N . LEU C 1 97 ? 12.359 8.958 30.625 1.00 49.58 97 LEU C N 1
ATOM 3156 C CA . LEU C 1 97 ? 13.005 8.462 31.840 1.00 50.37 97 LEU C CA 1
ATOM 3157 C C . LEU C 1 97 ? 12.424 7.151 32.336 1.00 51.00 97 LEU C C 1
ATOM 3158 O O . LEU C 1 97 ? 11.212 7.036 32.522 1.00 51.63 97 LEU C O 1
ATOM 3163 N N . ASP C 1 98 ? 13.287 6.163 32.563 1.00 50.98 98 ASP C N 1
ATOM 3164 C CA . ASP C 1 98 ? 12.810 4.879 33.058 1.00 51.94 98 ASP C CA 1
ATOM 3165 C C . ASP C 1 98 ? 13.312 4.651 34.480 1.00 52.13 98 ASP C C 1
ATOM 3166 O O . ASP C 1 98 ? 14.462 4.260 34.702 1.00 51.27 98 ASP C O 1
ATOM 3171 N N . HIS C 1 99 ? 12.436 4.891 35.446 1.00 52.43 99 HIS C N 1
ATOM 3172 C CA . HIS C 1 99 ? 12.795 4.728 36.846 1.00 52.73 99 HIS C CA 1
ATOM 3173 C C . HIS C 1 99 ? 11.702 4.018 37.642 1.00 54.72 99 HIS C C 1
ATOM 3174 O O . HIS C 1 99 ? 10.838 4.664 38.226 1.00 55.87 99 HIS C O 1
ATOM 3181 N N . PRO C 1 100 ? 11.732 2.671 37.671 1.00 56.58 100 PRO C N 1
ATOM 3182 C CA . PRO C 1 100 ? 10.741 1.865 38.397 1.00 57.93 100 PRO C CA 1
ATOM 3183 C C . PRO C 1 100 ? 10.328 2.551 39.705 1.00 58.64 100 PRO C C 1
ATOM 3184 O O . PRO C 1 100 ? 9.315 3.251 39.769 1.00 58.90 100 PRO C O 1
ATOM 3188 N N . GLU C 1 101 ? 11.121 2.339 40.747 1.00 59.23 101 GLU C N 1
ATOM 3189 C CA . GLU C 1 101 ? 10.859 2.975 42.029 1.00 58.97 101 GLU C CA 1
ATOM 3190 C C . GLU C 1 101 ? 11.977 3.980 42.234 1.00 56.35 101 GLU C C 1
ATOM 3191 O O . GLU C 1 101 ? 12.801 3.873 43.151 1.00 56.51 101 GLU C O 1
ATOM 3197 N N . ASN C 1 102 ? 11.984 4.963 41.344 1.00 52.10 102 ASN C N 1
ATOM 3198 C CA . ASN C 1 102 ? 12.981 6.007 41.323 1.00 47.15 102 ASN C CA 1
ATOM 3199 C C . ASN C 1 102 ? 14.383 5.447 41.277 1.00 45.22 102 ASN C C 1
ATOM 3200 O O . ASN C 1 102 ? 15.322 6.050 41.761 1.00 45.64 102 ASN C O 1
ATOM 3205 N N . VAL C 1 103 ? 14.504 4.262 40.699 1.00 43.67 103 VAL C N 1
ATOM 3206 C CA . VAL C 1 103 ? 15.806 3.643 40.496 1.00 44.09 103 VAL C CA 1
ATOM 3207 C C . VAL C 1 103 ? 15.943 3.713 38.972 1.00 45.14 103 VAL C C 1
ATOM 3208 O O . VAL C 1 103 ? 15.246 3.009 38.233 1.00 45.09 103 VAL C O 1
ATOM 3212 N N . LEU C 1 104 ? 16.818 4.596 38.509 1.00 45.03 104 LEU C N 1
ATOM 3213 C CA . LEU C 1 104 ? 17.013 4.798 37.088 1.00 44.38 104 LEU C CA 1
ATOM 3214 C C . LEU C 1 104 ? 17.469 3.552 36.345 1.00 45.11 104 LEU C C 1
ATOM 3215 O O . LEU C 1 104 ? 18.590 3.076 36.523 1.00 41.68 104 LEU C O 1
ATOM 3220 N N . ASN C 1 105 ? 16.569 3.041 35.508 1.00 48.17 105 ASN C N 1
ATOM 3221 C CA . ASN C 1 105 ? 16.810 1.864 34.683 1.00 51.12 105 ASN C CA 1
ATOM 3222 C C . ASN C 1 105 ? 17.646 2.275 33.471 1.00 50.77 105 ASN C C 1
ATOM 3223 O O . ASN C 1 105 ? 18.775 1.807 33.257 1.00 50.35 105 ASN C O 1
ATOM 3228 N N . SER C 1 106 ? 17.065 3.176 32.690 1.00 50.56 106 SER C N 1
ATOM 3229 C CA . SER C 1 106 ? 17.695 3.697 31.492 1.00 49.52 106 SER C CA 1
ATOM 3230 C C . SER C 1 106 ? 17.096 5.085 31.246 1.00 48.33 106 SER C C 1
ATOM 3231 O O . SER C 1 106 ? 16.126 5.476 31.903 1.00 48.21 106 SER C O 1
ATOM 3234 N N . TYR C 1 107 ? 17.686 5.824 30.311 1.00 46.00 107 TYR C N 1
ATOM 3235 C CA . TYR C 1 107 ? 17.187 7.142 29.937 1.00 43.94 107 TYR C CA 1
ATOM 3236 C C . TYR C 1 107 ? 17.422 7.347 28.440 1.00 44.50 107 TYR C C 1
ATOM 3237 O O . TYR C 1 107 ? 18.435 6.906 27.882 1.00 44.18 107 TYR C O 1
ATOM 3246 N N . LEU C 1 108 ? 16.467 8.007 27.795 1.00 44.31 108 LEU C N 1
ATOM 3247 C CA . LEU C 1 108 ? 16.532 8.230 26.359 1.00 43.83 108 LEU C CA 1
ATOM 3248 C C . LEU C 1 108 ? 16.415 9.715 26.011 1.00 44.70 108 LEU C C 1
ATOM 3249 O O . LEU C 1 108 ? 15.498 10.391 26.448 1.00 42.50 108 LEU C O 1
ATOM 3254 N N . VAL C 1 109 ? 17.384 10.210 25.250 1.00 47.07 109 VAL C N 1
ATOM 3255 C CA . VAL C 1 109 ? 17.401 11.599 24.797 1.00 49.38 109 VAL C CA 1
ATOM 3256 C C . VAL C 1 109 ? 17.318 11.640 23.274 1.00 49.24 109 VAL C C 1
ATOM 3257 O O . VAL C 1 109 ? 18.113 11.029 22.563 1.00 47.40 109 VAL C O 1
ATOM 3261 N N . THR C 1 110 ? 16.343 12.393 22.789 1.00 50.40 110 THR C N 1
ATOM 3262 C CA . THR C 1 110 ? 16.100 12.519 21.368 1.00 50.84 110 THR C CA 1
ATOM 3263 C C . THR C 1 110 ? 16.003 13.969 20.897 1.00 50.36 110 THR C C 1
ATOM 3264 O O . THR C 1 110 ? 15.727 14.879 21.686 1.00 50.68 110 THR C O 1
ATOM 3268 N N . ASP C 1 111 ? 16.249 14.156 19.601 1.00 49.00 111 ASP C N 1
ATOM 3269 C CA . ASP C 1 111 ? 16.165 15.462 18.954 1.00 46.35 111 ASP C CA 1
ATOM 3270 C C . ASP C 1 111 ? 15.812 15.223 17.486 1.00 45.81 111 ASP C C 1
ATOM 3271 O O . ASP C 1 111 ? 16.208 14.211 16.913 1.00 45.27 111 ASP C O 1
ATOM 3276 N N . GLU C 1 112 ? 15.077 16.142 16.873 1.00 45.65 112 GLU C N 1
ATOM 3277 C CA . GLU C 1 112 ? 14.678 15.964 15.482 1.00 45.51 112 GLU C CA 1
ATOM 3278 C C . GLU C 1 112 ? 15.079 17.126 14.589 1.00 44.50 112 GLU C C 1
ATOM 3279 O O . GLU C 1 112 ? 15.107 18.270 15.020 1.00 44.89 112 GLU C O 1
ATOM 3285 N N . ILE C 1 113 ? 15.380 16.827 13.334 1.00 43.04 113 ILE C N 1
ATOM 3286 C CA . ILE C 1 113 ? 15.733 17.859 12.371 1.00 40.94 113 ILE C CA 1
ATOM 3287 C C . ILE C 1 113 ? 14.728 17.771 11.231 1.00 39.80 113 ILE C C 1
ATOM 3288 O O . ILE C 1 113 ? 14.478 16.690 10.700 1.00 38.86 113 ILE C O 1
ATOM 3293 N N . PHE C 1 114 ? 14.128 18.899 10.876 1.00 39.21 114 PHE C N 1
ATOM 3294 C CA . PHE C 1 114 ? 13.196 18.926 9.765 1.00 38.61 114 PHE C CA 1
ATOM 3295 C C . PHE C 1 114 ? 13.978 19.440 8.577 1.00 38.17 114 PHE C C 1
ATOM 3296 O O . PHE C 1 114 ? 14.654 20.460 8.660 1.00 39.03 114 PHE C O 1
ATOM 3304 N N . PHE C 1 115 ? 13.891 18.709 7.473 1.00 37.26 115 PHE C N 1
ATOM 3305 C CA . PHE C 1 115 ? 14.638 19.011 6.262 1.00 34.78 115 PHE C CA 1
ATOM 3306 C C . PHE C 1 115 ? 14.789 20.445 5.803 1.00 32.74 115 PHE C C 1
ATOM 3307 O O . PHE C 1 115 ? 15.717 20.742 5.073 1.00 32.61 115 PHE C O 1
ATOM 3315 N N . ASP C 1 116 ? 13.910 21.348 6.212 1.00 31.80 116 ASP C N 1
ATOM 3316 C CA . ASP C 1 116 ? 14.105 22.732 5.793 1.00 31.62 116 ASP C CA 1
ATOM 3317 C C . ASP C 1 116 ? 15.156 23.385 6.697 1.00 31.77 116 ASP C C 1
ATOM 3318 O O . ASP C 1 116 ? 15.374 24.595 6.669 1.00 31.99 116 ASP C O 1
ATOM 3323 N N . GLY C 1 117 ? 15.818 22.550 7.490 1.00 31.77 117 GLY C N 1
ATOM 3324 C CA . GLY C 1 117 ? 16.854 23.011 8.396 1.00 31.04 117 GLY C CA 1
ATOM 3325 C C . GLY C 1 117 ? 18.061 22.082 8.351 1.00 30.71 117 GLY C C 1
ATOM 3326 O O . GLY C 1 117 ? 19.089 22.323 8.984 1.00 29.16 117 GLY C O 1
ATOM 3327 N N . LEU C 1 118 ? 17.923 21.021 7.565 1.00 30.30 118 LEU C N 1
ATOM 3328 C CA . LEU C 1 118 ? 18.966 20.025 7.401 1.00 30.16 118 LEU C CA 1
ATOM 3329 C C . LEU C 1 118 ? 20.183 20.537 6.629 1.00 30.49 118 LEU C C 1
ATOM 3330 O O . LEU C 1 118 ? 20.050 21.334 5.705 1.00 31.96 118 LEU C O 1
ATOM 3335 N N . SER C 1 119 ? 21.361 20.059 7.032 1.00 29.52 119 SER C N 1
ATOM 3336 C CA . SER C 1 119 ? 22.645 20.376 6.407 1.00 27.48 119 SER C CA 1
ATOM 3337 C C . SER C 1 119 ? 23.677 19.573 7.174 1.00 27.57 119 SER C C 1
ATOM 3338 O O . SER C 1 119 ? 23.419 19.170 8.299 1.00 26.43 119 SER C O 1
ATOM 3341 N N . LYS C 1 120 ? 24.845 19.327 6.591 1.00 28.13 120 LYS C N 1
ATOM 3342 C CA . LYS C 1 120 ? 25.862 18.549 7.303 1.00 27.92 120 LYS C CA 1
ATOM 3343 C C . LYS C 1 120 ? 26.175 19.203 8.643 1.00 28.22 120 LYS C C 1
ATOM 3344 O O . LYS C 1 120 ? 26.078 18.557 9.689 1.00 28.59 120 LYS C O 1
ATOM 3350 N N . ASP C 1 121 ? 26.541 20.484 8.600 1.00 29.72 121 ASP C N 1
ATOM 3351 C CA . ASP C 1 121 ? 26.874 21.260 9.797 1.00 29.59 121 ASP C CA 1
ATOM 3352 C C . ASP C 1 121 ? 25.870 21.057 10.940 1.00 28.49 121 ASP C C 1
ATOM 3353 O O . ASP C 1 121 ? 26.244 20.790 12.085 1.00 27.22 121 ASP C O 1
ATOM 3358 N N . ARG C 1 122 ? 24.591 21.183 10.608 1.00 28.02 122 ARG C N 1
ATOM 3359 C CA . ARG C 1 122 ? 23.507 21.041 11.578 1.00 28.15 122 ARG C CA 1
ATOM 3360 C C . ARG C 1 122 ? 23.330 19.631 12.118 1.00 27.75 122 ARG C C 1
ATOM 3361 O O . ARG C 1 122 ? 23.145 19.439 13.309 1.00 28.35 122 ARG C O 1
ATOM 3369 N N . LEU C 1 123 ? 23.362 18.652 11.223 1.00 28.24 123 LEU C N 1
ATOM 3370 C CA . LEU C 1 123 ? 23.232 17.246 11.583 1.00 28.00 123 LEU C CA 1
ATOM 3371 C C . LEU C 1 123 ? 24.353 16.902 12.558 1.00 28.05 123 LEU C C 1
ATOM 3372 O O . LEU C 1 123 ? 24.099 16.477 13.684 1.00 27.62 123 LEU C O 1
ATOM 3377 N N . ILE C 1 124 ? 25.598 17.095 12.131 1.00 27.19 124 ILE C N 1
ATOM 3378 C CA . ILE C 1 124 ? 26.724 16.801 12.998 1.00 27.61 124 ILE C CA 1
ATOM 3379 C C . ILE C 1 124 ? 26.553 17.438 14.380 1.00 28.61 124 ILE C C 1
ATOM 3380 O O . ILE C 1 124 ? 26.948 16.851 15.387 1.00 29.84 124 ILE C O 1
ATOM 3385 N N . SER C 1 125 ? 25.958 18.629 14.427 1.00 28.73 125 SER C N 1
ATOM 3386 C CA . SER C 1 125 ? 25.726 19.340 15.683 1.00 26.96 125 SER C CA 1
ATOM 3387 C C . SER C 1 125 ? 24.660 18.670 16.533 1.00 27.56 125 SER C C 1
ATOM 3388 O O . SER C 1 125 ? 24.863 18.424 17.720 1.00 27.58 125 SER C O 1
ATOM 3391 N N . SER C 1 126 ? 23.512 18.414 15.919 1.00 28.16 126 SER C N 1
ATOM 3392 C CA . SER C 1 126 ? 22.417 17.779 16.616 1.00 29.54 126 SER C CA 1
ATOM 3393 C C . SER C 1 126 ? 22.841 16.435 17.214 1.00 29.44 126 SER C C 1
ATOM 3394 O O . SER C 1 126 ? 22.323 16.013 18.256 1.00 28.51 126 SER C O 1
ATOM 3397 N N . ILE C 1 127 ? 23.779 15.758 16.556 1.00 28.13 127 ILE C N 1
ATOM 3398 C CA . ILE C 1 127 ? 24.251 14.476 17.058 1.00 25.88 127 ILE C CA 1
ATOM 3399 C C . ILE C 1 127 ? 25.098 14.722 18.291 1.00 24.68 127 ILE C C 1
ATOM 3400 O O . ILE C 1 127 ? 24.865 14.110 19.331 1.00 23.75 127 ILE C O 1
ATOM 3405 N N . LYS C 1 128 ? 26.065 15.629 18.175 1.00 23.43 128 LYS C N 1
ATOM 3406 C CA . LYS C 1 128 ? 26.954 15.972 19.277 1.00 24.26 128 LYS C CA 1
ATOM 3407 C C . LYS C 1 128 ? 26.225 16.519 20.487 1.00 23.97 128 LYS C C 1
ATOM 3408 O O . LYS C 1 128 ? 26.629 16.290 21.627 1.00 23.52 128 LYS C O 1
ATOM 3414 N N . ASN C 1 129 ? 25.158 17.266 20.238 1.00 23.55 129 ASN C N 1
ATOM 3415 C CA . ASN C 1 129 ? 24.394 17.820 21.333 1.00 22.30 129 ASN C CA 1
ATOM 3416 C C . ASN C 1 129 ? 23.630 16.712 22.037 1.00 22.52 129 ASN C C 1
ATOM 3417 O O . ASN C 1 129 ? 23.494 16.720 23.253 1.00 20.83 129 ASN C O 1
ATOM 3422 N N . VAL C 1 130 ? 23.106 15.770 21.264 1.00 23.81 130 VAL C N 1
ATOM 3423 C CA . VAL C 1 130 ? 22.376 14.651 21.853 1.00 24.42 130 VAL C CA 1
ATOM 3424 C C . VAL C 1 130 ? 23.365 13.875 22.726 1.00 24.39 130 VAL C C 1
ATOM 3425 O O . VAL C 1 130 ? 23.035 13.428 23.832 1.00 22.79 130 VAL C O 1
ATOM 3429 N N . PHE C 1 131 ? 24.594 13.740 22.244 1.00 24.27 131 PHE C N 1
ATOM 3430 C CA . PHE C 1 131 ? 25.586 13.032 23.019 1.00 25.03 131 PHE C CA 1
ATOM 3431 C C . PHE C 1 131 ? 25.942 13.747 24.317 1.00 25.07 131 PHE C C 1
ATOM 3432 O O . PHE C 1 131 ? 26.109 13.112 25.352 1.00 24.36 131 PHE C O 1
ATOM 3440 N N . ARG C 1 132 ? 26.052 15.071 24.266 1.00 25.37 132 ARG C N 1
ATOM 3441 C CA . ARG C 1 132 ? 26.401 15.867 25.442 1.00 22.97 132 ARG C CA 1
ATOM 3442 C C . ARG C 1 132 ? 25.313 15.811 26.508 1.00 22.63 132 ARG C C 1
ATOM 3443 O O . ARG C 1 132 ? 25.593 15.763 27.703 1.00 21.23 132 ARG C O 1
ATOM 3451 N N . ALA C 1 133 ? 24.068 15.821 26.068 1.00 23.08 133 ALA C N 1
ATOM 3452 C CA . ALA C 1 133 ? 22.952 15.764 26.984 1.00 24.32 133 ALA C CA 1
ATOM 3453 C C . ALA C 1 133 ? 23.025 14.452 27.737 1.00 26.28 133 ALA C C 1
ATOM 3454 O O . ALA C 1 133 ? 22.801 14.391 28.938 1.00 26.01 133 ALA C O 1
ATOM 3456 N N . LYS C 1 134 ? 23.362 13.404 26.997 1.00 27.85 134 LYS C N 1
ATOM 3457 C CA . LYS C 1 134 ? 23.480 12.049 27.513 1.00 28.52 134 LYS C CA 1
ATOM 3458 C C . LYS C 1 134 ? 24.697 11.888 28.403 1.00 28.60 134 LYS C C 1
ATOM 3459 O O . LYS C 1 134 ? 24.610 11.397 29.521 1.00 29.12 134 LYS C O 1
ATOM 3465 N N . LEU C 1 135 ? 25.841 12.315 27.908 1.00 29.14 135 LEU C N 1
ATOM 3466 C CA . LEU C 1 135 ? 27.068 12.224 28.676 1.00 28.94 135 LEU C CA 1
ATOM 3467 C C . LEU C 1 135 ? 26.938 12.883 30.047 1.00 29.15 135 LEU C C 1
ATOM 3468 O O . LEU C 1 135 ? 27.442 12.358 31.040 1.00 30.79 135 LEU C O 1
ATOM 3473 N N . GLN C 1 136 ? 26.256 14.025 30.101 1.00 28.11 136 GLN C N 1
ATOM 3474 C CA . GLN C 1 136 ? 26.074 14.741 31.359 1.00 27.85 136 GLN C CA 1
ATOM 3475 C C . GLN C 1 136 ? 25.456 13.887 32.441 1.00 28.32 136 GLN C C 1
ATOM 3476 O O . GLN C 1 136 ? 25.997 13.797 33.539 1.00 30.29 136 GLN C O 1
ATOM 3482 N N . VAL C 1 137 ? 24.312 13.272 32.141 1.00 27.91 137 VAL C N 1
ATOM 3483 C CA . VAL C 1 137 ? 23.642 12.410 33.112 1.00 27.36 137 VAL C CA 1
ATOM 3484 C C . VAL C 1 137 ? 24.536 11.224 33.467 1.00 26.22 137 VAL C C 1
ATOM 3485 O O . VAL C 1 137 ? 24.602 10.823 34.614 1.00 25.79 137 VAL C O 1
ATOM 3497 N N . TRP C 1 139 ? 27.772 11.189 33.593 1.00 30.68 139 TRP C N 1
ATOM 3498 C CA . TRP C 1 139 ? 28.829 11.706 34.463 1.00 29.73 139 TRP C CA 1
ATOM 3499 C C . TRP C 1 139 ? 28.319 12.042 35.855 1.00 27.68 139 TRP C C 1
ATOM 3500 O O . TRP C 1 139 ? 29.060 12.031 36.826 1.00 26.33 139 TRP C O 1
ATOM 3519 N N . ILE C 1 141 ? 25.970 10.340 37.280 1.00 32.23 141 ILE C N 1
ATOM 3520 C CA . ILE C 1 141 ? 25.854 8.995 37.837 1.00 32.82 141 ILE C CA 1
ATOM 3521 C C . ILE C 1 141 ? 27.201 8.492 38.335 1.00 33.95 141 ILE C C 1
ATOM 3522 O O . ILE C 1 141 ? 27.330 8.065 39.473 1.00 34.26 141 ILE C O 1
ATOM 3527 N N . GLN C 1 142 ? 28.210 8.555 37.482 1.00 35.77 142 GLN C N 1
ATOM 3528 C CA . GLN C 1 142 ? 29.531 8.085 37.857 1.00 37.76 142 GLN C CA 1
ATOM 3529 C C . GLN C 1 142 ? 30.183 8.920 38.937 1.00 38.47 142 GLN C C 1
ATOM 3530 O O . GLN C 1 142 ? 30.857 8.389 39.813 1.00 39.30 142 GLN C O 1
ATOM 3536 N N . GLU C 1 143 ? 29.992 10.230 38.891 1.00 39.90 143 GLU C N 1
ATOM 3537 C CA . GLU C 1 143 ? 30.622 11.067 39.895 1.00 41.94 143 GLU C CA 1
ATOM 3538 C C . GLU C 1 143 ? 30.076 10.698 41.272 1.00 42.87 143 GLU C C 1
ATOM 3539 O O . GLU C 1 143 ? 30.778 10.766 42.275 1.00 43.04 143 GLU C O 1
ATOM 3545 N N . ARG C 1 144 ? 28.826 10.270 41.311 1.00 43.50 144 ARG C N 1
ATOM 3546 C CA . ARG C 1 144 ? 28.250 9.884 42.579 1.00 44.54 144 ARG C CA 1
ATOM 3547 C C . ARG C 1 144 ? 28.574 8.431 42.939 1.00 45.43 144 ARG C C 1
ATOM 3548 O O . ARG C 1 144 ? 28.926 8.126 44.082 1.00 46.44 144 ARG C O 1
ATOM 3556 N N . PHE C 1 145 ? 28.492 7.539 41.954 1.00 44.69 145 PHE C N 1
ATOM 3557 C CA . PHE C 1 145 ? 28.735 6.118 42.198 1.00 43.39 145 PHE C CA 1
ATOM 3558 C C . PHE C 1 145 ? 29.943 5.459 41.540 1.00 44.09 145 PHE C C 1
ATOM 3559 O O . PHE C 1 145 ? 29.850 4.312 41.133 1.00 44.62 145 PHE C O 1
ATOM 3567 N N . GLY C 1 146 ? 31.068 6.157 41.425 1.00 44.73 146 GLY C N 1
ATOM 3568 C CA . GLY C 1 146 ? 32.252 5.562 40.819 1.00 45.28 146 GLY C CA 1
ATOM 3569 C C . GLY C 1 146 ? 32.206 5.354 39.311 1.00 46.04 146 GLY C C 1
ATOM 3570 O O . GLY C 1 146 ? 33.282 5.357 38.666 1.00 46.77 146 GLY C O 1
ATOM 3571 N N . LEU D 1 3 ? 37.900 29.171 -1.564 1.00 34.77 3 LEU D N 1
ATOM 3572 C CA . LEU D 1 3 ? 36.846 30.208 -1.355 1.00 36.17 3 LEU D CA 1
ATOM 3573 C C . LEU D 1 3 ? 36.512 30.355 0.122 1.00 36.79 3 LEU D C 1
ATOM 3574 O O . LEU D 1 3 ? 36.401 31.469 0.647 1.00 36.87 3 LEU D O 1
ATOM 3579 N N . SER D 1 4 ? 36.331 29.222 0.787 1.00 36.42 4 SER D N 1
ATOM 3580 C CA . SER D 1 4 ? 36.027 29.223 2.207 1.00 36.17 4 SER D CA 1
ATOM 3581 C C . SER D 1 4 ? 37.251 29.707 2.984 1.00 36.77 4 SER D C 1
ATOM 3582 O O . SER D 1 4 ? 37.129 30.518 3.908 1.00 35.78 4 SER D O 1
ATOM 3585 N N . GLN D 1 5 ? 38.430 29.210 2.597 1.00 38.29 5 GLN D N 1
ATOM 3586 C CA . GLN D 1 5 ? 39.682 29.615 3.245 1.00 39.39 5 GLN D CA 1
ATOM 3587 C C . GLN D 1 5 ? 39.888 31.090 2.972 1.00 39.94 5 GLN D C 1
ATOM 3588 O O . GLN D 1 5 ? 40.288 31.858 3.852 1.00 38.42 5 GLN D O 1
ATOM 3594 N N . GLU D 1 6 ? 39.596 31.465 1.729 1.00 40.93 6 GLU D N 1
ATOM 3595 C CA . GLU D 1 6 ? 39.724 32.840 1.263 1.00 40.55 6 GLU D CA 1
ATOM 3596 C C . GLU D 1 6 ? 38.791 33.777 2.000 1.00 38.17 6 GLU D C 1
ATOM 3597 O O . GLU D 1 6 ? 39.156 34.911 2.322 1.00 37.98 6 GLU D O 1
ATOM 3611 N N . ILE D 1 8 ? 37.443 33.028 4.955 1.00 35.40 8 ILE D N 1
ATOM 3612 C CA . ILE D 1 8 ? 37.844 32.957 6.348 1.00 36.16 8 ILE D CA 1
ATOM 3613 C C . ILE D 1 8 ? 39.002 33.929 6.600 1.00 38.32 8 ILE D C 1
ATOM 3614 O O . ILE D 1 8 ? 38.983 34.685 7.576 1.00 38.10 8 ILE D O 1
ATOM 3619 N N . LYS D 1 9 ? 39.995 33.913 5.710 1.00 40.05 9 LYS D N 1
ATOM 3620 C CA . LYS D 1 9 ? 41.147 34.811 5.807 1.00 42.40 9 LYS D CA 1
ATOM 3621 C C . LYS D 1 9 ? 40.641 36.255 5.826 1.00 42.02 9 LYS D C 1
ATOM 3622 O O . LYS D 1 9 ? 41.011 37.074 6.669 1.00 39.95 9 LYS D O 1
ATOM 3628 N N . LYS D 1 10 ? 39.770 36.532 4.870 1.00 43.21 10 LYS D N 1
ATOM 3629 C CA . LYS D 1 10 ? 39.151 37.829 4.692 1.00 45.68 10 LYS D CA 1
ATOM 3630 C C . LYS D 1 10 ? 38.376 38.273 5.939 1.00 47.01 10 LYS D C 1
ATOM 3631 O O . LYS D 1 10 ? 38.575 39.387 6.439 1.00 47.86 10 LYS D O 1
ATOM 3637 N N . TRP D 1 11 ? 37.513 37.404 6.461 1.00 46.62 11 TRP D N 1
ATOM 3638 C CA . TRP D 1 11 ? 36.728 37.765 7.636 1.00 45.31 11 TRP D CA 1
ATOM 3639 C C . TRP D 1 11 ? 37.569 38.069 8.872 1.00 44.12 11 TRP D C 1
ATOM 3640 O O . TRP D 1 11 ? 37.358 39.088 9.530 1.00 43.57 11 TRP D O 1
ATOM 3651 N N . LEU D 1 12 ? 38.523 37.191 9.181 1.00 43.92 12 LEU D N 1
ATOM 3652 C CA . LEU D 1 12 ? 39.396 37.365 10.348 1.00 43.26 12 LEU D CA 1
ATOM 3653 C C . LEU D 1 12 ? 40.122 38.704 10.282 1.00 45.61 12 LEU D C 1
ATOM 3654 O O . LEU D 1 12 ? 40.227 39.419 11.280 1.00 44.21 12 LEU D O 1
ATOM 3659 N N . ASP D 1 13 ? 40.609 39.042 9.093 1.00 49.00 13 ASP D N 1
ATOM 3660 C CA . ASP D 1 13 ? 41.318 40.294 8.898 1.00 52.48 13 ASP D CA 1
ATOM 3661 C C . ASP D 1 13 ? 40.436 41.530 9.069 1.00 53.60 13 ASP D C 1
ATOM 3662 O O . ASP D 1 13 ? 40.890 42.570 9.542 1.00 53.45 13 ASP D O 1
ATOM 3667 N N . GLU D 1 14 ? 39.172 41.416 8.687 1.00 54.89 14 GLU D N 1
ATOM 3668 C CA . GLU D 1 14 ? 38.256 42.541 8.793 1.00 55.34 14 GLU D CA 1
ATOM 3669 C C . GLU D 1 14 ? 37.927 42.891 10.237 1.00 56.00 14 GLU D C 1
ATOM 3670 O O . GLU D 1 14 ? 37.620 44.050 10.546 1.00 54.99 14 GLU D O 1
ATOM 3676 N N . GLU D 1 15 ? 38.015 41.897 11.119 1.00 56.95 15 GLU D N 1
ATOM 3677 C CA . GLU D 1 15 ? 37.717 42.089 12.536 1.00 57.76 15 GLU D CA 1
ATOM 3678 C C . GLU D 1 15 ? 38.944 42.311 13.428 1.00 58.88 15 GLU D C 1
ATOM 3679 O O . GLU D 1 15 ? 38.801 42.576 14.628 1.00 58.40 15 GLU D O 1
ATOM 3685 N N . GLY D 1 16 ? 40.139 42.192 12.846 1.00 59.60 16 GLY D N 1
ATOM 3686 C CA . GLY D 1 16 ? 41.365 42.383 13.601 1.00 60.11 16 GLY D CA 1
ATOM 3687 C C . GLY D 1 16 ? 41.866 41.100 14.230 1.00 60.79 16 GLY D C 1
ATOM 3688 O O . GLY D 1 16 ? 42.903 41.075 14.878 1.00 60.50 16 GLY D O 1
ATOM 3689 N N . PHE D 1 17 ? 41.115 40.029 14.019 1.00 62.43 17 PHE D N 1
ATOM 3690 C CA . PHE D 1 17 ? 41.443 38.712 14.556 1.00 64.19 17 PHE D CA 1
ATOM 3691 C C . PHE D 1 17 ? 42.693 38.094 13.944 1.00 65.40 17 PHE D C 1
ATOM 3692 O O . PHE D 1 17 ? 43.664 37.822 14.646 1.00 66.40 17 PHE D O 1
ATOM 3700 N N . LEU D 1 18 ? 42.659 37.869 12.632 1.00 67.03 18 LEU D N 1
ATOM 3701 C CA . LEU D 1 18 ? 43.773 37.262 11.899 1.00 67.43 18 LEU D CA 1
ATOM 3702 C C . LEU D 1 18 ? 45.121 37.817 12.329 1.00 67.66 18 LEU D C 1
ATOM 3703 O O . LEU D 1 18 ? 45.451 38.968 12.065 1.00 67.92 18 LEU D O 1
ATOM 3708 N N . ARG D 1 19 ? 45.889 36.981 13.009 1.00 67.45 19 ARG D N 1
ATOM 3709 C CA . ARG D 1 19 ? 47.201 37.377 13.468 1.00 68.31 19 ARG D CA 1
ATOM 3710 C C . ARG D 1 19 ? 48.184 36.983 12.371 1.00 67.50 19 ARG D C 1
ATOM 3711 O O . ARG D 1 19 ? 48.914 37.819 11.834 1.00 66.32 19 ARG D O 1
ATOM 3727 N N . GLU D 1 21 ? 49.263 33.368 9.445 1.00 67.12 21 GLU D N 1
ATOM 3728 C CA . GLU D 1 21 ? 49.109 31.998 8.971 1.00 67.54 21 GLU D CA 1
ATOM 3729 C C . GLU D 1 21 ? 50.393 31.251 9.296 1.00 68.71 21 GLU D C 1
ATOM 3730 O O . GLU D 1 21 ? 51.465 31.848 9.329 1.00 69.10 21 GLU D O 1
ATOM 3736 N N . VAL D 1 22 ? 50.302 29.946 9.517 1.00 69.98 22 VAL D N 1
ATOM 3737 C CA . VAL D 1 22 ? 51.490 29.188 9.873 1.00 71.51 22 VAL D CA 1
ATOM 3738 C C . VAL D 1 22 ? 51.513 27.775 9.291 1.00 72.46 22 VAL D C 1
ATOM 3739 O O . VAL D 1 22 ? 50.540 27.030 9.402 1.00 72.04 22 VAL D O 1
ATOM 3743 N N . PRO D 1 23 ? 52.635 27.394 8.655 1.00 73.83 23 PRO D N 1
ATOM 3744 C CA . PRO D 1 23 ? 52.802 26.064 8.052 1.00 75.15 23 PRO D CA 1
ATOM 3745 C C . PRO D 1 23 ? 52.423 24.914 8.984 1.00 75.89 23 PRO D C 1
ATOM 3746 O O . PRO D 1 23 ? 52.882 24.841 10.123 1.00 76.13 23 PRO D O 1
ATOM 3750 N N . ASP D 1 24 ? 51.580 24.022 8.481 1.00 76.53 24 ASP D N 1
ATOM 3751 C CA . ASP D 1 24 ? 51.113 22.874 9.242 1.00 77.67 24 ASP D CA 1
ATOM 3752 C C . ASP D 1 24 ? 50.955 21.722 8.266 1.00 77.94 24 ASP D C 1
ATOM 3753 O O . ASP D 1 24 ? 50.074 21.742 7.413 1.00 78.86 24 ASP D O 1
ATOM 3758 N N . GLU D 1 25 ? 51.806 20.715 8.392 1.00 78.20 25 GLU D N 1
ATOM 3759 C CA . GLU D 1 25 ? 51.757 19.567 7.500 1.00 78.84 25 GLU D CA 1
ATOM 3760 C C . GLU D 1 25 ? 50.461 18.767 7.578 1.00 77.96 25 GLU D C 1
ATOM 3761 O O . GLU D 1 25 ? 50.095 18.082 6.622 1.00 77.67 25 GLU D O 1
ATOM 3767 N N . ASN D 1 26 ? 49.766 18.854 8.706 1.00 77.03 26 ASN D N 1
ATOM 3768 C CA . ASN D 1 26 ? 48.525 18.111 8.891 1.00 76.47 26 ASN D CA 1
ATOM 3769 C C . ASN D 1 26 ? 47.252 18.914 8.690 1.00 74.79 26 ASN D C 1
ATOM 3770 O O . ASN D 1 26 ? 46.178 18.498 9.121 1.00 74.03 26 ASN D O 1
ATOM 3775 N N . ALA D 1 27 ? 47.368 20.058 8.027 1.00 73.60 27 ALA D N 1
ATOM 3776 C CA . ALA D 1 27 ? 46.217 20.914 7.771 1.00 72.28 27 ALA D CA 1
ATOM 3777 C C . ALA D 1 27 ? 46.295 21.602 6.413 1.00 70.67 27 ALA D C 1
ATOM 3778 O O . ALA D 1 27 ? 47.373 21.988 5.961 1.00 71.05 27 ALA D O 1
ATOM 3780 N N . ARG D 1 28 ? 45.146 21.745 5.763 1.00 67.91 28 ARG D N 1
ATOM 3781 C CA . ARG D 1 28 ? 45.090 22.419 4.477 1.00 64.92 28 ARG D CA 1
ATOM 3782 C C . ARG D 1 28 ? 45.580 23.852 4.722 1.00 63.95 28 ARG D C 1
ATOM 3783 O O . ARG D 1 28 ? 46.417 24.366 3.982 1.00 64.47 28 ARG D O 1
ATOM 3791 N N . PHE D 1 29 ? 45.059 24.494 5.761 1.00 61.90 29 PHE D N 1
ATOM 3792 C CA . PHE D 1 29 ? 45.519 25.828 6.127 1.00 59.65 29 PHE D CA 1
ATOM 3793 C C . PHE D 1 29 ? 45.488 25.919 7.647 1.00 59.14 29 PHE D C 1
ATOM 3794 O O . PHE D 1 29 ? 45.013 24.999 8.314 1.00 59.70 29 PHE D O 1
ATOM 3802 N N . HIS D 1 30 ? 46.010 27.005 8.203 1.00 57.99 30 HIS D N 1
ATOM 3803 C CA . HIS D 1 30 ? 46.061 27.134 9.652 1.00 57.12 30 HIS D CA 1
ATOM 3804 C C . HIS D 1 30 ? 46.286 28.580 10.059 1.00 57.00 30 HIS D C 1
ATOM 3805 O O . HIS D 1 30 ? 47.404 29.079 10.000 1.00 57.56 30 HIS D O 1
ATOM 3812 N N . TYR D 1 31 ? 45.225 29.254 10.476 1.00 56.96 31 TYR D N 1
ATOM 3813 C CA . TYR D 1 31 ? 45.365 30.639 10.891 1.00 57.51 31 TYR D CA 1
ATOM 3814 C C . TYR D 1 31 ? 45.474 30.768 12.402 1.00 57.39 31 TYR D C 1
ATOM 3815 O O . TYR D 1 31 ? 44.897 29.978 13.155 1.00 56.86 31 TYR D O 1
ATOM 3824 N N . VAL D 1 32 ? 46.238 31.765 12.835 1.00 56.19 32 VAL D N 1
ATOM 3825 C CA . VAL D 1 32 ? 46.422 32.026 14.252 1.00 55.64 32 VAL D CA 1
ATOM 3826 C C . VAL D 1 32 ? 45.642 33.298 14.571 1.00 55.58 32 VAL D C 1
ATOM 3827 O O . VAL D 1 32 ? 45.784 34.313 13.887 1.00 56.77 32 VAL D O 1
ATOM 3831 N N . VAL D 1 33 ? 44.807 33.235 15.601 1.00 54.09 33 VAL D N 1
ATOM 3832 C CA . VAL D 1 33 ? 43.987 34.374 15.962 1.00 53.67 33 VAL D CA 1
ATOM 3833 C C . VAL D 1 33 ? 44.345 34.970 17.299 1.00 53.27 33 VAL D C 1
ATOM 3834 O O . VAL D 1 33 ? 44.726 34.267 18.223 1.00 52.70 33 VAL D O 1
ATOM 3838 N N . ASN D 1 34 ? 44.213 36.283 17.390 1.00 53.14 34 ASN D N 1
ATOM 3839 C CA . ASN D 1 34 ? 44.488 36.970 18.629 1.00 53.92 34 ASN D CA 1
ATOM 3840 C C . ASN D 1 34 ? 43.226 37.641 19.112 1.00 54.37 34 ASN D C 1
ATOM 3841 O O . ASN D 1 34 ? 43.011 38.829 18.876 1.00 54.37 34 ASN D O 1
ATOM 3846 N N . TYR D 1 35 ? 42.387 36.835 19.766 1.00 55.02 35 TYR D N 1
ATOM 3847 C CA . TYR D 1 35 ? 41.102 37.247 20.355 1.00 54.42 35 TYR D CA 1
ATOM 3848 C C . TYR D 1 35 ? 41.001 36.536 21.706 1.00 55.79 35 TYR D C 1
ATOM 3849 O O . TYR D 1 35 ? 41.120 35.316 21.762 1.00 54.38 35 TYR D O 1
ATOM 3858 N N . PRO D 1 36 ? 40.727 37.279 22.805 1.00 58.06 36 PRO D N 1
ATOM 3859 C CA . PRO D 1 36 ? 40.625 38.740 22.900 1.00 60.79 3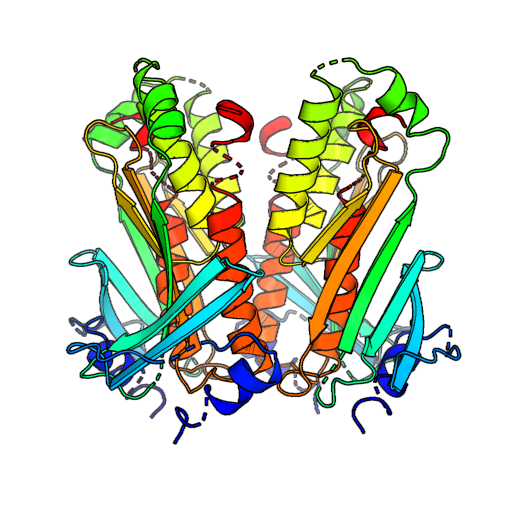6 PRO D CA 1
ATOM 3860 C C . PRO D 1 36 ? 41.906 39.381 22.417 1.00 64.36 36 PRO D C 1
ATOM 3861 O O . PRO D 1 36 ? 42.569 38.796 21.572 1.00 65.44 36 PRO D O 1
ATOM 3865 N N . GLU D 1 37 ? 42.357 40.526 22.918 1.00 68.30 37 GLU D N 1
ATOM 3866 C CA . GLU D 1 37 ? 43.555 41.021 22.233 1.00 71.66 37 GLU D CA 1
ATOM 3867 C C . GLU D 1 37 ? 44.902 40.293 22.259 1.00 71.87 37 GLU D C 1
ATOM 3868 O O . GLU D 1 37 ? 45.559 40.250 21.217 1.00 72.59 37 GLU D O 1
ATOM 3874 N N . ASP D 1 38 ? 45.347 39.699 23.358 1.00 71.58 38 ASP D N 1
ATOM 3875 C CA . ASP D 1 38 ? 46.624 38.989 23.251 1.00 70.90 38 ASP D CA 1
ATOM 3876 C C . ASP D 1 38 ? 46.471 37.485 23.426 1.00 69.33 38 ASP D C 1
ATOM 3877 O O . ASP D 1 38 ? 47.459 36.743 23.447 1.00 69.56 38 ASP D O 1
ATOM 3882 N N . HIS D 1 39 ? 45.218 37.044 23.531 1.00 66.55 39 HIS D N 1
ATOM 3883 C CA . HIS D 1 39 ? 44.864 35.635 23.682 1.00 63.65 39 HIS D CA 1
ATOM 3884 C C . HIS D 1 39 ? 44.911 34.988 22.303 1.00 61.96 39 HIS D C 1
ATOM 3885 O O . HIS D 1 39 ? 44.538 35.620 21.323 1.00 62.74 39 HIS D O 1
ATOM 3892 N N . VAL D 1 40 ? 45.336 33.726 22.224 1.00 59.86 40 VAL D N 1
ATOM 3893 C CA . VAL D 1 40 ? 45.454 33.036 20.933 1.00 58.06 40 VAL D CA 1
ATOM 3894 C C . VAL D 1 40 ? 44.503 31.872 20.628 1.00 57.18 40 VAL D C 1
ATOM 3895 O O . VAL D 1 40 ? 44.269 31.016 21.474 1.00 57.87 40 VAL D O 1
ATOM 3899 N N . ILE D 1 41 ? 43.969 31.849 19.405 1.00 55.43 41 ILE D N 1
ATOM 3900 C CA . ILE D 1 41 ? 43.074 30.775 18.967 1.00 53.71 41 ILE D CA 1
ATOM 3901 C C . ILE D 1 41 ? 43.542 30.260 17.605 1.00 52.99 41 ILE D C 1
ATOM 3902 O O . ILE D 1 41 ? 44.144 31.001 16.833 1.00 52.39 41 ILE D O 1
ATOM 3907 N N . ASP D 1 42 ? 43.252 28.991 17.318 1.00 52.21 42 ASP D N 1
ATOM 3908 C CA . ASP D 1 42 ? 43.658 28.359 16.065 1.00 51.54 42 ASP D CA 1
ATOM 3909 C C . ASP D 1 42 ? 42.513 27.949 15.153 1.00 50.52 42 ASP D C 1
ATOM 3910 O O . ASP D 1 42 ? 41.705 27.099 15.511 1.00 49.57 42 ASP D O 1
ATOM 3915 N N . ILE D 1 43 ? 42.458 28.537 13.965 1.00 50.64 43 ILE D N 1
ATOM 3916 C CA . ILE D 1 43 ? 41.433 28.186 12.980 1.00 49.63 43 ILE D CA 1
ATOM 3917 C C . ILE D 1 43 ? 42.149 27.228 12.028 1.00 49.32 43 ILE D C 1
ATOM 3918 O O . ILE D 1 43 ? 43.097 27.612 11.343 1.00 49.84 43 ILE D O 1
ATOM 3923 N N . ILE D 1 44 ? 41.697 25.983 11.981 1.00 48.34 44 ILE D N 1
ATOM 3924 C CA . ILE D 1 44 ? 42.382 24.983 11.173 1.00 48.67 44 ILE D CA 1
ATOM 3925 C C . ILE D 1 44 ? 41.498 24.085 10.326 1.00 48.67 44 ILE D C 1
ATOM 3926 O O . ILE D 1 44 ? 40.440 23.647 10.759 1.00 48.39 44 ILE D O 1
ATOM 3931 N N . GLN D 1 45 ? 41.942 23.802 9.111 1.00 48.85 45 GLN D N 1
ATOM 3932 C CA . GLN D 1 45 ? 41.194 22.884 8.284 1.00 49.47 45 GLN D CA 1
ATOM 3933 C C . GLN D 1 45 ? 41.981 21.571 8.286 1.00 50.03 45 GLN D C 1
ATOM 3934 O O . GLN D 1 45 ? 43.091 21.487 7.753 1.00 49.51 45 GLN D O 1
ATOM 3940 N N . PRO D 1 46 ? 41.432 20.537 8.935 1.00 50.77 46 PRO D N 1
ATOM 3941 C CA . PRO D 1 46 ? 42.125 19.251 8.969 1.00 52.33 46 PRO D CA 1
ATOM 3942 C C . PRO D 1 46 ? 42.552 18.881 7.552 1.00 53.69 46 PRO D C 1
ATOM 3943 O O . PRO D 1 46 ? 41.854 19.193 6.594 1.00 55.35 46 PRO D O 1
ATOM 3947 N N . ALA D 1 47 ? 43.701 18.228 7.424 1.00 55.03 47 ALA D N 1
ATOM 3948 C CA . ALA D 1 47 ? 44.230 17.844 6.121 1.00 54.57 47 ALA D CA 1
ATOM 3949 C C . ALA D 1 47 ? 43.277 17.018 5.269 1.00 53.49 47 ALA D C 1
ATOM 3950 O O . ALA D 1 47 ? 43.029 17.358 4.116 1.00 53.84 47 ALA D O 1
ATOM 3952 N N . GLY D 1 48 ? 42.739 15.941 5.837 1.00 52.06 48 GLY D N 1
ATOM 3953 C CA . GLY D 1 48 ? 41.835 15.064 5.100 1.00 51.15 48 GLY D CA 1
ATOM 3954 C C . GLY D 1 48 ? 40.372 15.472 5.060 1.00 50.41 48 GLY D C 1
ATOM 3955 O O . GLY D 1 48 ? 39.517 14.718 4.584 1.00 50.16 48 GLY D O 1
ATOM 3956 N N . LYS D 1 49 ? 40.079 16.665 5.569 1.00 49.42 49 LYS D N 1
ATOM 3957 C CA . LYS D 1 49 ? 38.722 17.176 5.584 1.00 48.42 49 LYS D CA 1
ATOM 3958 C C . LYS D 1 49 ? 38.573 18.256 4.511 1.00 47.68 49 LYS D C 1
ATOM 3959 O O . LYS D 1 49 ? 39.295 19.256 4.517 1.00 45.90 49 LYS D O 1
ATOM 3965 N N . ASP D 1 50 ? 37.646 18.037 3.577 1.00 47.17 50 ASP D N 1
ATOM 3966 C CA . ASP D 1 50 ? 37.374 18.978 2.483 1.00 45.94 50 ASP D CA 1
ATOM 3967 C C . ASP D 1 50 ? 36.300 20.001 2.817 1.00 44.76 50 ASP D C 1
ATOM 3968 O O . ASP D 1 50 ? 36.196 21.021 2.147 1.00 44.20 50 ASP D 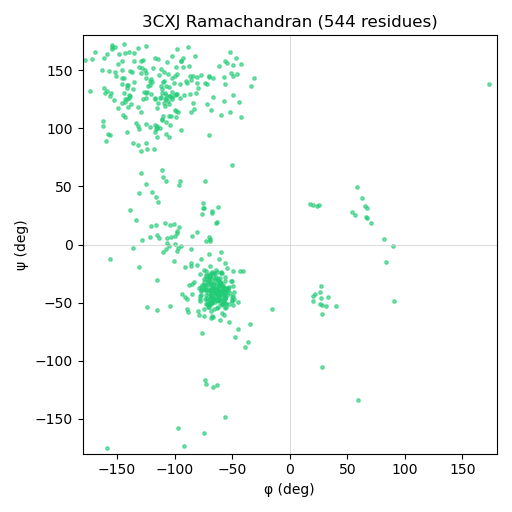O 1
ATOM 3973 N N . ASP D 1 51 ? 35.489 19.711 3.827 1.00 42.89 51 ASP D N 1
ATOM 3974 C CA . ASP D 1 51 ? 34.376 20.585 4.188 1.00 40.85 51 ASP D CA 1
ATOM 3975 C C . ASP D 1 51 ? 34.277 20.980 5.656 1.00 38.35 51 ASP D C 1
ATOM 3976 O O . ASP D 1 51 ? 33.168 21.104 6.194 1.00 36.45 51 ASP D O 1
ATOM 3989 N N . ILE D 1 53 ? 36.242 23.114 9.257 1.00 32.24 53 ILE D N 1
ATOM 3990 C CA . ILE D 1 53 ? 37.303 23.855 9.893 1.00 32.67 53 ILE D CA 1
ATOM 3991 C C . ILE D 1 53 ? 37.175 23.585 11.381 1.00 32.89 53 ILE D C 1
ATOM 3992 O O . ILE D 1 53 ? 36.074 23.361 11.886 1.00 31.68 53 ILE D O 1
ATOM 3997 N N . LEU D 1 54 ? 38.315 23.599 12.062 1.00 32.88 54 LEU D N 1
ATOM 3998 C CA . LEU D 1 54 ? 38.397 23.345 13.478 1.00 31.94 54 LEU D CA 1
ATOM 3999 C C . LEU D 1 54 ? 38.775 24.630 14.189 1.00 31.65 54 LEU D C 1
ATOM 4000 O O . LEU D 1 54 ? 39.670 25.338 13.752 1.00 32.33 54 LEU D O 1
ATOM 4005 N N . ILE D 1 55 ? 38.070 24.933 15.272 1.00 30.83 55 ILE D N 1
ATOM 4006 C CA . ILE D 1 55 ? 38.348 26.122 16.062 1.00 30.85 55 ILE D CA 1
ATOM 4007 C C . ILE D 1 55 ? 38.915 25.547 17.346 1.00 31.62 55 ILE D C 1
ATOM 4008 O O . ILE D 1 55 ? 38.195 24.918 18.108 1.00 31.56 55 ILE D O 1
ATOM 4013 N N . ALA D 1 56 ? 40.204 25.749 17.582 1.00 32.58 56 ALA D N 1
ATOM 4014 C CA . ALA D 1 56 ? 40.826 25.196 18.766 1.00 32.72 56 ALA D CA 1
ATOM 4015 C C . ALA D 1 56 ? 41.457 26.242 19.658 1.00 32.64 56 ALA D C 1
ATOM 4016 O O . ALA D 1 56 ? 42.047 27.207 19.185 1.00 33.52 56 ALA D O 1
ATOM 4018 N N . CYS D 1 57 ? 41.303 26.049 20.965 1.00 32.72 57 CYS D N 1
ATOM 4019 C CA . CYS D 1 57 ? 41.897 26.939 21.952 1.00 31.81 57 CYS D CA 1
ATOM 4020 C C . CYS D 1 57 ? 42.565 26.095 23.032 1.00 30.97 57 CYS D C 1
ATOM 4021 O O . CYS D 1 57 ? 41.902 25.494 23.880 1.00 30.77 57 CYS D O 1
ATOM 4024 N N . ALA D 1 58 ? 43.891 26.037 22.965 1.00 30.17 58 ALA D N 1
ATOM 4025 C CA . ALA D 1 58 ? 44.672 25.264 23.908 1.00 30.50 58 ALA D CA 1
ATOM 4026 C C . ALA D 1 58 ? 45.037 26.137 25.103 1.00 31.19 58 ALA D C 1
ATOM 4027 O O . ALA D 1 58 ? 45.336 27.317 24.952 1.00 31.28 58 ALA D O 1
ATOM 4029 N N . THR D 1 59 ? 44.995 25.566 26.299 1.00 32.11 59 THR D N 1
ATOM 4030 C CA . THR D 1 59 ? 45.310 26.335 27.498 1.00 34.51 59 THR D CA 1
ATOM 4031 C C . THR D 1 59 ? 46.143 25.515 28.472 1.00 35.84 59 THR D C 1
ATOM 4032 O O . THR D 1 59 ? 45.746 24.412 28.848 1.00 37.43 59 THR D O 1
ATOM 4036 N N . SER D 1 60 ? 47.285 26.056 28.879 1.00 36.87 60 SER D N 1
ATOM 4037 C CA . SER D 1 60 ? 48.159 25.363 29.812 1.00 38.32 60 SER D CA 1
ATOM 4038 C C . SER D 1 60 ? 47.852 25.861 31.209 1.00 37.95 60 SER D C 1
ATOM 4039 O O . SER D 1 60 ? 47.861 27.068 31.451 1.00 37.60 60 SER D O 1
ATOM 4042 N N . VAL D 1 61 ? 47.566 24.932 32.117 1.00 37.66 61 VAL D N 1
ATOM 4043 C CA . VAL D 1 61 ? 47.308 25.323 33.493 1.00 37.96 61 VAL D CA 1
ATOM 4044 C C . VAL D 1 61 ? 48.677 25.812 33.948 1.00 38.61 61 VAL D C 1
ATOM 4045 O O . VAL D 1 61 ? 49.636 25.037 33.973 1.00 39.93 61 VAL D O 1
ATOM 4049 N N . SER D 1 62 ? 48.788 27.095 34.273 1.00 39.21 62 SER D N 1
ATOM 4050 C CA . SER D 1 62 ? 50.082 27.624 34.680 1.00 40.41 62 SER D CA 1
ATOM 4051 C C . SER D 1 62 ? 50.696 26.759 35.766 1.00 43.29 62 SER D C 1
ATOM 4052 O O . SER D 1 62 ? 49.991 26.223 36.613 1.00 41.81 62 SER D O 1
ATOM 4055 N N . PRO D 1 63 ? 52.031 26.658 35.776 1.00 47.80 63 PRO D N 1
ATOM 4056 C CA . PRO D 1 63 ? 52.774 25.854 36.756 1.00 50.75 63 PRO D CA 1
ATOM 4057 C C . PRO D 1 63 ? 52.318 26.129 38.190 1.00 53.05 63 PRO D C 1
ATOM 4058 O O . PRO D 1 63 ? 52.089 25.204 38.990 1.00 52.49 63 PRO D O 1
ATOM 4062 N N . GLU D 1 64 ? 52.206 27.421 38.496 1.00 54.63 64 GLU D N 1
ATOM 4063 C CA . GLU D 1 64 ? 51.807 27.867 39.816 1.00 55.40 64 GLU D CA 1
ATOM 4064 C C . GLU D 1 64 ? 50.319 28.150 39.920 1.00 54.64 64 GLU D C 1
ATOM 4065 O O . GLU D 1 64 ? 49.891 29.246 40.267 1.00 55.20 64 GLU D O 1
ATOM 4071 N N . HIS D 1 65 ? 49.533 27.141 39.564 1.00 53.07 65 HIS D N 1
ATOM 4072 C CA . HIS D 1 65 ? 48.067 27.182 39.623 1.00 50.47 65 HIS D CA 1
ATOM 4073 C C . HIS D 1 65 ? 47.740 25.717 39.730 1.00 50.26 65 HIS D C 1
ATOM 4074 O O . HIS D 1 65 ? 46.601 25.344 40.006 1.00 52.07 65 HIS D O 1
ATOM 4081 N N . GLN D 1 66 ? 48.757 24.892 39.472 1.00 49.00 66 GLN D N 1
ATOM 4082 C CA . GLN D 1 66 ? 48.579 23.460 39.581 1.00 49.11 66 GLN D CA 1
ATOM 4083 C C . GLN D 1 66 ? 49.199 23.146 40.919 1.00 50.36 66 GLN D C 1
ATOM 4084 O O . GLN D 1 66 ? 49.044 22.040 41.444 1.00 50.11 66 GLN D O 1
ATOM 4090 N N . ALA D 1 67 ? 49.952 24.114 41.444 1.00 51.09 67 ALA D N 1
ATOM 4091 C CA . ALA D 1 67 ? 50.594 23.928 42.731 1.00 51.39 67 ALA D CA 1
ATOM 4092 C C . ALA D 1 67 ? 49.359 24.069 43.613 1.00 50.93 67 ALA D C 1
ATOM 4093 O O . ALA D 1 67 ? 49.176 23.332 44.585 1.00 51.75 67 ALA D O 1
ATOM 4095 N N . GLY D 1 68 ? 48.501 25.011 43.219 1.00 49.78 68 GLY D N 1
ATOM 4096 C CA . GLY D 1 68 ? 47.283 25.264 43.946 1.00 47.93 68 GLY D CA 1
ATOM 4097 C C . GLY D 1 68 ? 46.464 24.004 44.052 1.00 47.08 68 GLY D C 1
ATOM 4098 O O . GLY D 1 68 ? 46.029 23.618 45.137 1.00 47.53 68 GLY D O 1
ATOM 4099 N N . ILE D 1 69 ? 46.252 23.343 42.926 1.00 46.09 69 ILE D N 1
ATOM 4100 C CA . ILE D 1 69 ? 45.459 22.130 42.953 1.00 45.11 69 ILE D CA 1
ATOM 4101 C C . ILE D 1 69 ? 46.295 20.906 43.299 1.00 45.28 69 ILE D C 1
ATOM 4102 O O . ILE D 1 69 ? 45.771 19.811 43.466 1.00 46.71 69 ILE D O 1
ATOM 4107 N N . ARG D 1 70 ? 47.604 21.095 43.442 1.00 45.09 70 ARG D N 1
ATOM 4108 C CA . ARG D 1 70 ? 48.481 19.987 43.833 1.00 43.97 70 ARG D CA 1
ATOM 4109 C C . ARG D 1 70 ? 48.155 19.729 45.301 1.00 41.69 70 ARG D C 1
ATOM 4110 O O . ARG D 1 70 ? 47.937 18.588 45.714 1.00 40.52 70 ARG D O 1
ATOM 4118 N N . ALA D 1 71 ? 48.120 20.821 46.063 1.00 38.57 71 ALA D N 1
ATOM 4119 C CA . ALA D 1 71 ? 47.833 20.786 47.487 1.00 38.87 71 ALA D CA 1
ATOM 4120 C C . ALA D 1 71 ? 46.497 20.142 47.883 1.00 39.78 71 ALA D C 1
ATOM 4121 O O . ALA D 1 71 ? 46.438 19.423 48.879 1.00 41.50 71 ALA D O 1
ATOM 4123 N N . LEU D 1 72 ? 45.432 20.390 47.124 1.00 39.49 72 LEU D N 1
ATOM 4124 C CA . LEU D 1 72 ? 44.131 19.825 47.471 1.00 40.38 72 LEU D CA 1
ATOM 4125 C C . LEU D 1 72 ? 44.190 18.317 47.556 1.00 41.04 72 LEU D C 1
ATOM 4126 O O . LEU D 1 72 ? 44.907 17.681 46.794 1.00 41.31 72 LEU D O 1
ATOM 4131 N N . SER D 1 73 ? 43.434 17.743 48.482 1.00 42.33 73 SER D N 1
ATOM 4132 C CA . SER D 1 73 ? 43.394 16.296 48.626 1.00 43.49 73 SER D CA 1
ATOM 4133 C C . SER D 1 73 ? 42.813 15.694 47.346 1.00 44.86 73 SER D C 1
ATOM 4134 O O . SER D 1 73 ? 42.162 16.394 46.557 1.00 46.42 73 SER D O 1
ATOM 4145 N N . GLU D 1 75 ? 40.289 13.891 46.864 1.00 46.85 75 GLU D N 1
ATOM 4146 C CA . GLU D 1 75 ? 38.854 14.139 46.817 1.00 48.62 75 GLU D CA 1
ATOM 4147 C C . GLU D 1 75 ? 38.538 15.523 46.298 1.00 49.01 75 GLU D C 1
ATOM 4148 O O . GLU D 1 75 ? 37.743 15.678 45.380 1.00 50.29 75 GLU D O 1
ATOM 4154 N N . LYS D 1 76 ? 39.158 16.525 46.910 1.00 48.58 76 LYS D N 1
ATOM 4155 C CA . LYS D 1 76 ? 38.954 17.916 46.528 1.00 47.84 76 LYS D CA 1
ATOM 4156 C C . LYS D 1 76 ? 39.359 18.163 45.056 1.00 46.97 76 LYS D C 1
ATOM 4157 O O . LYS D 1 76 ? 38.734 18.972 44.363 1.00 45.98 76 LYS D O 1
ATOM 4163 N N . ARG D 1 77 ? 40.408 17.475 44.594 1.00 45.06 77 ARG D N 1
ATOM 4164 C CA . ARG D 1 77 ? 40.892 17.597 43.215 1.00 43.34 77 ARG D CA 1
ATOM 4165 C C . ARG D 1 77 ? 39.874 17.027 42.253 1.00 41.68 77 ARG D C 1
ATOM 4166 O O . ARG D 1 77 ? 39.577 17.609 41.214 1.00 40.15 77 ARG D O 1
ATOM 4174 N N . THR D 1 78 ? 39.379 15.843 42.595 1.00 40.93 78 THR D N 1
ATOM 4175 C CA . THR D 1 78 ? 38.387 15.146 41.780 1.00 40.86 78 THR D CA 1
ATOM 4176 C C . THR D 1 78 ? 37.125 15.992 41.726 1.00 40.46 78 THR D C 1
ATOM 4177 O O . THR D 1 78 ? 36.455 16.080 40.702 1.00 40.26 78 THR D O 1
ATOM 4181 N N . GLU D 1 79 ? 36.821 16.624 42.849 1.00 40.11 79 GLU D N 1
ATOM 4182 C CA . GLU D 1 79 ? 35.671 17.501 42.964 1.00 40.08 79 GLU D CA 1
ATOM 4183 C C . GLU D 1 79 ? 35.803 18.612 41.905 1.00 37.89 79 GLU D C 1
ATOM 4184 O O . GLU D 1 79 ? 34.829 19.039 41.300 1.00 36.55 79 GLU D O 1
ATOM 4190 N N . PHE D 1 80 ? 37.035 19.044 41.679 1.00 36.21 80 PHE D N 1
ATOM 4191 C CA . PHE D 1 80 ? 37.340 20.090 40.713 1.00 34.64 80 PHE D CA 1
ATOM 4192 C C . PHE D 1 80 ? 37.262 19.606 39.264 1.00 33.88 80 PHE D C 1
ATOM 4193 O O . PHE D 1 80 ? 36.803 20.319 38.380 1.00 31.41 80 PHE D O 1
ATOM 4201 N N . ILE D 1 81 ? 37.715 18.385 39.019 1.00 33.29 81 ILE D N 1
ATOM 4202 C CA . ILE D 1 81 ? 37.692 17.854 37.662 1.00 32.02 81 ILE D CA 1
ATOM 4203 C C . ILE D 1 81 ? 36.276 17.651 37.153 1.00 31.56 81 ILE D C 1
ATOM 4204 O O . ILE D 1 81 ? 35.974 17.902 35.988 1.00 31.52 81 ILE D O 1
ATOM 4209 N N . TRP D 1 82 ? 35.400 17.208 38.037 1.00 31.23 82 TRP D N 1
ATOM 4210 C CA . TRP D 1 82 ? 34.017 16.989 37.656 1.00 30.29 82 TRP D CA 1
ATOM 4211 C C . TRP D 1 82 ? 33.342 18.308 37.368 1.00 30.40 82 TRP D C 1
ATOM 4212 O O . TRP D 1 82 ? 32.578 18.428 36.427 1.00 29.31 82 TRP D O 1
ATOM 4223 N N . LYS D 1 83 ? 33.655 19.294 38.200 1.00 31.14 83 LYS D N 1
ATOM 4224 C CA . LYS D 1 83 ? 33.099 20.625 38.107 1.00 32.35 83 LYS D CA 1
ATOM 4225 C C . LYS D 1 83 ? 33.495 21.309 36.807 1.00 33.72 83 LYS D C 1
ATOM 4226 O O . LYS D 1 83 ? 32.692 22.004 36.183 1.00 34.54 83 LYS D O 1
ATOM 4232 N N . VAL D 1 84 ? 34.735 21.101 36.392 1.00 34.31 84 VAL D N 1
ATOM 4233 C CA . VAL D 1 84 ? 35.224 21.699 35.166 1.00 34.83 84 VAL D CA 1
ATOM 4234 C C . VAL D 1 84 ? 34.682 20.906 33.983 1.00 35.72 84 VAL D C 1
ATOM 4235 O O . VAL D 1 84 ? 34.527 21.442 32.883 1.00 36.93 84 VAL D O 1
ATOM 4239 N N . ARG D 1 85 ? 34.365 19.633 34.209 1.00 35.44 85 ARG D N 1
ATOM 4240 C CA . ARG D 1 85 ? 33.811 18.786 33.151 1.00 33.74 85 ARG D CA 1
ATOM 4241 C C . ARG D 1 85 ? 32.332 19.062 32.891 1.00 31.35 85 ARG D C 1
ATOM 4242 O O . ARG D 1 85 ? 31.876 19.000 31.753 1.00 29.58 85 ARG D O 1
ATOM 4250 N N . PHE D 1 86 ? 31.592 19.357 33.953 1.00 29.58 86 PHE D N 1
ATOM 4251 C CA . PHE D 1 86 ? 30.178 19.662 33.840 1.00 28.30 86 PHE D CA 1
ATOM 4252 C C . PHE D 1 86 ? 29.992 21.043 33.262 1.00 28.36 86 PHE D C 1
ATOM 4253 O O . PHE D 1 86 ? 29.031 21.291 32.548 1.00 28.59 86 PHE D O 1
ATOM 4261 N N . THR D 1 87 ? 30.918 21.941 33.569 1.00 27.72 87 THR D N 1
ATOM 4262 C CA . THR D 1 87 ? 30.848 23.299 33.050 1.00 26.40 87 THR D CA 1
ATOM 4263 C C . THR D 1 87 ? 31.038 23.287 31.541 1.00 26.73 87 THR D C 1
ATOM 4264 O O . THR D 1 87 ? 30.141 23.673 30.791 1.00 24.66 87 THR D O 1
ATOM 4268 N N . LEU D 1 88 ? 32.209 22.833 31.103 1.00 26.66 88 LEU D N 1
ATOM 4269 C CA . LEU D 1 88 ? 32.518 22.792 29.682 1.00 25.94 88 LEU D CA 1
ATOM 4270 C C . LEU D 1 88 ? 31.484 22.058 28.836 1.00 25.98 88 LEU D C 1
ATOM 4271 O O . LEU D 1 88 ? 31.204 22.484 27.715 1.00 24.52 88 LEU D O 1
ATOM 4276 N N . ASN D 1 89 ? 30.917 20.972 29.362 1.00 26.52 89 ASN D N 1
ATOM 4277 C CA . ASN D 1 89 ? 29.916 20.223 28.596 1.00 27.14 89 ASN D CA 1
ATOM 4278 C C . ASN D 1 89 ? 28.590 20.978 28.405 1.00 26.48 89 ASN D C 1
ATOM 4279 O O . ASN D 1 89 ? 27.644 20.453 27.820 1.00 25.92 89 ASN D O 1
ATOM 4284 N N . ARG D 1 90 ? 28.546 22.211 28.902 1.00 26.30 90 ARG D N 1
ATOM 4285 C CA . ARG D 1 90 ? 27.384 23.083 28.794 1.00 22.94 90 ARG D CA 1
ATOM 4286 C C . ARG D 1 90 ? 27.603 24.166 27.747 1.00 21.09 90 ARG D C 1
ATOM 4287 O O . ARG D 1 90 ? 26.737 24.977 27.516 1.00 20.30 90 ARG D O 1
ATOM 4295 N N . PHE D 1 91 ? 28.772 24.195 27.126 1.00 18.60 91 PHE D N 1
ATOM 4296 C CA . PHE D 1 91 ? 29.042 25.224 26.127 1.00 16.95 91 PHE D CA 1
ATOM 4297 C C . PHE D 1 91 ? 28.962 24.759 24.681 1.00 16.45 91 PHE D C 1
ATOM 4298 O O . PHE D 1 91 ? 29.296 25.507 23.780 1.00 14.56 91 PHE D O 1
ATOM 4306 N N . GLY D 1 92 ? 28.528 23.518 24.472 1.00 18.58 92 GLY D N 1
ATOM 4307 C CA . GLY D 1 92 ? 28.386 22.972 23.132 1.00 18.65 92 GLY D CA 1
ATOM 4308 C C . GLY D 1 92 ? 29.680 22.988 22.357 1.00 18.76 92 GLY D C 1
ATOM 4309 O O . GLY D 1 92 ? 29.759 23.433 21.213 1.00 15.93 92 GLY D O 1
ATOM 4310 N N . VAL D 1 93 ? 30.710 22.486 23.021 1.00 22.05 93 VAL D N 1
ATOM 4311 C CA . VAL D 1 93 ? 32.052 22.413 22.472 1.00 24.09 93 VAL D CA 1
ATOM 4312 C C . VAL D 1 93 ? 32.637 21.069 22.858 1.00 27.68 93 VAL D C 1
ATOM 4313 O O . VAL D 1 93 ? 32.274 20.507 23.894 1.00 29.65 93 VAL D O 1
ATOM 4317 N N . ASP D 1 94 ? 33.511 20.539 22.008 1.00 30.29 94 ASP D N 1
ATOM 4318 C CA . ASP D 1 94 ? 34.184 19.291 22.348 1.00 32.30 94 ASP D CA 1
ATOM 4319 C C . ASP D 1 94 ? 35.403 19.737 23.160 1.00 32.70 94 ASP D C 1
ATOM 4320 O O . ASP D 1 94 ? 35.955 20.810 22.913 1.00 32.36 94 ASP D O 1
ATOM 4325 N N . PHE D 1 95 ? 35.800 18.963 24.162 1.00 33.96 95 PHE D N 1
ATOM 4326 C CA . PHE D 1 95 ? 36.967 19.352 24.942 1.00 35.84 95 PHE D CA 1
ATOM 4327 C C . PHE D 1 95 ? 37.834 18.186 25.373 1.00 36.98 95 PHE D C 1
ATOM 4328 O O . PHE D 1 95 ? 37.429 17.037 25.306 1.00 36.18 95 PHE D O 1
ATOM 4336 N N . GLN D 1 96 ? 39.048 18.503 25.802 1.00 40.62 96 GLN D N 1
ATOM 4337 C CA . GLN D 1 96 ? 39.984 17.490 26.258 1.00 44.23 96 GLN D CA 1
ATOM 4338 C C . GLN D 1 96 ? 40.725 17.997 27.486 1.00 43.26 96 GLN D C 1
ATOM 4339 O O . GLN D 1 96 ? 41.290 19.093 27.466 1.00 41.46 96 GLN D O 1
ATOM 4345 N N . LEU D 1 97 ? 40.720 17.185 28.544 1.00 43.54 97 LEU D N 1
ATOM 4346 C CA . LEU D 1 97 ? 41.371 17.547 29.808 1.00 44.30 97 LEU D CA 1
ATOM 4347 C C . LEU D 1 97 ? 42.654 16.774 30.102 1.00 45.10 97 LEU D C 1
ATOM 4348 O O . LEU D 1 97 ? 42.659 15.544 30.120 1.00 43.71 97 LEU D O 1
ATOM 4353 N N . ASP D 1 98 ? 43.740 17.502 30.335 1.00 46.96 98 ASP D N 1
ATOM 4354 C CA . ASP D 1 98 ? 45.007 16.870 30.663 1.00 51.64 98 ASP D CA 1
ATOM 4355 C C . ASP D 1 98 ? 45.225 17.059 32.161 1.00 52.31 98 ASP D C 1
ATOM 4356 O O . ASP D 1 98 ? 45.755 18.074 32.591 1.00 51.73 98 ASP D O 1
ATOM 4361 N N . HIS D 1 99 ? 44.782 16.075 32.942 1.00 52.63 99 HIS D N 1
ATOM 4362 C CA . HIS D 1 99 ? 44.903 16.095 34.397 1.00 53.38 99 HIS D CA 1
ATOM 4363 C C . HIS D 1 99 ? 45.633 14.868 34.933 1.00 55.13 99 HIS D C 1
ATOM 4364 O O . HIS D 1 99 ? 45.008 13.911 35.398 1.00 54.75 99 HIS D O 1
ATOM 4371 N N . PRO D 1 100 ? 46.975 14.900 34.902 1.00 57.04 100 PRO D N 1
ATOM 4372 C CA . PRO D 1 100 ? 47.864 13.824 35.360 1.00 57.96 100 PRO D CA 1
ATOM 4373 C C . PRO D 1 100 ? 47.357 13.033 36.557 1.00 58.62 100 PRO D C 1
ATOM 4374 O O . PRO D 1 100 ? 47.036 11.863 36.462 1.00 59.40 100 PRO D O 1
ATOM 4378 N N . GLU D 1 101 ? 47.304 13.690 37.698 1.00 58.53 101 GLU D N 1
ATOM 4379 C CA . GLU D 1 101 ? 46.844 13.070 38.928 1.00 58.81 101 GLU D CA 1
ATOM 4380 C C . GLU D 1 101 ? 45.628 13.830 39.421 1.00 57.65 101 GLU D C 1
ATOM 4381 O O . GLU D 1 101 ? 45.495 14.117 40.616 1.00 57.46 101 GLU D O 1
ATOM 4387 N N . ASN D 1 102 ? 44.726 14.112 38.490 1.00 55.72 102 ASN D N 1
ATOM 4388 C CA . ASN D 1 102 ? 43.541 14.892 38.793 1.00 53.48 102 ASN D CA 1
ATOM 4389 C C . ASN D 1 102 ? 44.043 16.291 39.130 1.00 52.32 102 ASN D C 1
ATOM 4390 O O . ASN D 1 102 ? 43.410 17.061 39.842 1.00 52.08 102 ASN D O 1
ATOM 4395 N N . VAL D 1 103 ? 45.227 16.578 38.599 1.00 51.45 103 VAL D N 1
ATOM 4396 C CA . VAL D 1 103 ? 45.889 17.871 38.732 1.00 50.55 103 VAL D CA 1
ATOM 4397 C C . VAL D 1 103 ? 45.932 18.413 37.301 1.00 51.26 103 VAL D C 1
ATOM 4398 O O . VAL D 1 103 ? 46.766 18.022 36.490 1.00 50.76 103 VAL D O 1
ATOM 4402 N N . LEU D 1 104 ? 45.000 19.311 37.002 1.00 51.75 104 LEU D N 1
ATOM 4403 C CA . LEU D 1 104 ? 44.855 19.904 35.674 1.00 51.66 104 LEU D CA 1
ATOM 4404 C C . LEU D 1 104 ? 46.138 20.501 35.098 1.00 51.14 104 LEU D C 1
ATOM 4405 O O . LEU D 1 104 ? 46.677 21.483 35.611 1.00 50.34 104 LEU D O 1
ATOM 4410 N N . ASN D 1 105 ? 46.598 19.880 34.017 1.00 50.71 105 ASN D N 1
ATOM 4411 C CA . ASN D 1 105 ? 47.805 20.267 33.301 1.00 50.29 105 ASN D CA 1
ATOM 4412 C C . ASN D 1 105 ? 47.433 21.296 32.222 1.00 48.53 105 ASN D C 1
ATOM 4413 O O . ASN D 1 105 ? 47.975 22.400 32.177 1.00 47.08 105 ASN D O 1
ATOM 4418 N N . SER D 1 106 ? 46.491 20.931 31.362 1.00 46.67 106 SER D N 1
ATOM 4419 C CA . SER D 1 106 ? 46.043 21.809 30.289 1.00 44.45 106 SER D CA 1
ATOM 4420 C C . SER D 1 106 ? 44.673 21.341 29.776 1.00 42.51 106 SER D C 1
ATOM 4421 O O . SER D 1 106 ? 44.281 20.183 29.992 1.00 42.60 106 SER D O 1
ATOM 4424 N N . TYR D 1 107 ? 43.953 22.235 29.102 1.00 38.87 107 TYR D N 1
ATOM 4425 C CA . TYR D 1 107 ? 42.648 21.881 28.562 1.00 36.54 107 TYR D CA 1
ATOM 4426 C C . TYR D 1 107 ? 42.405 22.490 27.173 1.00 35.54 107 TYR D C 1
ATOM 4427 O O . TYR D 1 107 ? 42.723 23.649 26.907 1.00 34.96 107 TYR D O 1
ATOM 4436 N N . LEU D 1 108 ? 41.838 21.677 26.291 1.00 34.72 108 LEU D N 1
ATOM 4437 C CA . LEU D 1 108 ? 41.554 22.087 24.922 1.00 34.60 108 LEU D CA 1
ATOM 4438 C C . LEU D 1 108 ? 40.054 22.183 24.655 1.00 36.31 108 LEU D C 1
ATOM 4439 O O . LEU D 1 108 ? 39.309 21.235 24.902 1.00 36.71 108 LEU D O 1
ATOM 4444 N N . VAL D 1 109 ? 39.616 23.340 24.164 1.00 36.91 109 VAL D N 1
ATOM 4445 C CA . VAL D 1 109 ? 38.206 23.558 23.844 1.00 38.00 109 VAL D CA 1
ATOM 4446 C C . VAL D 1 109 ? 38.139 23.662 22.321 1.00 37.26 109 VAL D C 1
ATOM 4447 O O . VAL D 1 109 ? 38.858 24.446 21.714 1.00 35.50 109 VAL D O 1
ATOM 4451 N N . THR D 1 110 ? 37.280 22.863 21.704 1.00 37.84 110 THR D N 1
ATOM 4452 C CA . THR D 1 110 ? 37.186 22.869 20.254 1.00 37.67 110 THR D CA 1
ATOM 4453 C C . THR D 1 110 ? 35.758 22.869 19.691 1.00 36.61 110 THR D C 1
ATOM 4454 O O . THR D 1 110 ? 34.778 22.614 20.397 1.00 34.78 110 THR D O 1
ATOM 4458 N N . ASP D 1 111 ? 35.652 23.191 18.411 1.00 36.01 111 ASP D N 1
ATOM 4459 C CA . ASP D 1 111 ? 34.376 23.224 17.723 1.00 36.13 111 ASP D CA 1
ATOM 4460 C C . ASP D 1 111 ? 34.626 23.215 16.223 1.00 35.86 111 ASP D C 1
ATOM 4461 O O . ASP D 1 111 ? 35.648 23.701 15.767 1.00 34.05 111 ASP D O 1
ATOM 4466 N N . GLU D 1 112 ? 33.701 22.647 15.459 1.00 36.93 112 GLU D N 1
ATOM 4467 C CA . GLU D 1 112 ? 33.850 22.579 14.005 1.00 36.33 112 GLU D CA 1
ATOM 4468 C C . GLU D 1 112 ? 32.749 23.359 13.328 1.00 34.84 112 GLU D C 1
ATOM 4469 O O . GLU D 1 112 ? 31.702 23.627 13.914 1.00 35.85 112 GLU D O 1
ATOM 4475 N N . ILE D 1 113 ? 32.991 23.715 12.080 1.00 31.76 113 ILE D N 1
ATOM 4476 C CA . ILE D 1 113 ? 32.007 24.417 11.289 1.00 27.59 113 ILE D CA 1
ATOM 4477 C C . ILE D 1 113 ? 32.155 23.780 9.941 1.00 26.59 113 ILE D C 1
ATOM 4478 O O . ILE D 1 113 ? 33.235 23.818 9.362 1.00 25.90 113 ILE D O 1
ATOM 4483 N N . PHE D 1 114 ? 31.096 23.142 9.461 1.00 26.10 114 PHE D N 1
ATOM 4484 C CA . PHE D 1 114 ? 31.141 22.534 8.141 1.00 26.83 114 PHE D CA 1
ATOM 4485 C C . PHE D 1 114 ? 30.781 23.615 7.134 1.00 25.81 114 PHE D C 1
ATOM 4486 O O . PHE D 1 114 ? 29.937 24.454 7.395 1.00 24.62 114 PHE D O 1
ATOM 4494 N N . PHE D 1 115 ? 31.456 23.605 5.994 1.00 26.33 115 PHE D N 1
ATOM 4495 C CA . PHE D 1 115 ? 31.233 24.598 4.962 1.00 24.83 115 PHE D CA 1
ATOM 4496 C C . PHE D 1 115 ? 29.748 24.756 4.653 1.00 26.22 115 PHE D C 1
ATOM 4497 O O . PHE D 1 115 ? 29.301 25.793 4.157 1.00 27.52 115 PHE D O 1
ATOM 4505 N N . ASP D 1 116 ? 29.001 23.707 4.986 1.00 28.01 116 ASP D N 1
ATOM 4506 C CA . ASP D 1 116 ? 27.550 23.634 4.824 1.00 28.23 116 ASP D CA 1
ATOM 4507 C C . ASP D 1 116 ? 26.916 24.823 5.540 1.00 26.93 116 ASP D C 1
ATOM 4508 O O . ASP D 1 116 ? 25.929 25.377 5.073 1.00 26.12 116 ASP D O 1
ATOM 4513 N N . GLY D 1 117 ? 27.484 25.176 6.696 1.00 26.22 117 GLY D N 1
ATOM 4514 C CA . GLY D 1 117 ? 26.975 26.271 7.510 1.00 24.41 117 GLY D CA 1
ATOM 4515 C C . GLY D 1 117 ? 27.943 27.414 7.782 1.00 23.80 117 GLY D C 1
ATOM 4516 O O . GLY D 1 117 ? 27.730 28.246 8.656 1.00 24.58 117 GLY D O 1
ATOM 4517 N N . LEU D 1 118 ? 29.010 27.477 7.006 1.00 21.56 118 LEU D N 1
ATOM 4518 C CA . LEU D 1 118 ? 29.968 28.540 7.197 1.00 21.64 118 LEU D CA 1
ATOM 4519 C C . LEU D 1 118 ? 29.504 29.929 6.700 1.00 23.33 118 LEU D C 1
ATOM 4520 O O . LEU D 1 118 ? 28.906 30.068 5.642 1.00 23.42 118 LEU D O 1
ATOM 4525 N N . SER D 1 119 ? 29.801 30.954 7.488 1.00 23.90 119 SER D N 1
ATOM 4526 C CA . SER D 1 119 ? 29.499 32.346 7.167 1.00 22.96 119 SER D CA 1
ATOM 4527 C C . SER D 1 119 ? 30.270 33.133 8.224 1.00 24.77 119 SER D C 1
ATOM 4528 O O . SER D 1 119 ? 30.733 32.550 9.215 1.00 23.55 119 SER D O 1
ATOM 4531 N N . LYS D 1 120 ? 30.421 34.439 8.017 1.00 25.84 120 LYS D N 1
ATOM 4532 C CA . LYS D 1 120 ? 31.151 35.271 8.974 1.00 26.22 120 LYS D CA 1
ATOM 4533 C C . LYS D 1 120 ? 30.450 35.315 10.350 1.00 25.31 120 LYS D C 1
ATOM 4534 O O . LYS D 1 120 ? 31.099 35.151 11.381 1.00 22.79 120 LYS D O 1
ATOM 4540 N N . ASP D 1 121 ? 29.133 35.535 10.356 1.00 25.29 121 ASP D N 1
ATOM 4541 C CA . ASP D 1 121 ? 28.335 35.596 11.584 1.00 24.15 121 ASP D CA 1
ATOM 4542 C C . ASP D 1 121 ? 28.543 34.295 12.358 1.00 24.36 121 ASP D C 1
ATOM 4543 O O . ASP D 1 121 ? 28.749 34.295 13.573 1.00 23.09 121 ASP D O 1
ATOM 4548 N N . ARG D 1 122 ? 28.488 33.190 11.626 1.00 23.53 122 ARG D N 1
ATOM 4549 C CA . ARG D 1 122 ? 28.673 31.874 12.181 1.00 23.61 122 ARG D CA 1
ATOM 4550 C C . ARG D 1 122 ? 30.106 31.704 12.703 1.00 24.24 122 ARG D C 1
ATOM 4551 O O . ARG D 1 122 ? 30.311 31.371 13.873 1.00 25.09 122 ARG D O 1
ATOM 4559 N N . LEU D 1 123 ? 31.092 31.939 11.837 1.00 22.98 123 LEU D N 1
ATOM 4560 C CA . LEU D 1 123 ? 32.504 31.782 12.199 1.00 22.98 123 LEU D CA 1
ATOM 4561 C C . LEU D 1 123 ? 32.926 32.528 13.454 1.00 24.16 123 LEU D C 1
ATOM 4562 O O . LEU D 1 123 ? 33.543 31.949 14.335 1.00 23.91 123 LEU D O 1
ATOM 4567 N N . ILE D 1 124 ? 32.617 33.821 13.514 1.00 25.97 124 ILE D N 1
ATOM 4568 C CA . ILE D 1 124 ? 32.974 34.642 14.662 1.00 25.99 124 ILE D CA 1
ATOM 4569 C C . ILE D 1 124 ? 32.297 34.184 15.961 1.00 26.99 124 ILE D C 1
ATOM 4570 O O . ILE D 1 124 ? 32.912 34.220 17.030 1.00 28.65 124 ILE D O 1
ATOM 4575 N N . SER D 1 125 ? 31.039 33.760 15.869 1.00 26.13 125 SER D N 1
ATOM 4576 C CA . SER D 1 125 ? 30.302 33.319 17.049 1.00 24.81 125 SER D CA 1
ATOM 4577 C C . SER D 1 125 ? 30.989 32.112 17.634 1.00 25.19 125 SER D C 1
ATOM 4578 O O . SER D 1 125 ? 31.148 32.012 18.851 1.00 23.33 125 SER D O 1
ATOM 4581 N N . SER D 1 126 ? 31.387 31.206 16.744 1.00 26.56 126 SER D N 1
ATOM 4582 C CA . SER D 1 126 ? 32.053 29.984 17.125 1.00 28.07 126 SER D CA 1
ATOM 4583 C C . SER D 1 126 ? 33.316 30.287 17.898 1.00 28.06 126 SER D C 1
ATOM 4584 O O . SER D 1 126 ? 33.603 29.644 18.915 1.00 27.53 126 SER D O 1
ATOM 4587 N N . ILE D 1 127 ? 34.058 31.275 17.400 1.00 27.49 127 ILE D N 1
ATOM 4588 C CA . ILE D 1 127 ? 35.310 31.690 18.009 1.00 26.34 127 ILE D CA 1
ATOM 4589 C C . ILE D 1 127 ? 35.076 32.234 19.406 1.00 25.14 127 ILE D C 1
ATOM 4590 O O . ILE D 1 127 ? 35.828 31.940 20.339 1.00 23.13 127 ILE D O 1
ATOM 4595 N N . LYS D 1 128 ? 34.015 33.016 19.554 1.00 24.69 128 LYS D N 1
ATOM 4596 C CA . LYS D 1 128 ? 33.682 33.607 20.843 1.00 23.46 128 LYS D CA 1
ATOM 4597 C C . LYS D 1 128 ? 33.124 32.604 21.837 1.00 22.89 128 LYS D C 1
ATOM 4598 O O . LYS D 1 128 ? 33.250 32.774 23.051 1.00 22.70 128 LYS D O 1
ATOM 4604 N N . ASN D 1 129 ? 32.510 31.554 21.315 1.00 22.60 129 ASN D N 1
ATOM 4605 C CA . ASN D 1 129 ? 31.942 30.544 22.190 1.00 22.44 129 ASN D CA 1
ATOM 4606 C C . ASN D 1 129 ? 33.026 29.645 22.735 1.00 22.85 129 ASN D C 1
ATOM 4607 O O . ASN D 1 129 ? 32.992 29.263 23.900 1.00 22.04 129 ASN D O 1
ATOM 4612 N N . VAL D 1 130 ? 33.988 29.309 21.876 1.00 24.10 130 VAL D N 1
ATOM 4613 C CA . VAL D 1 130 ? 35.119 28.462 22.274 1.00 23.11 130 VAL D CA 1
ATOM 4614 C C . VAL D 1 130 ? 35.900 29.219 23.337 1.00 21.26 130 VAL D C 1
ATOM 4615 O O . VAL D 1 130 ? 36.353 28.665 24.328 1.00 20.43 130 VAL D O 1
ATOM 4619 N N . PHE D 1 131 ? 36.009 30.518 23.142 1.00 21.84 131 PHE D N 1
ATOM 4620 C CA . PHE D 1 131 ? 36.731 31.328 24.095 1.00 23.21 131 PHE D CA 1
ATOM 4621 C C . PHE D 1 131 ? 36.013 31.420 25.439 1.00 22.91 131 PHE D C 1
ATOM 4622 O O . PHE D 1 131 ? 36.635 31.221 26.482 1.00 21.67 131 PHE D O 1
ATOM 4630 N N . ARG D 1 132 ? 34.713 31.735 25.399 1.00 23.38 132 ARG D N 1
ATOM 4631 C CA . ARG D 1 132 ? 33.907 31.893 26.603 1.00 20.50 132 ARG D CA 1
ATOM 4632 C C . ARG D 1 132 ? 33.945 30.667 27.456 1.00 19.27 132 ARG D C 1
ATOM 4633 O O . ARG D 1 132 ? 33.951 30.776 28.686 1.00 17.64 132 ARG D O 1
ATOM 4641 N N . ALA D 1 133 ? 33.960 29.503 26.807 1.00 16.10 133 ALA D N 1
ATOM 4642 C CA . ALA D 1 133 ? 34.002 28.248 27.524 1.00 17.01 133 ALA D CA 1
ATOM 4643 C C . ALA D 1 133 ? 35.344 28.138 28.219 1.00 20.02 133 ALA D C 1
ATOM 4644 O O . ALA D 1 133 ? 35.427 27.875 29.412 1.00 20.50 133 ALA D O 1
ATOM 4646 N N . LYS D 1 134 ? 36.401 28.366 27.455 1.00 22.31 134 LYS D N 1
ATOM 4647 C CA . LYS D 1 134 ? 37.742 28.280 27.989 1.00 24.88 134 LYS D CA 1
ATOM 4648 C C . LYS D 1 134 ? 37.935 29.342 29.046 1.00 24.26 134 LYS D C 1
ATOM 4649 O O . LYS D 1 134 ? 38.723 29.176 29.965 1.00 26.52 134 LYS D O 1
ATOM 4655 N N . LEU D 1 135 ? 37.207 30.439 28.914 1.00 23.36 135 LEU D N 1
ATOM 4656 C CA . LEU D 1 135 ? 37.309 31.533 29.874 1.00 24.44 135 LEU D CA 1
ATOM 4657 C C . LEU D 1 135 ? 36.738 31.142 31.248 1.00 25.89 135 LEU D C 1
ATOM 4658 O O . LEU D 1 135 ? 37.338 31.420 32.290 1.00 24.97 135 LEU D O 1
ATOM 4663 N N . GLN D 1 136 ? 35.580 30.486 31.232 1.00 26.36 136 GLN D N 1
ATOM 4664 C CA . GLN D 1 136 ? 34.914 30.030 32.446 1.00 27.32 136 GLN D CA 1
ATOM 4665 C C . GLN D 1 136 ? 35.748 29.057 33.255 1.00 28.18 136 GLN D C 1
ATOM 4666 O O . GLN D 1 136 ? 35.643 29.004 34.479 1.00 27.26 136 GLN D O 1
ATOM 4672 N N . VAL D 1 137 ? 36.549 28.254 32.566 1.00 28.72 137 VAL D N 1
ATOM 4673 C CA . VAL D 1 137 ? 37.397 27.299 33.256 1.00 29.99 137 VAL D CA 1
ATOM 4674 C C . VAL D 1 137 ? 38.564 28.073 33.852 1.00 30.24 137 VAL D C 1
ATOM 4675 O O . VAL D 1 137 ? 38.993 27.810 34.966 1.00 30.79 137 VAL D O 1
ATOM 4687 N N . TRP D 1 139 ? 38.511 31.259 34.706 1.00 32.23 139 TRP D N 1
ATOM 4688 C CA . TRP D 1 139 ? 37.917 32.018 35.812 1.00 30.45 139 TRP D CA 1
ATOM 4689 C C . TRP D 1 139 ? 37.651 31.183 37.041 1.00 28.85 139 TRP D C 1
ATOM 4690 O O . TRP D 1 139 ? 37.630 31.693 38.156 1.00 26.71 139 TRP D O 1
ATOM 4709 N N . ILE D 1 141 ? 39.552 28.603 37.991 1.00 29.97 141 ILE D N 1
ATOM 4710 C CA . ILE D 1 141 ? 40.865 28.397 38.572 1.00 29.50 141 ILE D CA 1
ATOM 4711 C C . ILE D 1 141 ? 41.327 29.644 39.296 1.00 30.96 141 ILE D C 1
ATOM 4712 O O . ILE D 1 141 ? 41.873 29.564 40.386 1.00 30.25 141 ILE D O 1
ATOM 4717 N N . GLN D 1 142 ? 41.097 30.799 38.681 1.00 32.77 142 GLN D N 1
ATOM 4718 C CA . GLN D 1 142 ? 41.497 32.060 39.276 1.00 34.03 142 GLN D CA 1
ATOM 4719 C C . GLN D 1 142 ? 40.711 32.416 40.510 1.00 35.29 142 GLN D C 1
ATOM 4720 O O . GLN D 1 142 ? 41.277 32.893 41.472 1.00 35.31 142 GLN D O 1
ATOM 4726 N N . GLU D 1 143 ? 39.401 32.201 40.482 1.00 37.76 143 GLU D N 1
ATOM 4727 C CA . GLU D 1 143 ? 38.556 32.516 41.630 1.00 39.97 143 GLU D CA 1
ATOM 4728 C C . GLU D 1 143 ? 39.036 31.757 42.876 1.00 40.23 143 GLU D C 1
ATOM 4729 O O . GLU D 1 143 ? 39.016 32.283 43.992 1.00 40.03 143 GLU D O 1
ATOM 4735 N N . ARG D 1 144 ? 39.481 30.523 42.667 1.00 39.51 144 ARG D N 1
ATOM 4736 C CA . ARG D 1 144 ? 39.961 29.666 43.740 1.00 38.83 144 ARG D CA 1
ATOM 4737 C C . ARG D 1 144 ? 41.401 29.980 44.167 1.00 37.95 144 ARG D C 1
ATOM 4738 O O . ARG D 1 144 ? 41.658 30.294 45.329 1.00 36.29 144 ARG D O 1
ATOM 4746 N N . PHE D 1 145 ? 42.331 29.914 43.212 1.00 37.57 145 PHE D N 1
ATOM 4747 C CA . PHE D 1 145 ? 43.748 30.154 43.485 1.00 34.87 145 PHE D CA 1
ATOM 4748 C C . PHE D 1 145 ? 44.302 31.527 43.144 1.00 34.72 145 PHE D C 1
ATOM 4749 O O . PHE D 1 145 ? 45.505 31.735 43.231 1.00 35.82 145 PHE D O 1
ATOM 4757 N N . GLY D 1 146 ? 43.448 32.468 42.769 1.00 34.24 146 GLY D N 1
ATOM 4758 C CA . GLY D 1 146 ? 43.937 33.791 42.434 1.00 34.78 146 GLY D CA 1
ATOM 4759 C C . GLY D 1 146 ? 44.540 33.877 41.038 1.00 35.58 146 GLY D C 1
ATOM 4760 O O . GLY D 1 146 ? 44.829 35.006 40.583 1.00 35.72 146 GLY D O 1
#

Secondary structure (DSSP, 8-state):
-----HHHHHHTT-B-----TTEEEEEEEE-STT-EEEEEEESS----EEEEEEEPPTTHHHHHHH---HHHHHHHHHHHHHTTTT-EEEEE-TTS---EEEEEEE--GGG--HHHHHHHHHHHHHHHHH---HHHH-/-----HHHHHHHT-B-----TTEEEEEEEE-STT-EEEEEEESS----EEEEEEEPPHHHHHHHHH---HHHHHHHHHHHHHTTTT-EEEEE-TTS---EEEEEEE--GGG--HHHHHHHHHHHHHHHHH---HHHH-/-----HHHHHHTS-B-----TTEEEEEEEE-STT-EEEEEEETT----EEEEEEE--HHHHHHTTS---HHHHHHHHHHHHHTTTT-EEEEE-TTS---EEEEEEE--TTS--HHHHHHHHHHHHHHHHH---HHHH-/-----HHHHHHHT-B-----TTEEEEEEEE-SSS-EEEEEEETT----EEEEEEE--GGGHHHHHH---HHHHHHHHHHHHHTTTT-EEEEE-TTS---EEEEEEE--GGG--HHHHHHHHHHHHHHHHH---HHHH-